Protein AF-A0A922G9Z9-F1 (afdb_monomer_lite)

pLDDT: mean 80.2, std 19.86, range [25.17, 98.19]

Sequence (526 aa):
MVATVRCEEIAHEKYSSFIANEDWCHLEEAVQSGPVPGFGKKLTSIFYAFLSEYDAEATYFDEGVRSAKRQQLEEKLLQLIQPAFQSVLGHVRLGTLEKFKEVFDKALNGGEGFSLASRNCTRLCMALFDEGCADAVVEHANWDTSKVRDKLRRDIDMHIASVRTAKLSEITTHYEAKLKEALSGPVEALLDGASSETWPAI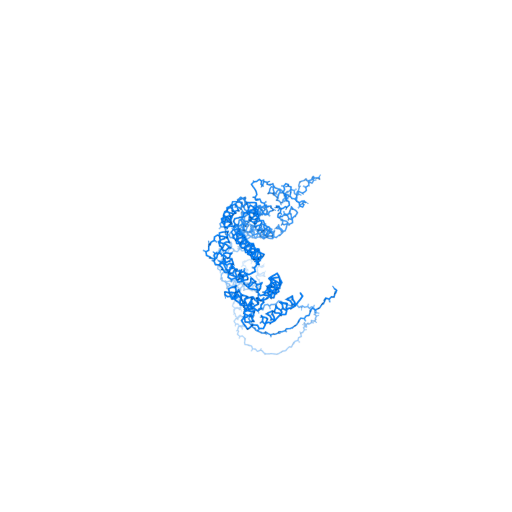RKLLRRETEAAVSGFSGALSGFDMDEQTKDSMLQNIENYARGVVEAKAREEAGRVLIRMKDRFSTLFSHDSDSMPRVWTVNEDIRAITKTARSASLKLLSVMVVTRLNDDDNDSIENTLSVALVDSANAAVKDRSITTFDPLASSTWEEVPPSRTLITPVQCKSLWRQFKAETEYSVSQAIAAQEANKRNNNWLPPPWAIVALMVLGFNEFMTLLRNPLYLGVIFVAFLLMKALWVQLDISGEFRHGALPGLISLSSKFLPTVMNLLKRLAEEGQIPAANDPQRNHSLESKSFRNGVSTSSDTSSSTASSEVTSSESSSPSKEG

Organism: Carya illinoinensis (NCBI:txid32201)

Structure (mmCIF, N/CA/C/O backbone):
data_AF-A0A922G9Z9-F1
#
_entry.id   AF-A0A922G9Z9-F1
#
loop_
_atom_site.group_PDB
_atom_site.id
_atom_site.type_symbol
_atom_site.label_atom_id
_atom_site.label_alt_id
_atom_site.label_comp_id
_atom_site.label_asym_id
_atom_site.label_entity_id
_atom_site.label_seq_id
_atom_site.pdbx_PDB_ins_code
_atom_site.Cartn_x
_atom_site.Cartn_y
_atom_site.Cartn_z
_atom_site.occupancy
_atom_site.B_iso_or_equiv
_atom_site.auth_seq_id
_atom_site.auth_comp_id
_atom_site.auth_asym_id
_atom_site.auth_atom_id
_atom_site.pdbx_PDB_model_num
ATOM 1 N N . MET A 1 1 ? -27.726 1.370 76.794 1.00 72.06 1 MET A N 1
ATOM 2 C CA . MET A 1 1 ? -26.482 0.591 76.983 1.00 72.06 1 MET A CA 1
ATOM 3 C C . MET A 1 1 ? -26.713 -0.904 76.758 1.00 72.06 1 MET A C 1
ATOM 5 O O . MET A 1 1 ? -26.122 -1.426 75.830 1.00 72.06 1 MET A O 1
ATOM 9 N N . VAL A 1 2 ? -27.619 -1.575 77.489 1.00 86.62 2 VAL A N 1
ATOM 10 C CA . VAL A 1 2 ? -27.917 -3.016 77.272 1.00 86.62 2 VAL A CA 1
ATOM 11 C C . VAL A 1 2 ? -28.461 -3.313 75.864 1.00 86.62 2 VAL A C 1
ATOM 13 O O . VAL A 1 2 ? -27.935 -4.189 75.191 1.00 86.62 2 VAL A O 1
ATOM 16 N N . ALA A 1 3 ? -29.450 -2.546 75.386 1.00 86.25 3 ALA A N 1
ATOM 17 C CA . ALA A 1 3 ? -30.010 -2.712 74.037 1.00 86.25 3 ALA A CA 1
ATOM 18 C C . ALA A 1 3 ? -28.956 -2.555 72.925 1.00 86.25 3 ALA A C 1
ATOM 20 O O . ALA A 1 3 ? -28.982 -3.274 71.938 1.00 86.25 3 ALA A O 1
ATOM 21 N N . THR A 1 4 ? -27.993 -1.647 73.105 1.00 89.12 4 THR A N 1
ATOM 22 C CA . THR A 1 4 ? -26.920 -1.394 72.132 1.00 89.12 4 THR A CA 1
ATOM 23 C C . THR A 1 4 ? -25.992 -2.591 71.986 1.00 89.12 4 THR A C 1
ATOM 25 O O . THR A 1 4 ? -25.714 -2.992 70.862 1.00 89.12 4 THR A O 1
ATOM 28 N N . VAL A 1 5 ? -25.560 -3.171 73.110 1.00 92.00 5 VAL A N 1
ATOM 29 C CA . VAL A 1 5 ? -24.686 -4.353 73.118 1.00 92.00 5 VAL A CA 1
ATOM 30 C C . VAL A 1 5 ? -25.422 -5.561 72.542 1.00 92.00 5 VAL A C 1
ATOM 32 O O . VAL A 1 5 ? -24.873 -6.254 71.698 1.00 92.00 5 VAL A O 1
ATOM 35 N N . ARG A 1 6 ? -26.692 -5.776 72.918 1.00 92.81 6 ARG A N 1
ATOM 36 C CA . ARG A 1 6 ? -27.477 -6.907 72.403 1.00 92.81 6 ARG A CA 1
ATOM 37 C C . ARG A 1 6 ? -27.754 -6.817 70.905 1.00 92.81 6 ARG A C 1
ATOM 39 O O . ARG A 1 6 ? -27.504 -7.787 70.204 1.00 92.81 6 ARG A O 1
ATOM 46 N N . CYS A 1 7 ? -28.198 -5.669 70.391 1.00 92.19 7 CYS A N 1
ATOM 47 C CA . CYS A 1 7 ? -28.388 -5.505 68.945 1.00 92.19 7 CYS A CA 1
ATOM 48 C C . CYS A 1 7 ? -27.070 -5.656 68.165 1.00 92.19 7 CYS A C 1
ATOM 50 O O . CYS A 1 7 ? -27.076 -6.111 67.027 1.00 92.19 7 CYS A O 1
ATOM 52 N N . GLU A 1 8 ? -25.935 -5.287 68.761 1.00 93.00 8 GLU A N 1
ATOM 53 C CA . GLU A 1 8 ? -24.614 -5.474 68.156 1.00 93.00 8 GLU A CA 1
ATOM 54 C C . GLU A 1 8 ? -24.163 -6.940 68.137 1.00 93.00 8 GLU A C 1
ATOM 56 O O . GLU A 1 8 ? -23.647 -7.392 67.117 1.00 93.00 8 GLU A O 1
ATOM 61 N N . GLU A 1 9 ? -24.405 -7.690 69.215 1.00 93.19 9 GLU A N 1
ATOM 62 C CA . GLU A 1 9 ? -24.182 -9.142 69.267 1.00 93.19 9 GLU A CA 1
ATOM 63 C C . GLU A 1 9 ? -25.023 -9.864 68.206 1.00 93.19 9 GLU A C 1
ATOM 65 O O . GLU A 1 9 ? -24.464 -10.610 67.403 1.00 93.19 9 GLU A O 1
ATOM 70 N N . ILE A 1 10 ? -26.327 -9.562 68.133 1.00 92.12 10 ILE A N 1
ATOM 71 C CA . ILE A 1 10 ? -27.240 -10.137 67.131 1.00 92.12 10 ILE A CA 1
ATOM 72 C C . ILE A 1 10 ? -26.749 -9.798 65.717 1.00 92.12 10 ILE A C 1
ATOM 74 O O . ILE A 1 10 ? -26.634 -10.679 64.869 1.00 92.12 10 ILE A O 1
ATOM 78 N N . ALA A 1 11 ? -26.389 -8.538 65.445 1.00 92.44 11 ALA A N 1
ATOM 79 C CA . ALA A 1 11 ? -25.853 -8.149 64.141 1.00 92.44 11 ALA A CA 1
ATOM 80 C C . ALA A 1 11 ? -24.571 -8.923 63.781 1.00 92.44 11 ALA A C 1
ATOM 82 O O . ALA A 1 11 ? -24.396 -9.342 62.636 1.00 92.44 11 ALA A O 1
ATOM 83 N N . HIS A 1 12 ? -23.669 -9.134 64.741 1.00 92.94 12 HIS A N 1
ATOM 84 C CA . HIS A 1 12 ? -22.433 -9.875 64.501 1.00 92.94 12 HIS A CA 1
ATOM 85 C C . HIS A 1 12 ? -22.673 -11.373 64.259 1.00 92.94 12 HIS A C 1
ATOM 87 O O . HIS A 1 12 ? -22.023 -11.967 63.393 1.00 92.94 12 HIS A O 1
ATOM 93 N N . GLU A 1 13 ? -23.631 -11.970 64.968 1.00 93.38 13 GLU A N 1
ATOM 94 C CA . GLU A 1 13 ? -24.064 -13.351 64.756 1.00 93.38 13 GLU A CA 1
ATOM 95 C C . GLU A 1 13 ? -24.681 -13.538 63.364 1.00 93.38 13 GLU A C 1
ATOM 97 O O . GLU A 1 13 ? -24.287 -14.455 62.638 1.00 93.38 13 GLU A O 1
ATOM 102 N N . LYS A 1 14 ? -25.571 -12.629 62.939 1.00 93.25 14 LYS A N 1
ATOM 103 C CA . LYS A 1 14 ? -26.166 -12.663 61.592 1.00 93.25 14 LYS A CA 1
ATOM 104 C C . LYS A 1 14 ? -25.125 -12.468 60.494 1.00 93.25 14 LYS A C 1
ATOM 106 O O . LYS A 1 14 ? -25.156 -13.189 59.503 1.00 93.25 14 LYS A O 1
ATOM 111 N N . TYR A 1 15 ? -24.157 -11.573 60.689 1.00 92.81 15 TYR A N 1
ATOM 112 C CA . TYR A 1 15 ? -23.035 -11.409 59.760 1.00 92.81 15 TYR A CA 1
ATOM 113 C C . TYR A 1 15 ? -22.191 -12.688 59.631 1.00 92.81 15 TYR A C 1
ATOM 115 O O . TYR A 1 15 ? -21.864 -13.113 58.525 1.00 92.81 15 TYR A O 1
ATOM 123 N N . SER A 1 16 ? -21.863 -13.330 60.754 1.00 92.56 16 SER A N 1
ATOM 124 C CA . SER A 1 16 ? -21.076 -14.573 60.756 1.00 92.56 16 SER A CA 1
ATOM 125 C C . SER A 1 16 ? -21.844 -15.731 60.110 1.00 92.56 16 SER A C 1
ATOM 127 O O . SER A 1 16 ? -21.272 -16.511 59.353 1.00 92.56 16 SER A O 1
ATOM 129 N N . SER A 1 17 ? -23.155 -15.797 60.355 1.00 91.94 17 SER A N 1
ATOM 130 C CA . SER A 1 17 ? -24.054 -16.781 59.747 1.00 91.94 17 SER A CA 1
ATOM 131 C C . SER A 1 17 ? -24.210 -16.569 58.238 1.00 91.94 17 SER A C 1
ATOM 133 O O . SER A 1 17 ? -24.289 -17.542 57.497 1.00 91.94 17 SER A O 1
ATOM 135 N N . PHE A 1 18 ? -24.195 -15.316 57.767 1.00 92.62 18 PHE A N 1
ATOM 136 C CA . PHE A 1 18 ? -24.196 -14.998 56.337 1.00 92.62 18 PHE A CA 1
ATOM 137 C C . PHE A 1 18 ? -22.927 -15.503 55.645 1.00 92.62 18 PHE A C 1
ATOM 139 O O . PHE A 1 18 ? -23.008 -16.105 54.582 1.00 92.62 18 PHE A O 1
ATOM 146 N N . ILE A 1 19 ? -21.753 -15.311 56.257 1.00 90.62 19 ILE A N 1
ATOM 147 C CA . ILE A 1 19 ? -20.485 -15.803 55.692 1.00 90.62 19 ILE A CA 1
ATOM 148 C C . ILE A 1 19 ? -20.486 -17.330 55.557 1.00 90.62 19 ILE A C 1
ATOM 150 O O . ILE A 1 19 ? -19.945 -17.855 54.591 1.00 90.62 19 ILE A O 1
ATOM 154 N N . ALA A 1 20 ? -21.083 -18.036 56.518 1.00 91.69 20 ALA A N 1
ATOM 155 C CA . ALA A 1 20 ? -21.168 -19.495 56.517 1.00 91.69 20 ALA A CA 1
ATOM 156 C C . ALA A 1 20 ? -22.359 -20.049 55.711 1.00 91.69 20 ALA A C 1
ATOM 158 O O . ALA A 1 20 ? -22.573 -21.261 55.698 1.00 91.69 20 ALA A O 1
ATOM 159 N N . ASN A 1 21 ? -23.164 -19.190 55.081 1.00 92.75 21 ASN A N 1
ATOM 160 C CA . ASN A 1 21 ? -24.355 -19.606 54.356 1.00 92.75 21 ASN A CA 1
ATOM 161 C C . ASN A 1 21 ? -23.983 -20.342 53.059 1.00 92.75 21 ASN A C 1
ATOM 163 O O . ASN A 1 21 ? -23.299 -19.791 52.198 1.00 92.75 21 ASN A O 1
ATOM 167 N N . GLU A 1 22 ? -24.485 -21.570 52.900 1.00 91.69 22 GLU A N 1
ATOM 168 C CA . GLU A 1 22 ? -24.189 -22.413 51.733 1.00 91.69 22 GLU A CA 1
ATOM 169 C C . GLU A 1 22 ? -24.640 -21.768 50.413 1.00 91.69 22 GLU A C 1
ATOM 171 O O . GLU A 1 22 ? -23.895 -21.807 49.434 1.00 91.69 22 GLU A O 1
ATOM 176 N N . ASP A 1 23 ? -25.809 -21.113 50.381 1.00 90.62 23 ASP A N 1
ATOM 177 C CA . ASP A 1 23 ? -26.325 -20.466 49.167 1.00 90.62 23 ASP A CA 1
ATOM 178 C C . ASP A 1 23 ? -25.442 -19.289 48.728 1.00 90.62 23 ASP A C 1
ATOM 180 O O . ASP A 1 23 ? -25.179 -19.124 47.533 1.00 90.62 23 ASP A O 1
ATOM 184 N N . TRP A 1 24 ? -24.954 -18.484 49.681 1.00 91.81 24 TRP A N 1
ATOM 185 C CA . TRP A 1 24 ? -23.992 -17.415 49.412 1.00 91.81 24 TRP A CA 1
ATOM 186 C C . TRP A 1 24 ? -22.663 -17.979 48.906 1.00 91.81 24 TRP A C 1
ATOM 188 O O . TRP A 1 24 ? -22.190 -17.535 47.861 1.00 91.81 24 TRP A O 1
ATOM 198 N N . CYS A 1 25 ? -22.091 -18.980 49.581 1.00 91.50 25 CYS A N 1
ATOM 199 C CA . CYS A 1 25 ? -20.829 -19.594 49.161 1.00 91.50 25 CYS A CA 1
ATOM 200 C C . CYS A 1 25 ? -20.923 -20.189 47.747 1.00 91.50 25 CYS A C 1
ATOM 202 O O . CYS A 1 25 ? -20.039 -19.962 46.921 1.00 91.50 25 CYS A O 1
ATOM 204 N N . HIS A 1 26 ? -22.015 -20.891 47.432 1.00 91.25 26 HIS A N 1
ATOM 205 C CA . HIS A 1 26 ? -22.258 -21.415 46.088 1.00 91.25 26 HIS A CA 1
ATOM 206 C C . HIS A 1 26 ? -22.408 -20.305 45.046 1.00 91.25 26 HIS A C 1
ATOM 208 O O . HIS A 1 26 ? -21.922 -20.441 43.920 1.00 91.25 26 HIS A O 1
ATOM 214 N N . LEU A 1 27 ? -23.078 -19.204 45.396 1.00 90.81 27 LEU A N 1
ATOM 215 C CA . LEU A 1 27 ? -23.221 -18.060 44.504 1.00 90.81 27 LEU A CA 1
ATOM 216 C C . LEU A 1 27 ? -21.866 -17.388 44.245 1.00 90.81 27 LEU A C 1
ATOM 218 O O . LEU A 1 27 ? -21.549 -17.092 43.096 1.00 90.81 27 LEU A O 1
ATOM 222 N N . GLU A 1 28 ? -21.059 -17.187 45.285 1.00 91.06 28 GLU A N 1
ATOM 223 C CA . GLU A 1 28 ? -19.721 -16.596 45.203 1.00 91.06 28 GLU A CA 1
ATOM 224 C C . GLU A 1 28 ? -18.768 -17.444 44.346 1.00 91.06 28 GLU A C 1
ATOM 226 O O . GLU A 1 28 ? -18.063 -16.904 43.490 1.00 91.06 28 GLU A O 1
ATOM 231 N N . GLU A 1 29 ? -18.793 -18.769 44.504 1.00 90.75 29 GLU A N 1
ATOM 232 C CA . GLU A 1 29 ? -18.009 -19.697 43.684 1.00 90.75 29 GLU A CA 1
ATOM 233 C C . GLU A 1 29 ? -18.468 -19.693 42.217 1.00 90.75 29 GLU A C 1
ATOM 235 O O . GLU A 1 29 ? -17.649 -19.617 41.296 1.00 90.75 29 GLU A O 1
ATOM 240 N N . ALA A 1 30 ? -19.784 -19.703 41.975 1.00 90.00 30 ALA A N 1
ATOM 241 C CA . ALA A 1 30 ? -20.338 -19.669 40.623 1.00 90.00 30 ALA A CA 1
ATOM 242 C C . ALA A 1 30 ? -19.923 -18.399 39.862 1.00 90.00 30 ALA A C 1
ATOM 244 O O . ALA A 1 30 ? -19.626 -18.459 38.666 1.00 90.00 30 ALA A O 1
ATOM 245 N N . VAL A 1 31 ? -19.837 -17.264 40.561 1.00 91.81 31 VAL A N 1
ATOM 246 C CA . VAL A 1 31 ? -19.387 -15.985 39.999 1.00 91.81 31 VAL A CA 1
ATOM 247 C C . VAL A 1 31 ? -17.932 -16.022 39.526 1.00 91.81 31 VAL A C 1
ATOM 249 O O . VAL A 1 31 ? -17.597 -15.295 38.595 1.00 91.81 31 VAL A O 1
ATOM 252 N N . GLN A 1 32 ? -17.074 -16.870 40.100 1.00 88.38 32 GLN A N 1
ATOM 253 C CA . GLN A 1 32 ? -15.693 -17.037 39.619 1.00 88.38 32 GLN A CA 1
ATOM 254 C C . GLN A 1 32 ? -15.629 -17.749 38.262 1.00 88.38 32 GLN A C 1
ATOM 256 O O . GLN A 1 32 ? -14.673 -17.578 37.505 1.00 88.38 32 GLN A O 1
ATOM 261 N N . SER A 1 33 ? -16.643 -18.559 37.951 1.00 86.19 33 SER A N 1
ATOM 262 C CA . SER A 1 33 ? -16.700 -19.348 36.717 1.00 86.19 33 SER A CA 1
ATOM 263 C C . SER A 1 33 ? -17.330 -18.584 35.548 1.00 86.19 33 SER A C 1
ATOM 265 O O . SER A 1 33 ? -17.125 -18.957 34.393 1.00 86.19 33 SER A O 1
ATOM 267 N N . GLY A 1 34 ? -18.092 -17.518 35.813 1.00 85.50 34 GLY A N 1
ATOM 268 C CA . GLY A 1 34 ? -18.719 -16.712 34.770 1.00 85.50 34 GLY A CA 1
ATOM 269 C C . GLY A 1 34 ? -19.929 -15.898 35.239 1.00 85.50 34 GLY A C 1
ATOM 270 O O . GLY A 1 34 ? -20.186 -15.772 36.437 1.00 85.50 34 GLY A O 1
ATOM 271 N N . PRO A 1 35 ? -20.696 -15.319 34.295 1.00 82.06 35 PRO A N 1
ATOM 272 C CA . PRO A 1 35 ? -21.898 -14.569 34.631 1.00 82.06 35 PRO A CA 1
ATOM 273 C C . PRO A 1 35 ? -22.979 -15.527 35.149 1.00 82.06 35 PRO A C 1
ATOM 275 O O . PRO A 1 35 ? -23.328 -16.500 34.480 1.00 82.06 35 PRO A O 1
ATOM 278 N N . VAL A 1 36 ? -23.516 -15.244 36.337 1.00 87.19 36 VAL A N 1
ATOM 279 C CA . VAL A 1 36 ? -24.546 -16.071 36.978 1.00 87.19 36 VAL A CA 1
ATOM 280 C C . VAL A 1 36 ? -25.932 -15.488 36.694 1.00 87.19 36 VAL A C 1
ATOM 282 O O . VAL A 1 36 ? -26.230 -14.396 37.180 1.00 87.19 36 VAL A O 1
ATOM 285 N N . PRO A 1 37 ? -26.816 -16.208 35.977 1.00 86.19 37 PRO A N 1
ATOM 286 C CA . PRO A 1 37 ? -28.177 -15.746 35.739 1.00 86.19 37 PRO A CA 1
ATOM 287 C C . PRO A 1 37 ? -28.970 -15.602 37.042 1.00 86.19 37 PRO A C 1
ATOM 289 O O . PRO A 1 37 ? -28.958 -16.489 37.914 1.00 86.19 37 PRO A O 1
ATOM 292 N N . GLY A 1 38 ? -29.688 -14.489 37.151 1.00 86.50 38 GLY A N 1
ATOM 293 C CA . GLY A 1 38 ? -30.484 -14.109 38.306 1.00 86.50 38 GLY A CA 1
ATOM 294 C C . GLY A 1 38 ? -29.652 -13.766 39.538 1.00 86.50 38 GLY A C 1
ATOM 295 O O . GLY A 1 38 ? -30.183 -13.880 40.644 1.00 86.50 38 GLY A O 1
ATOM 296 N N . PHE A 1 39 ? -28.372 -13.398 39.383 1.00 89.75 39 PHE A N 1
ATOM 297 C CA . PHE A 1 39 ? -27.482 -13.068 40.504 1.00 89.75 39 PHE A CA 1
ATOM 298 C C . PHE A 1 39 ? -28.124 -12.053 41.455 1.00 89.75 39 PHE A C 1
ATOM 300 O O . PHE A 1 39 ? -28.210 -12.314 42.653 1.00 89.75 39 PHE A O 1
ATOM 307 N N . GLY A 1 40 ? -28.657 -10.950 40.918 1.00 88.88 40 GLY A N 1
ATOM 308 C CA . GLY A 1 40 ? -29.280 -9.894 41.713 1.00 88.88 40 GLY A CA 1
ATOM 309 C C . GLY A 1 40 ? -30.478 -10.391 42.523 1.00 88.88 40 GLY A C 1
ATOM 310 O O . GLY A 1 40 ? -30.574 -10.127 43.721 1.00 88.88 40 GLY A O 1
ATOM 311 N N . LYS A 1 41 ? -31.356 -11.195 41.909 1.00 89.12 41 LYS A N 1
ATOM 312 C CA . LYS A 1 41 ? -32.543 -11.773 42.570 1.00 89.12 41 LYS A CA 1
ATOM 313 C C . LYS A 1 41 ? -32.177 -12.782 43.658 1.00 89.12 41 LYS A C 1
ATOM 315 O O . LYS A 1 41 ? -32.753 -12.741 44.746 1.00 89.12 41 LYS A O 1
ATOM 320 N N . LYS A 1 42 ? -31.224 -13.677 43.374 1.00 90.44 42 LYS A N 1
ATOM 321 C CA . LYS A 1 42 ? -30.734 -14.678 44.335 1.00 90.44 42 LYS A CA 1
ATOM 322 C C . LYS A 1 42 ? -30.102 -13.992 45.538 1.00 90.44 42 LYS A C 1
ATOM 324 O O . LYS A 1 42 ? -30.495 -14.257 46.668 1.00 90.44 42 LYS A O 1
ATOM 329 N N . LEU A 1 43 ? -29.206 -13.042 45.282 1.00 90.31 43 LEU A N 1
ATOM 330 C CA . LEU A 1 43 ? -28.524 -12.288 46.322 1.00 90.31 43 LEU A CA 1
ATOM 331 C C . LEU A 1 43 ? -29.498 -11.444 47.150 1.00 90.31 43 LEU A C 1
ATOM 333 O O . LEU A 1 43 ? -29.429 -11.484 48.371 1.00 90.31 43 LEU A O 1
ATOM 337 N N . THR A 1 44 ? -30.455 -10.760 46.515 1.00 89.50 44 THR A N 1
ATOM 338 C CA . THR A 1 44 ? -31.502 -9.994 47.219 1.00 89.50 44 THR A CA 1
ATOM 339 C C . THR A 1 44 ? -32.347 -10.891 48.127 1.00 89.50 44 THR A C 1
ATOM 341 O O . THR A 1 44 ? -32.672 -10.492 49.242 1.00 89.50 44 THR A O 1
ATOM 344 N N . SER A 1 45 ? -32.660 -12.117 47.693 1.00 90.44 45 SER A N 1
ATOM 345 C CA . SER A 1 45 ? -33.431 -13.081 48.494 1.00 90.44 45 SER A CA 1
ATOM 346 C C . SER A 1 45 ? -32.660 -13.545 49.734 1.00 90.44 45 SER A C 1
ATOM 348 O O . SER A 1 45 ? -33.224 -13.556 50.828 1.00 90.44 45 SER A O 1
ATOM 350 N N . ILE A 1 46 ? -31.366 -13.862 49.582 1.00 90.12 46 ILE A N 1
ATOM 351 C CA . ILE A 1 46 ? -30.480 -14.205 50.708 1.00 90.12 46 ILE A CA 1
ATOM 352 C C . ILE A 1 46 ? -30.400 -13.009 51.667 1.00 90.12 46 ILE A C 1
ATOM 354 O O . ILE A 1 46 ? -30.631 -13.145 52.864 1.00 90.12 46 ILE A O 1
ATOM 358 N N . PHE A 1 47 ? -30.157 -11.811 51.135 1.00 88.75 47 PHE A N 1
ATOM 359 C CA . PHE A 1 47 ? -30.034 -10.583 51.918 1.00 88.75 47 PHE A CA 1
ATOM 360 C C . PHE A 1 47 ? -31.297 -10.281 52.741 1.00 88.75 47 PHE A C 1
ATOM 362 O O . PHE A 1 47 ? -31.210 -9.988 53.934 1.00 88.75 47 PHE A O 1
ATOM 369 N N . TYR A 1 48 ? -32.477 -10.413 52.128 1.00 89.44 48 TYR A N 1
ATOM 370 C CA . TYR A 1 48 ? -33.761 -10.193 52.792 1.00 89.44 48 TYR A CA 1
ATOM 371 C C . TYR A 1 48 ? -34.011 -11.192 53.929 1.00 89.44 48 TYR A C 1
ATOM 373 O O . TYR A 1 48 ? -34.472 -10.789 54.996 1.00 89.44 48 TYR A O 1
ATOM 381 N N . ALA A 1 49 ? -33.668 -12.471 53.736 1.00 90.56 49 ALA A N 1
ATOM 382 C CA . ALA A 1 49 ? -33.806 -13.488 54.777 1.00 90.56 49 ALA A CA 1
ATOM 383 C C . ALA A 1 49 ? -32.988 -13.122 56.030 1.00 90.56 49 ALA A C 1
ATOM 385 O O . ALA A 1 49 ? -33.535 -13.067 57.130 1.00 90.56 49 ALA A O 1
ATOM 386 N N . PHE A 1 50 ? -31.713 -12.757 55.855 1.00 89.94 50 PHE A N 1
ATOM 387 C CA . PHE A 1 50 ? -30.830 -12.388 56.968 1.00 89.94 50 PHE A CA 1
ATOM 388 C C . PHE A 1 50 ? -31.254 -11.100 57.686 1.00 89.94 50 PHE A C 1
ATOM 390 O O . PHE A 1 50 ? -31.204 -11.034 58.917 1.00 89.94 50 PHE A O 1
ATOM 397 N N . LEU A 1 51 ? -31.697 -10.077 56.947 1.00 90.44 51 LEU A N 1
ATOM 398 C CA . LEU A 1 51 ? -32.203 -8.846 57.560 1.00 90.44 51 LEU A CA 1
ATOM 399 C C . LEU A 1 51 ? -33.522 -9.082 58.309 1.00 90.44 51 LEU A C 1
ATOM 401 O O . LEU A 1 51 ? -33.692 -8.562 59.409 1.00 90.44 51 LEU A O 1
ATOM 405 N N . SER A 1 52 ? -34.422 -9.910 57.768 1.00 92.31 52 SER A N 1
ATOM 406 C CA . SER A 1 52 ? -35.676 -10.265 58.441 1.00 92.31 52 SER A CA 1
ATOM 407 C C . SER A 1 52 ? -35.440 -11.048 59.734 1.00 92.31 52 SER A C 1
ATOM 409 O O . SER A 1 52 ? -36.186 -10.871 60.697 1.00 92.31 52 SER A O 1
ATOM 411 N N . GLU A 1 53 ? -34.425 -11.913 59.779 1.00 92.62 53 GLU A N 1
ATOM 412 C CA . GLU A 1 53 ? -34.050 -12.620 61.005 1.00 92.62 53 GLU A CA 1
ATOM 413 C C . GLU A 1 53 ? -33.502 -11.674 62.077 1.00 92.62 53 GLU A C 1
ATOM 415 O O . GLU A 1 53 ? -33.872 -11.796 63.246 1.00 92.62 53 GLU A O 1
ATOM 420 N N . TYR A 1 54 ? -32.651 -10.718 61.687 1.00 93.44 54 TYR A N 1
ATOM 421 C CA . TYR A 1 54 ? -32.197 -9.662 62.593 1.00 93.44 54 TYR A CA 1
ATOM 422 C C . TYR A 1 54 ? -33.390 -8.867 63.139 1.00 93.44 54 TYR A C 1
ATOM 424 O O . TYR A 1 54 ? -33.486 -8.649 64.346 1.00 93.44 54 TYR A O 1
ATOM 432 N N . ASP A 1 55 ? -34.314 -8.460 62.264 1.00 92.88 55 ASP A N 1
ATOM 433 C CA . ASP A 1 55 ? -35.478 -7.659 62.641 1.00 92.88 55 ASP A CA 1
ATOM 434 C C . ASP A 1 55 ? -36.375 -8.414 63.639 1.00 92.88 55 ASP A C 1
ATOM 436 O O . ASP A 1 55 ? -36.821 -7.832 64.633 1.00 92.88 55 ASP A O 1
ATOM 440 N N . ALA A 1 56 ? -36.573 -9.723 63.444 1.00 93.56 56 ALA A N 1
ATOM 441 C CA . ALA A 1 56 ? -37.323 -10.578 64.365 1.00 93.56 56 ALA A CA 1
ATOM 442 C C . ALA A 1 56 ? -36.657 -10.683 65.749 1.00 93.56 56 ALA A C 1
ATOM 444 O O . ALA A 1 56 ? -37.323 -10.537 66.776 1.00 93.56 56 ALA A O 1
ATOM 445 N N . GLU A 1 57 ? -35.340 -10.889 65.794 1.00 92.31 57 GLU A N 1
ATOM 446 C CA . GLU A 1 57 ? -34.592 -11.067 67.042 1.00 92.31 57 GLU A CA 1
ATOM 447 C C . GLU A 1 57 ? -34.381 -9.744 67.798 1.00 92.31 57 GLU A C 1
ATOM 449 O O . GLU A 1 57 ? -34.424 -9.696 69.030 1.00 92.31 57 GLU A O 1
ATOM 454 N N . ALA A 1 58 ? -34.252 -8.634 67.066 1.00 92.50 58 ALA A N 1
ATOM 455 C CA . ALA A 1 58 ? -34.083 -7.301 67.629 1.00 92.50 58 ALA A CA 1
ATOM 456 C C . ALA A 1 58 ? -35.413 -6.574 67.938 1.00 92.50 58 ALA A C 1
ATOM 458 O O . ALA A 1 58 ? -35.403 -5.422 68.388 1.00 92.50 58 ALA A O 1
ATOM 459 N N . THR A 1 59 ? -36.566 -7.221 67.716 1.00 92.75 59 THR A N 1
ATOM 460 C CA . THR A 1 59 ? -37.902 -6.595 67.788 1.00 92.75 59 THR A CA 1
ATOM 461 C C . THR A 1 59 ? -38.191 -5.919 69.134 1.00 92.75 59 THR A C 1
ATOM 463 O O . THR A 1 59 ? -38.838 -4.873 69.157 1.00 92.75 59 THR A O 1
ATOM 466 N N . TYR A 1 60 ? -37.695 -6.476 70.242 1.00 89.69 60 TYR A N 1
ATOM 467 C CA . TYR A 1 60 ? -37.996 -6.009 71.603 1.00 89.69 60 TYR A CA 1
ATOM 468 C C . TYR A 1 60 ? -37.074 -4.891 72.115 1.00 89.69 60 TYR A C 1
ATOM 470 O O . TYR A 1 60 ? -37.234 -4.439 73.251 1.00 89.69 60 TYR A O 1
ATOM 478 N N . PHE A 1 61 ? -36.094 -4.456 71.319 1.00 92.25 61 PHE A N 1
ATOM 479 C CA . PHE A 1 61 ? -35.166 -3.393 71.702 1.00 92.25 61 PHE A CA 1
ATOM 480 C C . PHE A 1 61 ? -35.612 -2.020 71.196 1.00 92.25 61 PHE A C 1
ATOM 482 O O . PHE A 1 61 ? -36.492 -1.896 70.346 1.00 92.25 61 PHE A O 1
ATOM 489 N N . ASP A 1 62 ? -34.971 -0.979 71.733 1.00 93.94 62 ASP A N 1
ATOM 490 C CA . ASP A 1 62 ? -35.192 0.410 71.333 1.00 93.94 62 ASP A CA 1
ATOM 491 C C . ASP A 1 62 ? -35.093 0.591 69.809 1.00 93.94 62 ASP A C 1
ATOM 493 O O . ASP A 1 62 ? -34.150 0.115 69.169 1.00 93.94 62 ASP A O 1
ATOM 497 N N . GLU A 1 63 ? -36.069 1.300 69.240 1.00 91.38 63 GLU A N 1
ATOM 498 C CA . GLU A 1 63 ? -36.224 1.454 67.795 1.00 91.38 63 GLU A CA 1
ATOM 499 C C . GLU A 1 63 ? -35.047 2.194 67.147 1.00 91.38 63 GLU A C 1
ATOM 501 O O . GLU A 1 63 ? -34.582 1.795 66.076 1.00 91.38 63 GLU A O 1
ATOM 506 N N . GLY A 1 64 ? -34.524 3.231 67.806 1.00 92.44 64 GLY A N 1
ATOM 507 C CA . GLY A 1 64 ? -33.375 3.981 67.308 1.00 92.44 64 GLY A CA 1
ATOM 508 C C . GLY A 1 64 ? -32.113 3.123 67.299 1.00 92.44 64 GLY A C 1
ATOM 509 O O . GLY A 1 64 ? -31.374 3.098 66.314 1.00 92.44 64 GLY A O 1
ATOM 510 N N . VAL A 1 65 ? -31.896 2.355 68.371 1.00 92.19 65 VAL A N 1
ATOM 511 C CA . VAL A 1 65 ? -30.738 1.461 68.500 1.00 92.19 65 VAL A CA 1
ATOM 512 C C . VAL A 1 65 ? -30.794 0.307 67.498 1.00 92.19 65 VAL A C 1
ATOM 514 O O . VAL A 1 65 ? -29.799 0.056 66.815 1.00 92.19 65 VAL A O 1
ATOM 517 N N . ARG A 1 66 ? -31.933 -0.393 67.385 1.00 92.19 66 ARG A N 1
ATOM 518 C CA . ARG A 1 66 ? -32.056 -1.537 66.467 1.00 92.19 66 ARG A CA 1
ATOM 519 C C . ARG A 1 66 ? -31.924 -1.103 65.008 1.00 92.19 66 ARG A C 1
ATOM 521 O O . ARG A 1 66 ? -31.248 -1.798 64.258 1.00 92.19 66 ARG A O 1
ATOM 528 N N . SER A 1 67 ? -32.478 0.054 64.631 1.00 92.69 67 SER A N 1
ATOM 529 C CA . SER A 1 67 ? -32.411 0.572 63.256 1.00 92.69 67 SER A CA 1
ATOM 530 C C . SER A 1 67 ? -30.990 0.996 62.884 1.00 92.69 67 SER A C 1
ATOM 532 O O . SER A 1 67 ? -30.501 0.637 61.816 1.00 92.69 67 SER A O 1
ATOM 534 N N . ALA A 1 68 ? -30.279 1.675 63.793 1.00 93.62 68 ALA A N 1
ATOM 535 C CA . ALA A 1 68 ? -28.881 2.045 63.575 1.00 93.62 68 ALA A CA 1
ATOM 536 C C . ALA A 1 68 ? -27.973 0.812 63.418 1.00 93.62 68 ALA A C 1
ATOM 538 O O . ALA A 1 68 ? -27.097 0.782 62.554 1.00 93.62 68 ALA A O 1
ATOM 539 N N . LYS A 1 69 ? -28.189 -0.231 64.231 1.00 93.00 69 LYS A N 1
ATOM 540 C CA . LYS A 1 69 ? -27.419 -1.481 64.143 1.00 93.00 69 LYS A CA 1
ATOM 541 C C . LYS A 1 69 ? -27.793 -2.327 62.922 1.00 93.00 69 LYS A C 1
ATOM 543 O O . LYS A 1 69 ? -26.895 -2.904 62.314 1.00 93.00 69 LYS A O 1
ATOM 548 N N . ARG A 1 70 ? -29.060 -2.305 62.494 1.00 93.12 70 ARG A N 1
ATOM 549 C CA . ARG A 1 70 ? -29.515 -2.896 61.225 1.00 93.12 70 ARG A CA 1
ATOM 550 C C . ARG A 1 70 ? -28.790 -2.280 60.032 1.00 93.12 70 ARG A C 1
ATOM 552 O O . ARG A 1 70 ? -28.271 -3.004 59.194 1.00 93.12 70 ARG A O 1
ATOM 559 N N . GLN A 1 71 ? -28.701 -0.950 59.991 1.00 91.44 71 GLN A N 1
ATOM 560 C CA . GLN A 1 71 ? -28.005 -0.240 58.918 1.00 91.44 71 GLN A CA 1
ATOM 561 C C . GLN A 1 71 ? -26.502 -0.566 58.897 1.00 91.44 71 GLN A C 1
ATOM 563 O O . GLN A 1 71 ? -25.941 -0.812 57.834 1.00 91.44 71 GLN A O 1
ATOM 568 N N . GLN A 1 72 ? -25.853 -0.657 60.067 1.00 92.62 72 GLN A N 1
ATOM 569 C CA . GLN A 1 72 ? -24.449 -1.091 60.151 1.00 92.62 72 GLN A CA 1
ATOM 570 C C . GLN A 1 72 ? -24.236 -2.532 59.660 1.00 92.62 72 GLN A C 1
ATOM 572 O O . GLN A 1 72 ? -23.201 -2.824 59.060 1.00 92.62 72 GLN A O 1
ATOM 577 N N . LEU A 1 73 ? -25.179 -3.439 59.935 1.00 92.25 73 LEU A N 1
ATOM 578 C CA . LEU A 1 73 ? -25.143 -4.807 59.417 1.00 92.25 73 LEU A CA 1
ATOM 579 C C . LEU A 1 73 ? -25.267 -4.815 57.890 1.00 92.25 73 LEU A C 1
ATOM 581 O O . LEU A 1 73 ? -24.445 -5.428 57.214 1.00 92.25 73 LEU A O 1
ATOM 585 N N . GLU A 1 74 ? -26.254 -4.096 57.361 1.00 91.50 74 GLU A N 1
ATOM 586 C CA . GLU A 1 74 ? -26.504 -3.951 55.927 1.00 91.50 74 GLU A CA 1
ATOM 587 C C . GLU A 1 74 ? -25.267 -3.418 55.188 1.00 91.50 74 GLU A C 1
ATOM 589 O O . GLU A 1 74 ? -24.808 -4.043 54.236 1.00 91.50 74 GLU A O 1
ATOM 594 N N . GLU A 1 75 ? -24.634 -2.350 55.680 1.00 91.00 75 GLU A N 1
ATOM 595 C CA . GLU A 1 75 ? -23.404 -1.805 55.088 1.00 91.00 75 GLU A CA 1
ATOM 596 C C . GLU A 1 75 ? -22.244 -2.815 55.072 1.00 91.00 75 GLU A C 1
ATOM 598 O O . GLU A 1 75 ? -21.532 -2.922 54.070 1.00 91.00 75 GLU A O 1
ATOM 603 N N . LYS A 1 76 ? -22.056 -3.589 56.150 1.00 92.00 76 LYS A N 1
ATOM 604 C CA . LYS A 1 76 ? -21.008 -4.623 56.217 1.00 92.00 76 LYS A CA 1
ATOM 605 C C . LYS A 1 76 ? -21.268 -5.775 55.252 1.00 92.00 76 LYS A C 1
ATOM 607 O O . LYS A 1 76 ? -20.334 -6.245 54.605 1.00 92.00 76 LYS A O 1
ATOM 612 N N . LEU A 1 77 ? -22.517 -6.223 55.144 1.00 91.38 77 LEU A N 1
ATOM 613 C CA . LEU A 1 77 ? -22.890 -7.270 54.196 1.00 91.38 77 LEU A CA 1
ATOM 614 C C . LEU A 1 77 ? -22.712 -6.781 52.755 1.00 91.38 77 LEU A C 1
ATOM 616 O O . LEU A 1 77 ? -22.126 -7.496 51.950 1.00 91.38 77 LEU A O 1
ATOM 620 N N . LEU A 1 78 ? -23.113 -5.543 52.441 1.00 90.62 78 LEU A N 1
ATOM 621 C CA . LEU A 1 78 ? -22.878 -4.936 51.126 1.00 90.62 78 LEU A CA 1
ATOM 622 C C . LEU A 1 78 ? -21.381 -4.864 50.775 1.00 90.62 78 LEU A C 1
ATOM 624 O O . LEU A 1 78 ? -21.018 -5.118 49.629 1.00 90.62 78 LEU A O 1
ATOM 628 N N . GLN A 1 79 ? -20.506 -4.557 51.738 1.00 90.94 79 GLN A N 1
ATOM 629 C CA . GLN A 1 79 ? -19.050 -4.556 51.526 1.00 90.94 79 GLN A CA 1
ATOM 630 C C . GLN A 1 79 ? -18.491 -5.955 51.238 1.00 90.94 79 GLN A C 1
ATOM 632 O O . GLN A 1 79 ? -17.613 -6.091 50.387 1.00 90.94 79 GLN A O 1
ATOM 637 N N . LEU A 1 80 ? -19.007 -6.986 51.913 1.00 91.00 80 LEU A N 1
ATOM 638 C CA . LEU A 1 80 ? -18.587 -8.376 51.721 1.00 91.00 80 LEU A CA 1
ATOM 639 C C . LEU A 1 80 ? -18.912 -8.883 50.309 1.00 91.00 80 LEU A C 1
ATOM 641 O O . LEU A 1 80 ? -18.085 -9.532 49.680 1.00 91.00 80 LEU A O 1
ATOM 645 N N . ILE A 1 81 ? -20.103 -8.565 49.804 1.00 90.56 81 ILE A N 1
ATOM 646 C CA . ILE A 1 81 ? -20.617 -9.090 48.529 1.00 90.56 81 ILE A CA 1
ATOM 647 C C . ILE A 1 81 ? -20.187 -8.256 47.308 1.00 90.56 81 ILE A C 1
ATOM 649 O O . ILE A 1 81 ? -20.270 -8.719 46.167 1.00 90.56 81 ILE A O 1
ATOM 653 N N . GLN A 1 82 ? -19.725 -7.018 47.523 1.00 89.56 82 GLN A N 1
ATOM 654 C CA . GLN A 1 82 ? -19.332 -6.091 46.458 1.00 89.56 82 GLN A CA 1
ATOM 655 C C . GLN A 1 82 ? -18.294 -6.674 45.473 1.00 89.56 82 GLN A C 1
ATOM 657 O O . GLN A 1 82 ? -18.458 -6.452 44.268 1.00 89.56 82 GLN A O 1
ATOM 662 N N . PRO A 1 83 ? -17.257 -7.427 45.901 1.00 91.31 83 PRO A N 1
ATOM 663 C CA . PRO A 1 83 ? -16.317 -8.068 44.980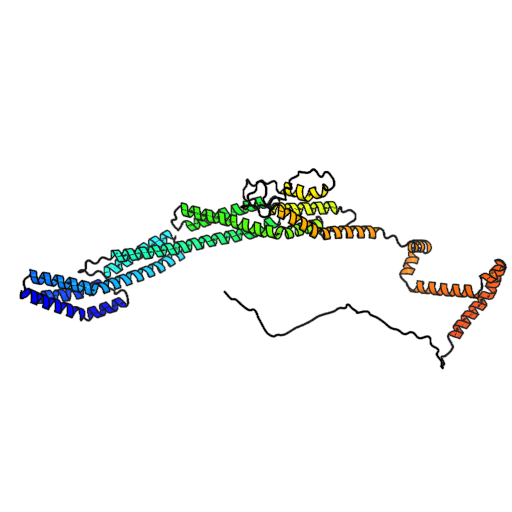 1.00 91.31 83 PRO A CA 1
ATOM 664 C C . PRO A 1 83 ? -16.987 -9.065 44.024 1.00 91.31 83 PRO A C 1
ATOM 666 O O . PRO A 1 83 ? -16.668 -9.072 42.835 1.00 91.31 83 PRO A O 1
ATOM 669 N N . ALA A 1 84 ? -17.960 -9.852 44.499 1.00 90.81 84 ALA A N 1
ATOM 670 C CA . ALA A 1 84 ? -18.700 -10.790 43.653 1.00 90.81 84 ALA A CA 1
ATOM 671 C C . ALA A 1 84 ? -19.532 -10.044 42.596 1.00 90.81 84 ALA A C 1
ATOM 673 O O . ALA A 1 84 ? -19.467 -10.365 41.411 1.00 90.81 84 ALA A O 1
ATOM 674 N N . PHE A 1 85 ? -20.230 -8.973 42.986 1.00 89.38 85 PHE A N 1
ATOM 675 C CA . PHE A 1 85 ? -20.952 -8.119 42.037 1.00 89.38 85 PHE A CA 1
ATOM 676 C C . PHE A 1 85 ? -20.023 -7.520 40.966 1.00 89.38 85 PHE A C 1
ATOM 678 O O . PHE A 1 85 ? -20.326 -7.564 39.772 1.00 89.38 85 PHE A O 1
ATOM 685 N N . GLN A 1 86 ? -18.854 -7.007 41.368 1.00 90.06 86 GLN A N 1
ATOM 686 C CA . GLN A 1 86 ? -17.856 -6.492 40.425 1.00 90.06 86 GLN A CA 1
ATOM 687 C C . GLN A 1 86 ? -17.345 -7.576 39.468 1.00 90.06 86 GLN A C 1
ATOM 689 O O . GLN A 1 86 ? -17.130 -7.287 38.288 1.00 90.06 86 GLN A O 1
ATOM 694 N N . SER A 1 87 ? -17.184 -8.812 39.947 1.00 91.81 87 SER A N 1
ATOM 695 C CA . SER A 1 87 ? -16.790 -9.950 39.115 1.00 91.81 87 SER A CA 1
ATOM 696 C C . SER A 1 87 ? -17.863 -10.291 38.076 1.00 91.81 87 SER A C 1
ATOM 698 O O . SER A 1 87 ? -17.549 -10.380 36.888 1.00 91.81 87 SER A O 1
ATOM 700 N N . VAL A 1 88 ? -19.146 -10.350 38.467 1.00 91.88 88 VAL A N 1
ATOM 701 C CA . VAL A 1 88 ? -20.272 -10.548 37.529 1.00 91.88 88 VAL A CA 1
ATOM 702 C C . VAL A 1 88 ? -20.270 -9.482 36.436 1.00 91.88 88 VAL A C 1
ATOM 704 O O . VAL A 1 88 ? -20.298 -9.814 35.251 1.00 91.88 88 VAL A O 1
ATOM 707 N N . LEU A 1 89 ? -20.161 -8.202 36.806 1.00 91.56 89 LEU A N 1
ATOM 708 C CA . LEU A 1 89 ? -20.071 -7.109 35.833 1.00 91.56 89 LEU A CA 1
ATOM 709 C C . LEU A 1 89 ? -18.843 -7.238 34.920 1.00 91.56 89 LEU A C 1
ATOM 711 O O . LEU A 1 89 ? -18.911 -6.924 33.728 1.00 91.56 89 LEU A O 1
ATOM 715 N N . GLY A 1 90 ? -17.719 -7.709 35.464 1.00 92.06 90 GLY A N 1
ATOM 716 C CA . GLY A 1 90 ? -16.509 -8.020 34.711 1.00 92.06 90 GLY A CA 1
ATOM 717 C C . GLY A 1 90 ? -16.751 -9.081 33.638 1.00 92.06 90 GLY A C 1
ATOM 718 O O . GLY A 1 90 ? -16.373 -8.867 32.482 1.00 92.06 90 GLY A O 1
ATOM 719 N N . HIS A 1 91 ? -17.426 -10.174 33.994 1.00 93.00 91 HIS A N 1
ATOM 720 C CA . HIS A 1 91 ? -17.784 -11.249 33.072 1.00 93.00 91 HIS A CA 1
ATOM 721 C C . HIS A 1 91 ? -18.790 -10.806 32.011 1.00 93.00 91 HIS A C 1
ATOM 723 O O . HIS A 1 91 ? -18.565 -11.065 30.830 1.00 93.00 91 HIS A O 1
ATOM 729 N N . VAL A 1 92 ? -19.848 -10.083 32.398 1.00 93.06 92 VAL A N 1
ATOM 730 C CA . VAL A 1 92 ? -20.830 -9.526 31.452 1.00 93.06 92 VAL A CA 1
ATOM 731 C C . VAL A 1 92 ? -20.137 -8.592 30.457 1.00 93.06 92 VAL A C 1
ATOM 733 O O . VAL A 1 92 ? -20.340 -8.716 29.253 1.00 93.06 92 VAL A O 1
ATOM 736 N N . ARG A 1 93 ? -19.238 -7.712 30.923 1.00 94.62 93 ARG A N 1
ATOM 737 C CA . ARG A 1 93 ? -18.457 -6.831 30.039 1.00 94.62 93 ARG A CA 1
ATOM 738 C C . ARG A 1 93 ? -17.618 -7.621 29.033 1.00 94.62 93 ARG A C 1
ATOM 740 O O . ARG A 1 93 ? -17.647 -7.300 27.848 1.00 94.62 93 ARG A O 1
ATOM 747 N N . LEU A 1 94 ? -16.846 -8.604 29.501 1.00 94.62 94 LEU A N 1
ATOM 748 C CA . LEU A 1 94 ? -15.971 -9.403 28.636 1.00 94.62 94 LEU A CA 1
ATOM 749 C C . LEU A 1 94 ? -16.782 -10.214 27.620 1.00 94.62 94 LEU A C 1
ATOM 751 O O . LEU A 1 94 ? -16.479 -10.164 26.431 1.00 94.62 94 LEU A O 1
ATOM 755 N N . GLY A 1 95 ? -17.846 -10.887 28.065 1.00 94.81 95 GLY A N 1
ATOM 756 C CA . GLY A 1 95 ? -18.731 -11.656 27.191 1.00 94.81 95 GLY A CA 1
ATOM 757 C C . GLY A 1 95 ? -19.397 -10.788 26.123 1.00 94.81 95 GLY A C 1
ATOM 758 O O . GLY A 1 95 ? -19.403 -11.148 24.948 1.00 94.81 95 GLY A O 1
ATOM 759 N N . THR A 1 96 ? -19.884 -9.602 26.496 1.00 96.38 96 THR A N 1
ATOM 760 C CA . THR A 1 96 ? -20.478 -8.663 25.537 1.00 96.38 96 THR A CA 1
ATOM 761 C C . THR A 1 96 ? -19.454 -8.110 24.548 1.00 96.38 96 THR A C 1
ATOM 763 O O . THR A 1 96 ? -19.784 -7.930 23.376 1.00 96.38 96 THR A O 1
ATOM 766 N N . LEU A 1 97 ? -18.214 -7.854 24.978 1.00 97.19 97 LEU A N 1
ATOM 767 C CA . LEU A 1 97 ? -17.151 -7.396 24.082 1.00 97.19 97 LEU A CA 1
ATOM 768 C C . LEU A 1 97 ? -16.758 -8.474 23.066 1.00 97.19 97 LEU A C 1
ATOM 770 O O . LEU A 1 97 ? -16.618 -8.166 21.886 1.00 97.19 97 LEU A O 1
ATOM 774 N N . GLU A 1 98 ? -16.609 -9.730 23.489 1.00 97.12 98 GLU A N 1
ATOM 775 C CA . GLU A 1 98 ? -16.364 -10.830 22.548 1.00 97.12 98 GLU A CA 1
ATOM 776 C C . GLU A 1 98 ? -17.542 -10.995 21.589 1.00 97.12 98 GLU A C 1
ATOM 778 O O . GLU A 1 98 ? -17.347 -11.101 20.377 1.00 97.12 98 GLU A O 1
ATOM 783 N N . LYS A 1 99 ? -18.778 -10.869 22.093 1.00 96.81 99 LYS A N 1
ATOM 784 C CA . LYS A 1 99 ? -19.951 -10.902 21.224 1.00 96.81 99 LYS A CA 1
ATOM 785 C C . LYS A 1 99 ? -19.949 -9.774 20.200 1.00 96.81 99 LYS A C 1
ATOM 787 O O . LYS A 1 99 ? -20.306 -10.013 19.049 1.00 96.81 99 LYS A O 1
ATOM 792 N N . PHE A 1 100 ? -19.542 -8.570 20.607 1.00 98.19 100 PHE A N 1
ATOM 793 C CA . PHE A 1 100 ? -19.392 -7.424 19.715 1.00 98.19 100 PHE A CA 1
ATOM 794 C C . PHE A 1 100 ? -18.430 -7.736 18.569 1.00 98.19 100 PHE A C 1
ATOM 796 O O . PHE A 1 100 ? -18.794 -7.512 17.418 1.00 98.19 100 PHE A O 1
ATOM 803 N N . LYS A 1 101 ? -17.250 -8.297 18.861 1.00 97.75 101 LYS A N 1
ATOM 804 C CA . LYS A 1 101 ? -16.269 -8.674 17.831 1.00 97.75 101 LYS A CA 1
ATOM 805 C C . LYS A 1 101 ? -16.866 -9.656 16.823 1.00 97.75 101 LYS A C 1
ATOM 807 O O . LYS A 1 101 ? -16.818 -9.400 15.626 1.00 97.75 101 LYS A O 1
ATOM 812 N N . GLU A 1 102 ? -17.519 -10.719 17.299 1.00 97.31 102 GLU A N 1
ATOM 813 C CA . GLU A 1 102 ? -18.149 -11.722 16.429 1.00 97.31 102 GLU A CA 1
ATOM 814 C C . GLU A 1 102 ? -19.209 -11.127 15.492 1.00 97.31 102 GLU A C 1
ATOM 816 O O . GLU A 1 102 ? -19.222 -11.409 14.290 1.00 97.31 102 GLU A O 1
ATOM 821 N N . VAL A 1 103 ? -20.146 -10.341 16.039 1.00 97.62 103 VAL A N 1
ATOM 822 C CA . VAL A 1 103 ? -21.243 -9.780 15.235 1.00 97.62 103 VAL A CA 1
ATOM 823 C C . VAL A 1 103 ? -20.738 -8.696 14.291 1.00 97.62 103 VAL A C 1
ATOM 825 O O . VAL A 1 103 ? -21.239 -8.597 13.173 1.00 97.62 103 VAL A O 1
ATOM 828 N N . PHE A 1 104 ? -19.725 -7.935 14.710 1.00 97.50 104 PHE A N 1
ATOM 829 C CA . PHE A 1 104 ? -19.110 -6.898 13.897 1.00 97.50 104 PHE A CA 1
ATOM 830 C C . PHE A 1 104 ? -18.345 -7.498 12.715 1.00 97.50 104 PHE A C 1
ATOM 832 O O . PHE A 1 104 ? -18.599 -7.111 11.576 1.00 97.50 104 PHE A O 1
ATOM 839 N N . ASP A 1 105 ? -17.514 -8.515 12.947 1.00 95.69 105 ASP A N 1
ATOM 840 C CA . ASP A 1 105 ? -16.812 -9.225 11.873 1.00 95.69 105 ASP A CA 1
ATOM 841 C C . ASP A 1 105 ? -17.794 -9.864 10.885 1.00 95.69 105 ASP A C 1
ATOM 843 O O . ASP A 1 105 ? -17.614 -9.788 9.667 1.00 95.69 105 ASP A O 1
ATOM 847 N N . LYS A 1 106 ? -18.884 -10.457 11.386 1.00 95.94 106 LYS A N 1
ATOM 848 C CA . LYS A 1 106 ? -19.932 -11.028 10.532 1.00 95.94 106 LYS A CA 1
ATOM 849 C C . LYS A 1 106 ? -20.636 -9.965 9.683 1.00 95.94 106 LYS A C 1
ATOM 851 O O . LYS A 1 106 ? -20.907 -10.228 8.513 1.00 95.94 106 LYS A O 1
ATOM 856 N N . ALA A 1 107 ? -20.929 -8.794 10.247 1.00 95.31 107 ALA A N 1
ATOM 857 C CA . ALA A 1 107 ? -21.553 -7.684 9.529 1.00 95.31 107 ALA A CA 1
ATOM 858 C C . ALA A 1 107 ? -20.649 -7.155 8.404 1.00 95.31 107 ALA A C 1
ATOM 860 O O . ALA A 1 107 ? -21.099 -7.002 7.267 1.00 95.31 107 ALA A O 1
ATOM 861 N N . LEU A 1 108 ? -19.354 -6.971 8.690 1.00 93.69 108 LEU A N 1
ATOM 862 C CA . LEU A 1 108 ? -18.370 -6.534 7.696 1.00 93.69 108 LEU A CA 1
ATOM 863 C C . LEU A 1 108 ? -18.213 -7.554 6.560 1.00 93.69 108 LEU A C 1
ATOM 865 O O . LEU A 1 108 ? -18.243 -7.184 5.387 1.00 93.69 108 LEU A O 1
ATOM 869 N N . ASN A 1 109 ? -18.116 -8.845 6.887 1.00 92.25 109 ASN A N 1
ATOM 870 C CA . ASN A 1 109 ? -18.046 -9.913 5.884 1.00 92.25 109 ASN A CA 1
ATOM 871 C C . ASN A 1 109 ? -19.357 -10.077 5.092 1.00 92.25 109 ASN A C 1
ATOM 873 O O . ASN A 1 109 ? -19.344 -10.578 3.970 1.00 92.25 109 ASN A O 1
ATOM 877 N N . GLY A 1 110 ? -20.486 -9.643 5.659 1.00 89.75 110 GLY A N 1
ATOM 878 C CA . GLY A 1 110 ? -21.791 -9.588 4.997 1.00 89.75 110 GLY A CA 1
ATOM 879 C C . GLY A 1 110 ? -21.960 -8.420 4.020 1.00 89.75 110 GLY A C 1
ATOM 880 O O . GLY A 1 110 ? -23.015 -8.312 3.399 1.00 89.75 110 GLY A O 1
ATOM 881 N N . GLY A 1 111 ? -20.949 -7.555 3.874 1.00 86.50 111 GLY A N 1
ATOM 882 C CA . GLY A 1 111 ? -20.979 -6.401 2.973 1.00 86.50 111 GLY A CA 1
ATOM 883 C C . GLY A 1 111 ? -21.692 -5.171 3.540 1.00 86.50 111 GLY A C 1
ATOM 884 O O . GLY A 1 111 ? -21.980 -4.238 2.791 1.00 86.50 111 GLY A O 1
ATOM 885 N N . GLU A 1 112 ? -21.991 -5.143 4.842 1.00 89.25 112 GLU A N 1
ATOM 886 C CA . GLU A 1 112 ? -22.526 -3.945 5.492 1.00 89.25 112 GLU A CA 1
ATOM 887 C C . GLU A 1 112 ? -21.448 -2.847 5.546 1.00 89.25 112 GLU A C 1
ATOM 889 O O . GLU A 1 112 ? -20.273 -3.113 5.810 1.00 89.25 112 GLU A O 1
ATOM 894 N N . GLY A 1 113 ? -21.834 -1.592 5.294 1.00 90.75 113 GLY A N 1
ATOM 895 C CA . GLY A 1 113 ? -20.907 -0.459 5.366 1.00 90.75 113 GLY A CA 1
ATOM 896 C C . GLY A 1 113 ? -20.321 -0.298 6.772 1.00 90.75 113 GLY A C 1
ATOM 897 O O . GLY A 1 113 ? -21.047 -0.398 7.761 1.00 90.75 113 GLY A O 1
ATOM 898 N N . PHE A 1 114 ? -19.021 -0.011 6.873 1.00 94.75 114 PHE A N 1
ATOM 899 C CA . PHE A 1 114 ? -18.271 -0.007 8.136 1.00 94.75 114 PHE A CA 1
ATOM 900 C C . PHE A 1 114 ? -18.912 0.861 9.238 1.00 94.75 114 PHE A C 1
ATOM 902 O O . PHE A 1 114 ? -19.096 0.420 10.378 1.00 94.75 114 PHE A O 1
ATOM 909 N N . SER A 1 115 ? -19.303 2.091 8.906 1.00 93.50 115 SER A N 1
ATOM 910 C CA . SER A 1 115 ? -19.946 3.024 9.842 1.00 93.50 115 SER A CA 1
ATOM 911 C C . SER A 1 115 ? -21.339 2.573 10.275 1.00 93.50 115 SER A C 1
ATOM 913 O O . SER A 1 115 ? -21.744 2.803 11.414 1.00 93.50 115 SER A O 1
ATOM 915 N N . LEU A 1 116 ? -22.078 1.903 9.389 1.00 94.00 116 LEU A N 1
ATOM 916 C CA . LEU A 1 116 ? -23.396 1.362 9.709 1.00 94.00 116 LEU A CA 1
ATOM 917 C C . LEU A 1 116 ? -23.269 0.133 10.618 1.00 94.00 116 LEU A C 1
ATOM 919 O O . LEU A 1 116 ? -23.889 0.098 11.683 1.00 94.00 116 LEU A O 1
ATOM 923 N N . ALA A 1 117 ? -22.391 -0.804 10.249 1.00 96.31 117 ALA A N 1
ATOM 924 C CA . ALA A 1 117 ? -22.095 -2.009 11.013 1.00 96.31 117 ALA A CA 1
ATOM 925 C C . ALA A 1 117 ? -21.620 -1.668 12.431 1.00 96.31 117 ALA A C 1
ATOM 927 O O . ALA A 1 117 ? -22.141 -2.211 13.404 1.00 96.31 117 ALA A O 1
ATOM 928 N N . SER A 1 118 ? -20.689 -0.717 12.573 1.00 95.94 118 SER A N 1
ATOM 929 C CA . SER A 1 118 ? -20.184 -0.291 13.885 1.00 95.94 118 SER A CA 1
ATOM 930 C C . SER A 1 118 ? -21.297 0.304 14.749 1.00 95.94 118 SER A C 1
ATOM 932 O O . SER A 1 118 ? -21.506 -0.156 15.869 1.00 95.94 118 SER A O 1
ATOM 934 N N . ARG A 1 119 ? -22.093 1.247 14.224 1.00 95.50 119 ARG A N 1
ATOM 935 C CA . ARG A 1 119 ? -23.229 1.841 14.955 1.00 95.50 119 ARG A CA 1
ATOM 936 C C . ARG A 1 119 ? -24.259 0.794 15.386 1.00 95.50 119 ARG A C 1
ATOM 938 O O . ARG A 1 119 ? -24.692 0.807 16.541 1.00 95.50 119 ARG A O 1
ATOM 945 N N . ASN A 1 120 ? -24.648 -0.104 14.481 1.00 96.12 120 ASN A N 1
ATOM 946 C CA . ASN A 1 120 ? -25.641 -1.142 14.749 1.00 96.12 120 ASN A CA 1
ATOM 947 C C . ASN A 1 120 ? -25.145 -2.147 15.791 1.00 96.12 120 ASN A C 1
ATOM 949 O O . ASN A 1 120 ? -25.842 -2.387 16.781 1.00 96.12 120 ASN A O 1
ATOM 953 N N . CYS A 1 121 ? -23.932 -2.673 15.611 1.00 96.94 121 CYS A N 1
ATOM 954 C CA . CYS A 1 121 ? -23.332 -3.637 16.529 1.00 96.94 121 CYS A CA 1
ATOM 955 C C . CYS A 1 121 ? -23.102 -3.019 17.909 1.00 96.94 121 CYS A C 1
ATOM 957 O O . CYS A 1 121 ? -23.437 -3.639 18.915 1.00 96.94 121 CYS A O 1
ATOM 959 N N . THR A 1 122 ? -22.614 -1.775 17.990 1.00 97.12 122 THR A N 1
ATOM 960 C CA . THR A 1 122 ? -22.439 -1.116 19.286 1.00 97.12 122 THR A CA 1
ATOM 961 C C . THR A 1 122 ? -23.776 -0.906 19.984 1.00 97.12 122 THR A C 1
ATOM 963 O O . THR A 1 122 ? -23.888 -1.208 21.165 1.00 97.12 122 THR A O 1
ATOM 966 N N . ARG A 1 123 ? -24.814 -0.432 19.284 1.00 97.06 123 ARG A N 1
ATOM 967 C CA . ARG A 1 123 ? -26.145 -0.258 19.888 1.00 97.06 123 ARG A CA 1
ATOM 968 C C . ARG A 1 123 ? -26.699 -1.578 20.428 1.00 97.06 123 ARG A C 1
ATOM 970 O O . ARG A 1 123 ? -27.198 -1.603 21.549 1.00 97.06 123 ARG A O 1
ATOM 977 N N . LEU A 1 124 ? -26.581 -2.654 19.651 1.00 96.75 124 LEU A N 1
ATOM 978 C CA . LEU A 1 124 ? -27.020 -3.991 20.046 1.00 96.75 124 LEU A CA 1
ATOM 979 C C . LEU A 1 124 ? -26.266 -4.486 21.287 1.00 96.75 124 LEU A C 1
ATOM 981 O O . LEU A 1 124 ? -26.890 -4.886 22.264 1.00 96.75 124 LEU A O 1
ATOM 985 N N . CYS A 1 125 ? -24.937 -4.408 21.286 1.00 96.69 125 CYS A N 1
ATOM 986 C CA . CYS A 1 125 ? -24.124 -4.895 22.398 1.00 96.69 125 CYS A CA 1
ATOM 987 C C . CYS A 1 125 ? -24.269 -4.039 23.661 1.00 96.69 125 CYS A C 1
ATOM 989 O O . CYS A 1 125 ? -24.294 -4.589 24.756 1.00 96.69 125 CYS A O 1
ATOM 991 N N . MET A 1 126 ? -24.430 -2.718 23.538 1.00 96.88 126 MET A N 1
ATOM 992 C CA . MET A 1 126 ? -24.713 -1.871 24.701 1.00 96.88 126 MET A CA 1
ATOM 993 C C . MET A 1 126 ? -26.066 -2.222 25.334 1.00 96.88 126 MET A C 1
ATOM 995 O O . MET A 1 126 ? -26.147 -2.287 26.553 1.00 96.88 126 MET A O 1
ATOM 999 N N . ALA A 1 127 ? -27.093 -2.525 24.530 1.00 95.44 127 ALA A N 1
ATOM 1000 C CA . ALA A 1 127 ? -28.384 -2.977 25.051 1.00 95.44 127 ALA A CA 1
ATOM 1001 C C . ALA A 1 127 ? -28.282 -4.340 25.762 1.00 95.44 127 ALA A C 1
ATOM 1003 O O . ALA A 1 127 ? -28.829 -4.497 26.849 1.00 95.44 127 ALA A O 1
ATOM 1004 N N . LEU A 1 128 ? -27.530 -5.293 25.196 1.00 94.19 128 LEU A N 1
ATOM 1005 C CA . LEU A 1 128 ? -27.268 -6.591 25.837 1.00 94.19 128 LEU A CA 1
ATOM 1006 C C . LEU A 1 128 ? -26.503 -6.445 27.160 1.00 94.19 128 LEU A C 1
ATOM 1008 O O . LEU A 1 128 ? -26.768 -7.168 28.117 1.00 94.19 128 LEU A O 1
ATOM 1012 N N . PHE A 1 129 ? -25.554 -5.509 27.226 1.00 94.62 129 PHE A N 1
ATOM 1013 C CA . PHE A 1 129 ? -24.859 -5.190 28.470 1.00 94.62 129 PHE A CA 1
ATOM 1014 C C . PHE A 1 129 ? -25.810 -4.592 29.508 1.00 94.62 129 PHE A C 1
ATOM 1016 O O . PHE A 1 129 ? -25.799 -5.033 30.652 1.00 94.62 129 PHE A O 1
ATOM 1023 N N . ASP A 1 130 ? -26.638 -3.622 29.110 1.00 92.62 130 ASP A N 1
ATOM 1024 C CA . ASP A 1 130 ? -27.595 -2.967 30.004 1.00 92.62 130 ASP A CA 1
ATOM 1025 C C . ASP A 1 130 ? -28.614 -3.995 30.563 1.00 92.62 130 ASP A C 1
ATOM 1027 O O . ASP A 1 130 ? -28.922 -3.967 31.756 1.00 92.62 130 ASP A O 1
ATOM 1031 N N . GLU A 1 131 ? -29.054 -4.968 29.753 1.00 90.88 131 GLU A N 1
ATOM 1032 C CA . GLU A 1 131 ? -29.888 -6.104 30.186 1.00 90.88 131 GLU A CA 1
ATOM 1033 C C . GLU A 1 131 ? -29.153 -7.036 31.167 1.00 90.88 131 GLU A C 1
ATOM 1035 O O . GLU A 1 131 ? -29.680 -7.357 32.234 1.00 90.88 131 GLU A O 1
ATOM 1040 N N . GLY A 1 132 ? -27.910 -7.422 30.858 1.00 88.88 132 GLY A N 1
ATOM 1041 C CA . GLY A 1 132 ? -27.090 -8.250 31.749 1.00 88.88 132 GLY A CA 1
ATOM 1042 C C . GLY A 1 132 ? -26.756 -7.564 33.079 1.00 88.88 132 GLY A C 1
ATOM 1043 O O . GLY A 1 132 ? -26.680 -8.217 34.117 1.00 88.88 132 GLY A O 1
ATOM 1044 N N . CYS A 1 133 ? -26.600 -6.238 33.078 1.00 88.56 133 CYS A N 1
ATOM 1045 C CA . CYS A 1 133 ? -26.450 -5.452 34.298 1.00 88.56 133 CYS A CA 1
ATOM 1046 C C . CYS A 1 133 ? -27.737 -5.412 35.117 1.00 88.56 133 CYS A C 1
ATOM 1048 O O . CYS A 1 133 ? -27.654 -5.545 36.334 1.00 88.56 133 CYS A O 1
ATOM 1050 N N . ALA A 1 134 ? -28.902 -5.254 34.479 1.00 87.31 134 ALA A N 1
ATOM 1051 C CA . ALA A 1 134 ? -30.193 -5.234 35.166 1.00 87.31 134 ALA A CA 1
ATOM 1052 C C . ALA A 1 134 ? -30.467 -6.541 35.934 1.00 87.31 134 ALA A C 1
ATOM 1054 O O . ALA A 1 134 ? -31.011 -6.498 37.034 1.00 87.31 134 ALA A O 1
ATOM 1055 N N . ASP A 1 135 ? -30.028 -7.688 35.407 1.00 86.12 135 ASP A N 1
ATOM 1056 C CA . ASP A 1 135 ? -30.131 -8.992 36.084 1.00 86.12 135 ASP A CA 1
ATOM 1057 C C . ASP A 1 135 ? -29.195 -9.129 37.309 1.00 86.12 135 ASP A C 1
ATOM 1059 O O . ASP A 1 135 ? -29.447 -9.920 38.224 1.00 86.12 135 ASP A O 1
ATOM 1063 N N . ALA A 1 136 ? -28.129 -8.323 37.364 1.00 82.94 136 ALA A N 1
ATOM 1064 C CA . ALA A 1 136 ? -27.161 -8.294 38.459 1.00 82.94 136 ALA A CA 1
ATOM 1065 C C . ALA A 1 136 ? -27.483 -7.257 39.555 1.00 82.94 136 ALA A C 1
ATOM 1067 O O . ALA A 1 136 ? -26.826 -7.270 40.597 1.00 82.94 136 ALA A O 1
ATOM 1068 N N . VAL A 1 137 ? -28.461 -6.363 39.345 1.00 82.12 137 VAL A N 1
ATOM 1069 C CA . VAL A 1 137 ? -28.833 -5.324 40.324 1.00 82.12 137 VAL A CA 1
ATOM 1070 C C . VAL A 1 137 ? -29.404 -5.962 41.592 1.00 82.12 137 VAL A C 1
ATOM 1072 O O . VAL A 1 137 ? -30.302 -6.800 41.539 1.00 82.12 137 VAL A O 1
ATOM 1075 N N . VAL A 1 138 ? -28.889 -5.533 42.744 1.00 77.25 138 VAL A N 1
ATOM 1076 C CA . VAL A 1 138 ? -29.378 -5.913 44.074 1.00 77.25 138 VAL A CA 1
ATOM 1077 C C . VAL A 1 138 ? -30.212 -4.755 44.610 1.00 77.25 138 VAL A C 1
ATOM 1079 O O . VAL A 1 138 ? -29.698 -3.648 44.721 1.00 77.25 138 VAL A O 1
ATOM 1082 N N . GLU A 1 139 ? -31.481 -4.986 44.956 1.00 74.31 139 GLU A N 1
ATOM 1083 C CA . GLU A 1 139 ? -32.429 -3.905 45.307 1.00 74.31 139 GLU A CA 1
ATOM 1084 C C . GLU A 1 139 ? -31.975 -3.052 46.503 1.00 74.31 139 GLU A C 1
ATOM 1086 O O . GLU A 1 139 ? -32.244 -1.855 46.558 1.00 74.31 139 GLU A O 1
ATOM 1091 N N . HIS A 1 140 ? -31.243 -3.660 47.439 1.00 65.12 140 HIS A N 1
ATOM 1092 C CA . HIS A 1 140 ? -30.720 -3.001 48.639 1.00 65.12 140 HIS A CA 1
ATOM 1093 C C . HIS A 1 140 ? -29.429 -2.209 48.373 1.00 65.12 140 HIS A C 1
ATOM 1095 O O . HIS A 1 140 ? -28.989 -1.421 49.207 1.00 65.12 140 HIS A O 1
ATOM 1101 N N . ALA A 1 141 ? -28.804 -2.396 47.208 1.00 69.19 141 ALA A N 1
ATOM 1102 C CA . ALA A 1 141 ? -27.521 -1.805 46.880 1.00 69.19 141 ALA A CA 1
ATOM 1103 C C . ALA A 1 141 ? -27.666 -0.781 45.750 1.00 69.19 141 ALA A C 1
ATOM 1105 O O . ALA A 1 141 ? -27.886 -1.127 44.592 1.00 69.19 141 ALA A O 1
ATOM 1106 N N . ASN A 1 142 ? -27.470 0.501 46.060 1.00 74.25 142 ASN A N 1
ATOM 1107 C CA . ASN A 1 142 ? -27.481 1.575 45.062 1.00 74.25 142 ASN A CA 1
ATOM 1108 C C . ASN A 1 142 ? -26.140 1.640 44.292 1.00 74.25 142 ASN A C 1
ATOM 1110 O O . ASN A 1 142 ? -25.482 2.682 44.241 1.00 74.25 142 ASN A O 1
ATOM 1114 N N . TRP A 1 143 ? -25.663 0.494 43.791 1.00 82.81 143 TRP A N 1
ATOM 1115 C CA . TRP A 1 143 ? -24.367 0.386 43.122 1.00 82.81 143 TRP A CA 1
ATOM 1116 C C . TRP A 1 143 ? -24.421 0.892 41.682 1.00 82.81 143 TRP A C 1
ATOM 1118 O O . TRP A 1 143 ? -25.302 0.554 40.897 1.00 82.81 143 TRP A O 1
ATOM 1128 N N . ASP A 1 144 ? -23.401 1.665 41.327 1.00 82.19 144 ASP A N 1
ATOM 1129 C CA . ASP A 1 144 ? -23.274 2.306 40.028 1.00 82.19 144 ASP A CA 1
ATOM 1130 C C . ASP A 1 144 ? -22.603 1.388 38.988 1.00 82.19 144 ASP A C 1
ATOM 1132 O O . ASP A 1 144 ? -21.436 1.007 39.127 1.00 82.19 144 ASP A O 1
ATOM 1136 N N . THR A 1 145 ? -23.328 1.066 37.914 1.00 87.12 145 THR A N 1
ATOM 1137 C CA . THR A 1 145 ? -22.827 0.288 36.766 1.00 87.12 145 THR A CA 1
ATOM 1138 C C . THR A 1 145 ? -22.235 1.165 35.656 1.00 87.12 145 THR A C 1
ATOM 1140 O O . THR A 1 145 ? -21.578 0.642 34.748 1.00 87.12 145 THR A O 1
ATOM 1143 N N . SER A 1 146 ? -22.393 2.495 35.730 1.00 89.00 146 SER A N 1
ATOM 1144 C CA . SER A 1 146 ? -21.997 3.431 34.667 1.00 89.00 146 SER A CA 1
ATOM 1145 C C . SER A 1 146 ? -20.506 3.349 34.342 1.00 89.00 146 SER A C 1
ATOM 1147 O O . SER A 1 146 ? -20.125 3.293 33.177 1.00 89.00 146 SER A O 1
ATOM 1149 N N . LYS A 1 147 ? -19.644 3.197 35.355 1.00 90.69 147 LYS A N 1
ATOM 1150 C CA . LYS A 1 147 ? -18.191 3.069 35.155 1.00 90.69 147 LYS A CA 1
ATOM 1151 C C . LYS A 1 147 ? -17.807 1.849 34.318 1.00 90.69 147 LYS A C 1
ATOM 1153 O O . LYS A 1 147 ? -16.882 1.924 33.506 1.00 90.69 147 LYS A O 1
ATOM 1158 N N . VAL A 1 148 ? -18.484 0.716 34.523 1.00 92.12 148 VAL A N 1
ATOM 1159 C CA . VAL A 1 148 ? -18.222 -0.516 33.760 1.00 92.12 148 VAL A CA 1
ATOM 1160 C C . VAL A 1 148 ? -18.787 -0.385 32.350 1.00 92.12 148 VAL A C 1
ATOM 1162 O O . VAL A 1 148 ? -18.120 -0.777 31.391 1.00 92.12 148 VAL A O 1
ATOM 1165 N N . ARG A 1 149 ? -19.954 0.250 32.218 1.00 93.81 149 ARG A N 1
ATOM 1166 C CA . ARG A 1 149 ? -20.576 0.587 30.937 1.00 93.81 149 ARG A CA 1
ATOM 1167 C C . ARG A 1 149 ? -19.684 1.484 30.076 1.00 93.81 149 ARG A C 1
ATOM 1169 O O . ARG A 1 149 ? -19.438 1.183 28.910 1.00 93.81 149 ARG A O 1
ATOM 1176 N N . ASP A 1 150 ? -19.132 2.541 30.661 1.00 94.75 150 ASP A N 1
ATOM 1177 C CA . ASP A 1 150 ? -18.215 3.461 29.985 1.00 94.75 150 ASP A CA 1
ATOM 1178 C C . ASP A 1 150 ? -16.899 2.777 29.616 1.00 94.75 150 ASP A C 1
ATOM 1180 O O . ASP A 1 150 ? -16.280 3.098 28.600 1.00 94.75 150 ASP A O 1
ATOM 1184 N N . LYS A 1 151 ? -16.454 1.813 30.432 1.00 95.38 151 LYS A N 1
ATOM 1185 C CA . LYS A 1 151 ? -15.295 0.979 30.105 1.00 95.38 151 LYS A CA 1
ATOM 1186 C C . LYS A 1 151 ? -15.577 0.093 28.893 1.00 95.38 151 LYS A C 1
ATOM 1188 O O . LYS A 1 151 ? -14.767 0.098 27.975 1.00 95.38 151 LYS A O 1
ATOM 1193 N N . LEU A 1 152 ? -16.727 -0.586 28.853 1.00 96.88 152 LEU A N 1
ATOM 1194 C CA . LEU A 1 152 ? -17.146 -1.372 27.689 1.00 96.88 152 LEU A CA 1
ATOM 1195 C C . LEU A 1 152 ? -17.198 -0.510 26.427 1.00 96.88 152 LEU A C 1
ATOM 1197 O O . LEU A 1 152 ? -16.660 -0.898 25.395 1.00 96.88 152 LEU A O 1
ATOM 1201 N N . ARG A 1 153 ? -17.814 0.674 26.520 1.00 97.12 153 ARG A N 1
ATOM 1202 C CA . ARG A 1 153 ? -17.923 1.601 25.394 1.00 97.12 153 ARG A CA 1
ATOM 1203 C C . ARG A 1 153 ? -16.548 1.966 24.835 1.00 97.12 153 ARG A C 1
ATOM 1205 O O . ARG A 1 153 ? -16.344 1.870 23.630 1.00 97.12 153 ARG A O 1
ATOM 1212 N N . ARG A 1 154 ? -15.596 2.306 25.710 1.00 97.38 154 ARG A N 1
ATOM 1213 C CA . ARG A 1 154 ? -14.211 2.608 25.316 1.00 97.38 154 ARG A CA 1
ATOM 1214 C C . ARG A 1 154 ? -13.502 1.413 24.684 1.00 97.38 154 ARG A C 1
ATOM 1216 O O . ARG A 1 154 ? -12.796 1.605 23.701 1.00 97.38 154 ARG A O 1
ATOM 1223 N N . ASP A 1 155 ? -13.692 0.205 25.213 1.00 97.31 155 ASP A N 1
ATOM 1224 C CA . ASP A 1 155 ? -13.090 -1.009 24.646 1.00 97.31 155 ASP A CA 1
ATOM 1225 C C . ASP A 1 155 ? -13.651 -1.308 23.241 1.00 97.31 155 ASP A C 1
ATOM 1227 O O . ASP A 1 155 ? -12.897 -1.645 22.327 1.00 97.31 155 ASP A O 1
ATOM 1231 N N . ILE A 1 156 ? -14.963 -1.120 23.046 1.00 98.00 156 ILE A N 1
ATOM 1232 C CA . ILE A 1 156 ? -15.632 -1.231 21.743 1.00 98.00 156 ILE A CA 1
ATOM 1233 C C . ILE A 1 156 ? -15.094 -0.181 20.765 1.00 98.00 156 ILE A C 1
ATOM 1235 O O . ILE A 1 156 ? -14.682 -0.532 19.661 1.00 98.00 156 ILE A O 1
ATOM 1239 N N . ASP A 1 157 ? -15.056 1.093 21.165 1.00 97.19 157 ASP A N 1
ATOM 1240 C CA . ASP A 1 157 ? -14.574 2.184 20.310 1.00 97.19 157 ASP A CA 1
ATOM 1241 C C . ASP A 1 157 ? -13.092 1.983 19.931 1.00 97.19 157 ASP A C 1
ATOM 1243 O O . ASP A 1 157 ? -12.701 2.220 18.785 1.00 97.19 157 ASP A O 1
ATOM 1247 N N . MET A 1 158 ? -12.271 1.467 20.854 1.00 97.44 158 MET A N 1
ATOM 1248 C CA . MET A 1 158 ? -10.873 1.110 20.593 1.00 97.44 158 MET A CA 1
ATOM 1249 C C . MET A 1 158 ? -10.754 -0.032 19.576 1.00 97.44 158 MET A C 1
ATOM 1251 O O . MET A 1 158 ? -9.931 0.042 18.659 1.00 97.44 158 MET A O 1
ATOM 1255 N N . HIS A 1 159 ? -11.588 -1.069 19.696 1.00 97.56 159 HIS A N 1
ATOM 1256 C CA . HIS A 1 159 ? -11.618 -2.158 18.724 1.00 97.56 159 HIS A CA 1
ATOM 1257 C C . HIS A 1 159 ? -12.068 -1.666 17.341 1.00 97.56 159 HIS A C 1
ATOM 1259 O O . HIS A 1 159 ? -11.399 -1.951 16.350 1.00 97.56 159 HIS A O 1
ATOM 1265 N N . ILE A 1 160 ? -13.127 -0.849 17.267 1.00 96.69 160 ILE A N 1
ATOM 1266 C CA . ILE A 1 160 ? -13.591 -0.232 16.013 1.00 96.69 160 ILE A CA 1
ATOM 1267 C C . ILE A 1 160 ? -12.463 0.575 15.364 1.00 96.69 160 ILE A C 1
ATOM 1269 O O . ILE A 1 160 ? -12.214 0.423 14.171 1.00 96.69 160 ILE A O 1
ATOM 1273 N N . ALA A 1 161 ? -11.746 1.405 16.127 1.00 95.75 161 ALA A N 1
ATOM 1274 C CA . ALA A 1 161 ? -10.634 2.195 15.601 1.00 95.75 161 ALA A CA 1
ATOM 1275 C C . ALA A 1 161 ? -9.491 1.317 15.055 1.00 95.75 161 ALA A C 1
ATOM 1277 O O . ALA A 1 161 ? -8.923 1.623 14.001 1.00 95.75 161 ALA A O 1
ATOM 1278 N N . SER A 1 162 ? -9.182 0.210 15.738 1.00 96.56 162 SER A N 1
ATOM 1279 C CA . SER A 1 162 ? -8.184 -0.768 15.293 1.00 96.56 162 SER A CA 1
ATOM 1280 C C . SER A 1 162 ? -8.589 -1.429 13.971 1.00 96.56 162 SER A C 1
ATOM 1282 O O . SER A 1 162 ? -7.825 -1.376 13.004 1.00 96.56 162 SER A O 1
ATOM 1284 N N . VAL A 1 163 ? -9.815 -1.958 13.883 1.00 96.31 163 VAL A N 1
ATOM 1285 C CA . VAL A 1 163 ? -10.330 -2.594 12.658 1.00 96.31 163 VAL A CA 1
ATOM 1286 C C . VAL A 1 163 ? -10.434 -1.579 11.519 1.00 96.31 163 VAL A C 1
ATOM 1288 O O . VAL A 1 163 ? -10.057 -1.892 10.391 1.00 96.31 163 VAL A O 1
ATOM 1291 N N . ARG A 1 164 ? -10.862 -0.340 11.802 1.00 94.94 164 ARG A N 1
ATOM 1292 C CA . ARG A 1 164 ? -10.905 0.751 10.815 1.00 94.94 164 ARG A CA 1
ATOM 1293 C C . ARG A 1 164 ? -9.536 0.969 10.185 1.00 94.94 164 ARG A C 1
ATOM 1295 O O . ARG A 1 164 ? -9.415 0.999 8.967 1.00 94.94 164 ARG A O 1
ATOM 1302 N N . THR A 1 165 ? -8.505 1.095 11.015 1.00 94.81 165 THR A N 1
ATOM 1303 C CA . THR A 1 165 ? -7.130 1.333 10.556 1.00 94.81 165 THR A CA 1
ATOM 1304 C C . THR A 1 165 ? -6.623 0.171 9.703 1.00 94.81 165 THR A C 1
ATOM 1306 O O . THR A 1 165 ? -6.056 0.395 8.635 1.00 94.81 165 THR A O 1
ATOM 1309 N N . ALA A 1 166 ? -6.879 -1.070 10.129 1.00 95.81 166 ALA A N 1
ATOM 1310 C CA . ALA A 1 166 ? -6.501 -2.261 9.373 1.00 95.81 166 ALA A CA 1
ATOM 1311 C C . ALA A 1 166 ? -7.197 -2.323 8.003 1.00 95.81 166 ALA A C 1
ATOM 1313 O O . ALA A 1 166 ? -6.538 -2.540 6.989 1.00 95.81 166 ALA A O 1
ATOM 1314 N N . LYS A 1 167 ? -8.509 -2.061 7.954 1.00 94.19 167 LYS A N 1
ATOM 1315 C CA . LYS A 1 167 ? -9.294 -2.083 6.713 1.00 94.19 167 LYS A CA 1
ATOM 1316 C C . LYS A 1 167 ? -8.910 -0.964 5.748 1.00 94.19 167 LYS A C 1
ATOM 1318 O O . LYS A 1 167 ? -8.793 -1.211 4.554 1.00 94.19 167 LYS A O 1
ATOM 1323 N N . LEU A 1 168 ? -8.658 0.245 6.246 1.00 94.94 168 LEU A N 1
ATOM 1324 C CA . LEU A 1 168 ? -8.178 1.349 5.408 1.00 94.94 168 LEU A CA 1
ATOM 1325 C C . LEU A 1 168 ? -6.796 1.046 4.813 1.00 94.94 168 LEU A C 1
ATOM 1327 O O . LEU A 1 168 ? -6.567 1.315 3.634 1.00 94.94 168 LEU A O 1
ATOM 1331 N N . SER A 1 169 ? -5.900 0.433 5.592 1.00 95.38 169 SER A N 1
ATOM 1332 C CA . SER A 1 169 ? -4.599 -0.040 5.100 1.00 95.38 169 SER A CA 1
ATOM 1333 C C . SER A 1 169 ? -4.751 -1.120 4.019 1.00 95.38 169 SER A C 1
ATOM 1335 O O . SER A 1 169 ? -4.136 -1.037 2.957 1.00 95.38 169 SER A O 1
ATOM 1337 N N . GLU A 1 170 ? -5.637 -2.096 4.233 1.00 95.88 170 GLU A N 1
ATOM 1338 C CA . GLU A 1 170 ? -5.953 -3.148 3.257 1.00 95.88 170 GLU A CA 1
ATOM 1339 C C . GLU A 1 170 ? -6.464 -2.562 1.929 1.00 95.88 170 GLU A C 1
ATOM 1341 O O . GLU A 1 170 ? -5.958 -2.898 0.860 1.00 95.88 170 GLU A O 1
ATOM 1346 N N . ILE A 1 171 ? -7.414 -1.624 1.981 1.00 95.12 171 ILE A N 1
ATOM 1347 C CA . ILE A 1 171 ? -7.945 -0.970 0.776 1.00 95.12 171 ILE A CA 1
ATOM 1348 C C . ILE A 1 171 ? -6.847 -0.146 0.085 1.00 95.12 171 ILE A C 1
ATOM 1350 O O . ILE A 1 171 ? -6.712 -0.214 -1.135 1.00 95.12 171 ILE A O 1
ATOM 1354 N N . THR A 1 172 ? -6.038 0.599 0.842 1.00 97.00 172 THR A N 1
ATOM 1355 C CA . THR A 1 172 ? -4.943 1.413 0.286 1.00 97.00 172 THR A CA 1
ATOM 1356 C C . THR A 1 172 ? -3.947 0.534 -0.469 1.00 97.00 172 THR A C 1
ATOM 1358 O O . THR A 1 172 ? -3.702 0.753 -1.653 1.00 97.00 172 THR A O 1
ATOM 1361 N N . THR A 1 173 ? -3.455 -0.528 0.174 1.00 97.38 173 THR A N 1
ATOM 1362 C CA . THR A 1 173 ? -2.502 -1.469 -0.438 1.00 97.38 173 THR A CA 1
ATOM 1363 C C . THR A 1 173 ? -3.078 -2.186 -1.661 1.00 97.38 173 THR A C 1
ATOM 1365 O O . THR A 1 173 ? -2.358 -2.413 -2.634 1.00 97.38 173 THR A O 1
ATOM 1368 N N . HIS A 1 174 ? -4.380 -2.495 -1.667 1.00 97.19 174 HIS A N 1
ATOM 1369 C CA . HIS A 1 174 ? -5.054 -3.065 -2.833 1.00 97.19 174 HIS A CA 1
ATOM 1370 C C . HIS A 1 174 ? -5.014 -2.124 -4.049 1.00 97.19 174 HIS A C 1
ATOM 1372 O O . HIS A 1 174 ? -4.658 -2.549 -5.152 1.00 97.19 174 HIS A O 1
ATOM 1378 N N . TYR A 1 175 ? -5.347 -0.843 -3.862 1.00 97.31 175 TYR A N 1
ATOM 1379 C CA . TYR A 1 175 ? -5.331 0.139 -4.952 1.00 97.31 175 TYR A CA 1
ATOM 1380 C C . TYR A 1 175 ? -3.911 0.506 -5.397 1.00 97.31 175 TYR A C 1
ATOM 1382 O O . TYR A 1 175 ? -3.680 0.659 -6.597 1.00 97.31 175 TYR A O 1
ATOM 1390 N N . GLU A 1 176 ? -2.950 0.565 -4.474 1.00 97.69 176 GLU A N 1
ATOM 1391 C CA . GLU A 1 176 ? -1.526 0.705 -4.798 1.00 97.69 176 GLU A CA 1
ATOM 1392 C C . GLU A 1 176 ? -1.029 -0.456 -5.674 1.00 97.69 176 GLU A C 1
ATOM 1394 O O . GLU A 1 176 ? -0.431 -0.235 -6.728 1.00 97.69 176 GLU A O 1
ATOM 1399 N N . ALA A 1 177 ? -1.324 -1.703 -5.294 1.00 97.44 177 ALA A N 1
ATOM 1400 C CA . ALA A 1 177 ? -0.940 -2.878 -6.073 1.00 97.44 177 ALA A CA 1
ATOM 1401 C C . ALA A 1 177 ? -1.562 -2.861 -7.479 1.00 97.44 177 ALA A C 1
ATOM 1403 O O . ALA A 1 177 ? -0.857 -3.078 -8.467 1.00 97.44 177 ALA A O 1
ATOM 1404 N N . LYS A 1 178 ? -2.854 -2.524 -7.576 1.00 96.56 178 LYS A N 1
ATOM 1405 C CA . LYS A 1 178 ? -3.573 -2.400 -8.850 1.00 96.56 178 LYS A CA 1
ATOM 1406 C C . LYS A 1 178 ? -2.962 -1.328 -9.758 1.00 96.56 178 LYS A C 1
ATOM 1408 O O . LYS A 1 178 ? -2.768 -1.572 -10.946 1.00 96.56 178 LYS A O 1
ATOM 1413 N N . LEU A 1 179 ? -2.622 -0.160 -9.207 1.00 97.25 179 LEU A N 1
ATOM 1414 C CA . LEU A 1 179 ? -1.937 0.904 -9.948 1.00 97.25 179 LEU A CA 1
ATOM 1415 C C . LEU A 1 179 ? -0.558 0.461 -10.423 1.00 97.25 179 LEU A C 1
ATOM 1417 O O . LEU A 1 179 ? -0.192 0.693 -11.575 1.00 97.25 179 LEU A O 1
ATOM 1421 N N . LYS A 1 180 ? 0.206 -0.199 -9.551 1.00 97.56 180 LYS A N 1
ATOM 1422 C CA . LYS A 1 180 ? 1.531 -0.706 -9.897 1.00 97.56 180 LYS A CA 1
ATOM 1423 C C . LYS A 1 180 ? 1.463 -1.687 -11.063 1.00 97.56 180 LYS A C 1
ATOM 1425 O O . LYS A 1 180 ? 2.280 -1.574 -11.976 1.00 97.56 180 LYS A O 1
ATOM 1430 N N . GLU A 1 181 ? 0.509 -2.612 -11.046 1.00 96.50 181 GLU A N 1
ATOM 1431 C CA . GLU A 1 181 ? 0.284 -3.576 -12.126 1.00 96.50 181 GLU A CA 1
ATOM 1432 C C . GLU A 1 181 ? -0.122 -2.882 -13.435 1.00 96.50 181 GLU A C 1
ATOM 1434 O O . GLU A 1 181 ? 0.491 -3.125 -14.476 1.00 96.50 181 GLU A O 1
ATOM 1439 N N . ALA A 1 182 ? -1.084 -1.956 -13.375 1.00 96.38 182 ALA A N 1
ATOM 1440 C CA . ALA A 1 182 ? -1.598 -1.245 -14.546 1.00 96.38 182 ALA A CA 1
ATOM 1441 C C . ALA A 1 182 ? -0.573 -0.298 -15.196 1.00 96.38 182 ALA A C 1
ATOM 1443 O O . ALA A 1 182 ? -0.609 -0.087 -16.408 1.00 96.38 182 ALA A O 1
ATOM 1444 N N . LEU A 1 183 ? 0.341 0.279 -14.409 1.00 97.62 183 LEU A N 1
ATOM 1445 C CA . LEU A 1 183 ? 1.320 1.252 -14.896 1.00 97.62 183 LEU A CA 1
ATOM 1446 C C . LEU A 1 183 ? 2.656 0.613 -15.288 1.00 97.62 183 LEU A C 1
ATOM 1448 O O . LEU A 1 183 ? 3.227 1.000 -16.303 1.00 97.62 183 LEU A O 1
ATOM 1452 N N . SER A 1 184 ? 3.167 -0.357 -14.522 1.00 96.12 184 SER A N 1
ATOM 1453 C CA . SER A 1 184 ? 4.558 -0.822 -14.665 1.00 96.12 184 SER A CA 1
ATOM 1454 C C . SER A 1 184 ? 4.883 -1.366 -16.055 1.00 96.12 184 SER A C 1
ATOM 1456 O O . SER A 1 184 ? 5.838 -0.907 -16.677 1.00 96.12 184 SER A O 1
ATOM 1458 N N . GLY A 1 185 ? 4.093 -2.327 -16.543 1.00 94.94 185 GLY A N 1
ATOM 1459 C CA . GLY A 1 185 ? 4.335 -2.973 -17.837 1.00 94.94 185 GLY A CA 1
ATOM 1460 C C . GLY A 1 185 ? 4.161 -2.018 -19.024 1.00 94.94 185 GLY A C 1
ATOM 1461 O O . GLY A 1 185 ? 5.064 -1.909 -19.853 1.00 94.94 185 GLY A O 1
ATOM 1462 N N . PRO A 1 186 ? 3.042 -1.277 -19.116 1.00 96.00 186 PRO A N 1
ATOM 1463 C CA . PRO A 1 186 ? 2.845 -0.336 -20.215 1.00 96.00 186 PRO A CA 1
ATOM 1464 C C . PRO A 1 186 ? 3.857 0.817 -20.234 1.00 96.00 186 PRO A C 1
ATOM 1466 O O . PRO A 1 186 ? 4.277 1.226 -21.313 1.00 96.00 186 PRO A O 1
ATOM 1469 N N . VAL A 1 187 ? 4.280 1.332 -19.072 1.00 96.06 187 VAL A N 1
ATOM 1470 C CA . VAL A 1 187 ? 5.324 2.371 -19.002 1.00 96.06 187 VAL A CA 1
ATOM 1471 C C . VAL A 1 187 ? 6.658 1.836 -19.517 1.00 96.06 187 VAL A C 1
ATOM 1473 O O . VAL A 1 187 ? 7.311 2.517 -20.302 1.00 96.06 187 VAL A O 1
ATOM 1476 N N . GLU A 1 188 ? 7.039 0.617 -19.132 1.00 93.88 188 GLU A N 1
ATOM 1477 C CA . GLU A 1 188 ? 8.248 -0.046 -19.635 1.00 93.88 188 GLU A CA 1
ATOM 1478 C C . GLU A 1 188 ? 8.210 -0.202 -21.163 1.00 93.88 188 GLU A C 1
ATOM 1480 O O . GLU A 1 188 ? 9.142 0.214 -21.848 1.00 93.88 188 GLU A O 1
ATOM 1485 N N . ALA A 1 189 ? 7.095 -0.688 -21.716 1.00 93.19 189 ALA A N 1
ATOM 1486 C CA . ALA A 1 189 ? 6.925 -0.841 -23.162 1.00 93.19 189 ALA A CA 1
ATOM 1487 C C . ALA A 1 189 ? 6.972 0.500 -23.923 1.00 93.19 189 ALA A C 1
ATOM 1489 O O . ALA A 1 189 ? 7.547 0.590 -25.009 1.00 93.19 189 ALA A O 1
ATOM 1490 N N . LEU A 1 190 ? 6.387 1.564 -23.361 1.00 93.69 190 LEU A N 1
ATOM 1491 C CA . LEU A 1 190 ? 6.442 2.902 -23.957 1.00 93.69 190 LEU A CA 1
ATOM 1492 C C . LEU A 1 190 ? 7.870 3.464 -23.941 1.00 93.69 190 LEU A C 1
ATOM 1494 O O . LEU A 1 190 ? 8.321 4.024 -24.944 1.00 93.69 190 LEU A O 1
ATOM 1498 N N . LEU A 1 191 ? 8.589 3.291 -22.827 1.00 92.00 191 LEU A N 1
ATOM 1499 C CA . LEU A 1 191 ? 9.983 3.716 -22.692 1.00 92.00 191 LEU A CA 1
ATOM 1500 C C . LEU A 1 191 ? 10.925 2.929 -23.609 1.00 92.00 191 LEU A C 1
ATOM 1502 O O . LEU A 1 191 ? 11.902 3.501 -24.085 1.00 92.00 191 LEU A O 1
ATOM 1506 N N . ASP A 1 192 ? 10.623 1.667 -23.912 1.00 87.00 192 ASP A N 1
ATOM 1507 C CA . ASP A 1 192 ? 11.375 0.869 -24.884 1.00 87.00 192 ASP A CA 1
ATOM 1508 C C . ASP A 1 192 ? 11.266 1.423 -26.317 1.00 87.00 192 ASP A C 1
ATOM 1510 O O . ASP A 1 192 ? 12.259 1.536 -27.040 1.00 87.00 192 ASP A O 1
ATOM 1514 N N . GLY A 1 193 ? 10.074 1.887 -26.711 1.00 84.38 193 GLY A N 1
ATOM 1515 C CA . GLY A 1 193 ? 9.863 2.525 -28.015 1.00 84.38 193 GLY A CA 1
ATOM 1516 C C . GLY A 1 193 ? 10.643 3.838 -28.194 1.00 84.38 193 GLY A C 1
ATOM 1517 O O . GLY A 1 193 ? 11.124 4.129 -29.300 1.00 84.38 193 GLY A O 1
ATOM 1518 N N . ALA A 1 194 ? 10.785 4.610 -27.109 1.00 84.19 194 ALA A N 1
ATOM 1519 C CA . ALA A 1 194 ? 11.555 5.854 -27.003 1.00 84.19 194 ALA A CA 1
ATOM 1520 C C . ALA A 1 194 ? 11.375 6.824 -28.191 1.00 84.19 194 ALA A C 1
ATOM 1522 O O . ALA A 1 194 ? 12.329 7.283 -28.824 1.00 84.19 194 ALA A O 1
ATOM 1523 N N . SER A 1 195 ? 10.116 7.110 -28.517 1.00 85.44 195 SER A N 1
ATOM 1524 C CA . SER A 1 195 ? 9.704 8.113 -29.506 1.00 85.44 195 SER A CA 1
ATOM 1525 C C . SER A 1 195 ? 9.439 9.484 -28.865 1.00 85.44 195 SER A C 1
ATOM 1527 O O . SER A 1 195 ? 9.362 9.590 -27.637 1.00 85.44 195 SER A O 1
ATOM 1529 N N . SER A 1 196 ? 9.225 10.524 -29.679 1.00 83.88 196 SER A N 1
ATOM 1530 C CA . SER A 1 196 ? 8.755 11.837 -29.200 1.00 83.88 196 SER A CA 1
ATOM 1531 C C . SER A 1 196 ? 7.426 11.747 -28.440 1.00 83.88 196 SER A C 1
ATOM 1533 O O . SER A 1 196 ? 7.201 12.494 -27.493 1.00 83.88 196 SER A O 1
ATOM 1535 N N . GLU A 1 197 ? 6.583 10.770 -28.790 1.00 87.75 197 GLU A N 1
ATOM 1536 C CA . GLU A 1 197 ? 5.251 10.571 -28.207 1.00 87.75 197 GLU A CA 1
ATOM 1537 C C . GLU A 1 197 ? 5.262 9.764 -26.901 1.00 87.75 197 GLU A C 1
ATOM 1539 O O . GLU A 1 197 ? 4.216 9.575 -26.281 1.00 87.75 197 GLU A O 1
ATOM 1544 N N . THR A 1 198 ? 6.433 9.304 -26.447 1.00 91.62 198 THR A N 1
ATOM 1545 C CA . THR A 1 198 ? 6.570 8.438 -25.262 1.00 91.62 198 THR A CA 1
ATOM 1546 C C . THR A 1 198 ? 6.004 9.091 -24.005 1.00 91.62 198 THR A C 1
ATOM 1548 O O . THR A 1 198 ? 5.120 8.537 -23.355 1.00 91.62 198 THR A O 1
ATOM 1551 N N . TRP A 1 199 ? 6.475 10.294 -23.668 1.00 93.12 199 TRP A N 1
ATOM 1552 C CA . TRP A 1 199 ? 6.028 11.008 -22.473 1.00 93.12 199 TRP A CA 1
ATOM 1553 C C . TRP A 1 199 ? 4.563 11.469 -22.559 1.00 93.12 199 TRP A C 1
ATOM 1555 O O . TRP A 1 199 ? 3.836 11.235 -21.593 1.00 93.12 199 TRP A O 1
ATOM 1565 N N . PRO A 1 200 ? 4.067 12.021 -23.688 1.00 93.19 200 PRO A N 1
ATOM 1566 C CA . PRO A 1 200 ? 2.633 12.255 -23.882 1.00 93.19 200 PRO A CA 1
ATOM 1567 C C . PRO A 1 200 ? 1.764 11.003 -23.672 1.00 93.19 200 PRO A C 1
ATOM 1569 O O . PRO A 1 200 ? 0.739 11.067 -22.986 1.00 93.19 200 PRO A O 1
ATOM 1572 N N . ALA A 1 201 ? 2.179 9.849 -24.206 1.00 94.06 201 ALA A N 1
ATOM 1573 C CA . ALA A 1 201 ? 1.467 8.586 -24.023 1.00 94.06 201 ALA A CA 1
ATOM 1574 C C . ALA A 1 201 ? 1.475 8.126 -22.555 1.00 94.06 201 ALA A C 1
ATOM 1576 O O . ALA A 1 201 ? 0.428 7.736 -22.034 1.00 94.06 201 ALA A O 1
ATOM 1577 N N . ILE A 1 202 ? 2.618 8.242 -21.867 1.00 95.38 202 ILE A N 1
ATOM 1578 C CA . ILE A 1 202 ? 2.743 7.952 -20.430 1.00 95.38 202 ILE A CA 1
ATOM 1579 C C . ILE A 1 202 ? 1.841 8.878 -19.605 1.00 95.38 202 ILE A C 1
ATOM 1581 O O . ILE A 1 202 ? 1.148 8.395 -18.715 1.00 95.38 202 ILE A O 1
ATOM 1585 N N . ARG A 1 203 ? 1.774 10.183 -19.911 1.00 95.00 203 ARG A N 1
ATOM 1586 C CA . ARG A 1 203 ? 0.882 11.127 -19.209 1.00 95.00 203 ARG A CA 1
ATOM 1587 C C . ARG A 1 203 ? -0.585 10.748 -19.369 1.00 95.00 203 ARG A C 1
ATOM 1589 O O . ARG A 1 203 ? -1.333 10.768 -18.393 1.00 95.00 203 ARG A O 1
ATOM 1596 N N . LYS A 1 204 ? -0.999 10.378 -20.584 1.00 95.25 204 LYS A N 1
ATOM 1597 C CA . LYS A 1 204 ? -2.371 9.927 -20.856 1.00 95.25 204 LYS A CA 1
ATOM 1598 C C . LYS A 1 204 ? -2.709 8.647 -20.090 1.00 95.25 204 LYS A C 1
ATOM 1600 O O . LYS A 1 204 ? -3.794 8.557 -19.520 1.00 95.25 204 LYS A O 1
ATOM 1605 N N . LEU A 1 205 ? -1.791 7.681 -20.072 1.00 95.94 205 LEU A N 1
ATOM 1606 C CA . LEU A 1 205 ? -1.941 6.444 -19.309 1.00 95.94 205 LEU A CA 1
ATOM 1607 C C . LEU A 1 205 ? -2.032 6.729 -17.804 1.00 95.94 205 LEU A C 1
ATOM 1609 O O . LEU A 1 205 ? -2.993 6.305 -17.170 1.00 95.94 205 LEU A O 1
ATOM 1613 N N . LEU A 1 206 ? -1.074 7.485 -17.257 1.00 96.25 206 LEU A N 1
ATOM 1614 C CA . LEU A 1 206 ? -1.024 7.852 -15.843 1.00 96.25 206 LEU A CA 1
ATOM 1615 C C . LEU A 1 206 ? -2.325 8.527 -15.409 1.00 96.25 206 LEU A C 1
ATOM 1617 O O . LEU A 1 206 ? -2.907 8.121 -14.410 1.00 96.25 206 LEU A O 1
ATOM 1621 N N . ARG A 1 207 ? -2.811 9.505 -16.180 1.00 95.94 207 ARG A N 1
ATOM 1622 C CA . ARG A 1 207 ? -4.077 10.195 -15.914 1.00 95.94 207 ARG A CA 1
ATOM 1623 C C . ARG A 1 207 ? -5.251 9.216 -15.861 1.00 95.94 207 ARG A C 1
ATOM 1625 O O . ARG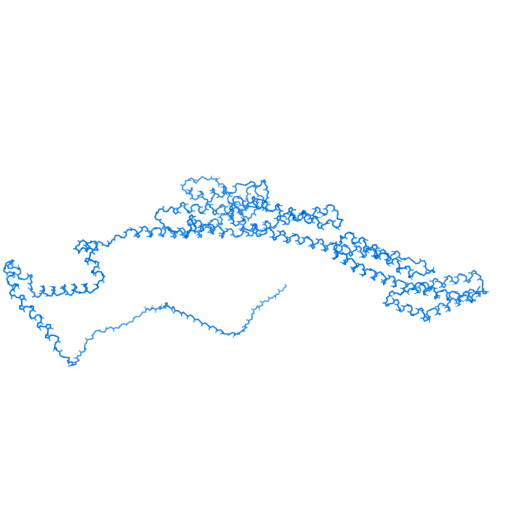 A 1 207 ? -5.941 9.167 -14.852 1.00 95.94 207 ARG A O 1
ATOM 1632 N N . ARG A 1 208 ? -5.417 8.382 -16.895 1.00 96.50 208 ARG A N 1
ATOM 1633 C CA . ARG A 1 208 ? -6.520 7.409 -16.985 1.00 96.50 208 ARG A CA 1
ATOM 1634 C C . ARG A 1 208 ? -6.534 6.431 -15.810 1.00 96.50 208 ARG A C 1
ATOM 1636 O O . ARG A 1 208 ? -7.581 6.227 -15.203 1.00 96.50 208 ARG A O 1
ATOM 1643 N N . GLU A 1 209 ? -5.395 5.806 -15.516 1.00 96.94 209 GLU A N 1
ATOM 1644 C CA . GLU A 1 209 ? -5.317 4.797 -14.453 1.00 96.94 209 GLU A CA 1
ATOM 1645 C C . GLU A 1 209 ? -5.441 5.427 -13.063 1.00 96.94 209 GLU A C 1
ATOM 1647 O O . GLU A 1 209 ? -6.097 4.860 -12.191 1.00 96.94 209 GLU A O 1
ATOM 1652 N N . THR A 1 210 ? -4.875 6.622 -12.865 1.00 96.50 210 THR A N 1
ATOM 1653 C CA . THR A 1 210 ? -4.979 7.347 -11.592 1.00 96.50 210 THR A CA 1
ATOM 1654 C C . THR A 1 210 ? -6.413 7.797 -11.335 1.00 96.50 210 THR A C 1
ATOM 1656 O O . THR A 1 210 ? -6.932 7.526 -10.262 1.00 96.50 210 THR A O 1
ATOM 1659 N N . GLU A 1 211 ? -7.099 8.400 -12.312 1.00 96.56 211 GLU A N 1
ATOM 1660 C CA . GLU A 1 211 ? -8.507 8.809 -12.175 1.00 96.56 211 GLU A CA 1
ATOM 1661 C C . GLU A 1 211 ? -9.417 7.609 -11.866 1.00 96.56 211 GLU A C 1
ATOM 1663 O O . GLU A 1 211 ? -10.271 7.678 -10.978 1.00 96.56 211 GLU A O 1
ATOM 1668 N N . ALA A 1 212 ? -9.199 6.476 -12.546 1.00 96.44 212 ALA A N 1
ATOM 1669 C CA . ALA A 1 212 ? -9.937 5.244 -12.284 1.00 96.44 212 ALA A CA 1
ATOM 1670 C C . ALA A 1 212 ? -9.663 4.687 -10.874 1.00 96.44 212 ALA A C 1
ATOM 1672 O O . ALA A 1 212 ? -10.594 4.258 -10.186 1.00 96.44 212 ALA A O 1
ATOM 1673 N N . ALA A 1 213 ? -8.404 4.705 -10.426 1.00 96.62 213 ALA A N 1
ATOM 1674 C CA . ALA A 1 213 ? -8.019 4.261 -9.090 1.00 96.62 213 ALA A CA 1
ATOM 1675 C C . ALA A 1 213 ? -8.567 5.186 -7.994 1.00 96.62 213 ALA A C 1
ATOM 1677 O O . ALA A 1 213 ? -9.148 4.689 -7.037 1.00 96.62 213 ALA A O 1
ATOM 1678 N N . VAL A 1 214 ? -8.458 6.507 -8.154 1.00 96.75 214 VAL A N 1
ATOM 1679 C CA . VAL A 1 214 ? -8.980 7.521 -7.222 1.00 96.75 214 VAL A CA 1
ATOM 1680 C C . VAL A 1 214 ? -10.501 7.429 -7.114 1.00 96.75 214 VAL A C 1
ATOM 1682 O O . VAL A 1 214 ? -11.038 7.441 -6.007 1.00 96.75 214 VAL A O 1
ATOM 1685 N N . SER A 1 215 ? -11.210 7.264 -8.237 1.00 95.94 215 SER A N 1
ATOM 1686 C CA . SER A 1 215 ? -12.666 7.077 -8.236 1.00 95.94 215 SER A CA 1
ATOM 1687 C C . SER A 1 215 ? -13.077 5.799 -7.496 1.00 95.94 215 SER A C 1
ATOM 1689 O O . SER A 1 215 ? -13.932 5.848 -6.608 1.00 95.94 215 SER A O 1
ATOM 1691 N N . GLY A 1 216 ? -12.430 4.668 -7.800 1.00 95.31 216 GLY A N 1
ATOM 1692 C CA . GLY A 1 216 ? -12.696 3.402 -7.115 1.00 95.31 216 GLY A CA 1
ATOM 1693 C C . GLY A 1 216 ? -12.359 3.453 -5.622 1.00 95.31 216 GLY A C 1
ATOM 1694 O O . GLY A 1 216 ? -13.148 3.005 -4.789 1.00 95.31 216 GLY A O 1
ATOM 1695 N N . PHE A 1 217 ? -11.214 4.039 -5.274 1.00 95.62 217 PHE A N 1
ATOM 1696 C CA . PHE A 1 217 ? -10.750 4.181 -3.898 1.00 95.62 217 PHE A CA 1
ATOM 1697 C C . PHE A 1 217 ? -11.690 5.082 -3.091 1.00 95.62 217 PHE A C 1
ATOM 1699 O O . PHE A 1 217 ? -12.154 4.678 -2.030 1.00 95.62 217 PHE A O 1
ATOM 1706 N N . SER A 1 218 ? -12.087 6.237 -3.635 1.00 94.81 218 SER A N 1
ATOM 1707 C CA . SER A 1 218 ? -13.093 7.122 -3.026 1.00 94.81 218 SER A CA 1
ATOM 1708 C C . SER A 1 218 ? -14.427 6.403 -2.786 1.00 94.81 218 SER A C 1
ATOM 1710 O O . SER A 1 218 ? -15.027 6.543 -1.718 1.00 94.81 218 SER A O 1
ATOM 1712 N N . GLY A 1 219 ? -14.860 5.567 -3.739 1.00 92.88 219 GLY A N 1
ATOM 1713 C CA . GLY A 1 219 ? -16.030 4.703 -3.580 1.00 92.88 219 GLY A CA 1
ATOM 1714 C C . GLY A 1 219 ? -15.886 3.718 -2.417 1.00 92.88 219 GLY A C 1
ATOM 1715 O O . GLY A 1 219 ? -16.787 3.620 -1.585 1.00 92.88 219 GLY A O 1
ATOM 1716 N N . ALA A 1 220 ? -14.737 3.047 -2.301 1.00 92.19 220 ALA A N 1
ATOM 1717 C CA . ALA A 1 220 ? -14.451 2.119 -1.204 1.00 92.19 220 ALA A CA 1
ATOM 1718 C C . ALA A 1 220 ? -14.376 2.815 0.171 1.00 92.19 220 ALA A C 1
ATOM 1720 O O . ALA A 1 220 ? -14.772 2.230 1.179 1.00 92.19 220 ALA A O 1
ATOM 1721 N N . LEU A 1 221 ? -13.926 4.073 0.219 1.00 92.69 221 LEU A N 1
ATOM 1722 C CA . LEU A 1 221 ? -13.853 4.873 1.447 1.00 92.69 221 LEU A CA 1
ATOM 1723 C C . LEU A 1 221 ? -15.215 5.401 1.927 1.00 92.69 221 LEU A C 1
ATOM 1725 O O . LEU A 1 221 ? -15.359 5.736 3.103 1.00 92.69 221 LEU A O 1
ATOM 1729 N N . SER A 1 222 ? -16.228 5.464 1.056 1.00 89.50 222 SER A N 1
ATOM 1730 C CA . SER A 1 222 ? -17.536 6.060 1.379 1.00 89.50 222 SER A CA 1
ATOM 1731 C C . SER A 1 222 ? -18.242 5.420 2.584 1.00 89.50 222 SER A C 1
ATOM 1733 O O . SER A 1 222 ? -18.978 6.099 3.294 1.00 89.50 222 SER A O 1
ATOM 1735 N N . GLY A 1 223 ? -17.981 4.139 2.866 1.00 88.06 223 GLY A N 1
ATOM 1736 C CA . GLY A 1 223 ? -18.586 3.410 3.984 1.00 88.06 223 GLY A CA 1
ATOM 1737 C C . GLY A 1 223 ? -17.987 3.696 5.366 1.00 88.06 223 GLY A C 1
ATOM 1738 O O . GLY A 1 223 ? -18.472 3.119 6.339 1.00 88.06 223 GLY A O 1
ATOM 1739 N N . PHE A 1 224 ? -16.944 4.528 5.469 1.00 90.31 224 PHE A N 1
ATOM 1740 C CA . PHE A 1 224 ? -16.157 4.730 6.695 1.00 90.31 224 PHE A CA 1
ATOM 1741 C C . PHE A 1 224 ? -16.446 6.043 7.448 1.00 90.31 224 PHE A C 1
ATOM 1743 O O . PHE A 1 224 ? -15.817 6.273 8.481 1.00 90.31 224 PHE A O 1
ATOM 1750 N N . ASP A 1 225 ? -17.388 6.879 6.975 1.00 84.50 225 ASP A N 1
ATOM 1751 C CA . ASP A 1 225 ? -17.734 8.204 7.542 1.00 84.50 225 ASP A CA 1
ATOM 1752 C C . ASP A 1 225 ? -16.485 9.012 7.963 1.00 84.50 225 ASP A C 1
ATOM 1754 O O . ASP A 1 225 ? -16.347 9.442 9.111 1.00 84.50 225 ASP A O 1
ATOM 1758 N N . MET A 1 226 ? -15.528 9.152 7.043 1.00 87.06 226 MET A N 1
ATOM 1759 C CA . MET A 1 226 ? -14.273 9.867 7.289 1.00 87.06 226 MET A CA 1
ATOM 1760 C C . MET A 1 226 ? -14.439 11.376 7.115 1.00 87.06 226 MET A C 1
ATOM 1762 O O . MET A 1 226 ? -15.289 11.828 6.351 1.00 87.06 226 MET A O 1
ATOM 1766 N N . ASP A 1 227 ? -13.601 12.154 7.800 1.00 90.31 227 ASP A N 1
ATOM 1767 C CA . ASP A 1 227 ? -13.492 13.583 7.536 1.00 90.31 227 ASP A CA 1
ATOM 1768 C C . ASP A 1 227 ? -12.912 13.834 6.136 1.00 90.31 227 ASP A C 1
ATOM 1770 O O . ASP A 1 227 ? -12.046 13.093 5.659 1.00 90.31 227 ASP A O 1
ATOM 1774 N N . GLU A 1 228 ? -13.391 14.897 5.485 1.00 90.06 228 GLU A N 1
ATOM 1775 C CA . GLU A 1 228 ? -12.989 15.232 4.113 1.00 90.06 228 GLU A CA 1
ATOM 1776 C C . GLU A 1 228 ? -11.478 15.472 4.005 1.00 90.06 228 GLU A C 1
ATOM 1778 O O . GLU A 1 228 ? -10.855 15.020 3.054 1.00 90.06 228 GLU A O 1
ATOM 1783 N N . GLN A 1 229 ? -10.849 16.071 5.021 1.00 92.44 229 GLN A N 1
ATOM 1784 C CA . GLN A 1 229 ? -9.407 16.328 5.008 1.00 92.44 229 GLN A CA 1
ATOM 1785 C C . GLN A 1 229 ? -8.581 15.031 4.959 1.00 92.44 229 GLN A C 1
ATOM 1787 O O . GLN A 1 229 ? -7.633 14.921 4.178 1.00 92.44 229 GLN A O 1
ATOM 1792 N N . THR A 1 230 ? -8.921 14.041 5.784 1.00 91.12 230 THR A N 1
ATOM 1793 C CA . THR A 1 230 ? -8.232 12.745 5.802 1.00 91.12 230 THR A CA 1
ATOM 1794 C C . THR A 1 230 ? -8.509 11.974 4.520 1.00 91.12 230 THR A C 1
ATOM 1796 O O . THR A 1 230 ? -7.594 11.363 3.966 1.00 91.12 230 THR A O 1
ATOM 1799 N N . LYS A 1 231 ? -9.744 12.030 4.011 1.00 93.06 231 LYS A N 1
ATOM 1800 C CA . LYS A 1 231 ? -10.106 11.413 2.732 1.00 93.06 231 LYS A CA 1
ATOM 1801 C C . LYS A 1 231 ? -9.299 12.011 1.577 1.00 93.06 231 LYS A C 1
ATOM 1803 O O . LYS A 1 231 ? -8.683 11.258 0.827 1.00 93.06 231 LYS A O 1
ATOM 1808 N N . ASP A 1 232 ? -9.229 13.335 1.483 1.00 94.06 232 ASP A N 1
ATOM 1809 C CA . ASP A 1 232 ? -8.452 14.045 0.465 1.00 94.06 232 ASP A CA 1
ATOM 1810 C C . ASP A 1 232 ? -6.960 13.719 0.567 1.00 94.06 232 ASP A C 1
ATOM 1812 O O . ASP A 1 232 ? -6.312 13.454 -0.444 1.00 94.06 232 ASP A O 1
ATOM 1816 N N . SER A 1 233 ? -6.412 13.651 1.785 1.00 95.69 233 SER A N 1
ATOM 1817 C CA . SER A 1 233 ? -5.021 13.242 2.000 1.00 95.69 233 SER A CA 1
ATOM 1818 C C . SER A 1 233 ? -4.757 11.814 1.511 1.00 95.69 233 SER A C 1
ATOM 1820 O O . SER A 1 233 ? -3.742 11.567 0.860 1.00 95.69 233 SER A O 1
ATOM 1822 N N . MET A 1 234 ? -5.667 10.872 1.773 1.00 95.00 234 MET A N 1
ATOM 1823 C CA . MET A 1 234 ? -5.535 9.498 1.281 1.00 95.00 234 MET A CA 1
ATOM 1824 C C . MET A 1 234 ? -5.640 9.421 -0.247 1.00 95.00 234 MET A C 1
ATOM 1826 O O . MET A 1 234 ? -4.877 8.684 -0.869 1.00 95.00 234 MET A O 1
ATOM 1830 N N . LEU A 1 235 ? -6.535 10.197 -0.866 1.00 95.94 235 LEU A N 1
ATOM 1831 C CA . LEU A 1 235 ? -6.656 10.269 -2.326 1.00 95.94 235 LEU A CA 1
ATOM 1832 C C . LEU A 1 235 ? -5.378 10.840 -2.960 1.00 95.94 235 LEU A C 1
ATOM 1834 O O . LEU A 1 235 ? -4.841 10.244 -3.892 1.00 95.94 235 LEU A O 1
ATOM 1838 N N . GLN A 1 236 ? -4.826 11.917 -2.396 1.00 96.56 236 GLN A N 1
ATOM 1839 C CA . GLN A 1 236 ? -3.543 12.483 -2.830 1.00 96.56 236 GLN A CA 1
ATOM 1840 C C . GLN A 1 236 ? -2.389 11.487 -2.682 1.00 96.56 236 GLN A C 1
ATOM 1842 O O . GLN A 1 236 ? -1.501 11.441 -3.531 1.00 96.56 236 GLN A O 1
ATOM 1847 N N . ASN A 1 237 ? -2.385 10.658 -1.634 1.00 96.62 237 ASN A N 1
ATOM 1848 C CA . ASN A 1 237 ? -1.368 9.618 -1.475 1.00 96.62 237 ASN A CA 1
ATOM 1849 C C . ASN A 1 237 ? -1.425 8.587 -2.610 1.00 96.62 237 ASN A C 1
ATOM 1851 O O . ASN A 1 237 ? -0.374 8.199 -3.115 1.00 96.62 237 ASN A O 1
ATOM 1855 N N . ILE A 1 238 ? -2.622 8.203 -3.067 1.00 97.44 238 ILE A N 1
ATOM 1856 C CA . ILE A 1 238 ? -2.799 7.315 -4.227 1.00 97.44 238 ILE A CA 1
ATOM 1857 C C . ILE A 1 238 ? -2.306 7.979 -5.523 1.00 97.44 238 ILE A C 1
ATOM 1859 O O . ILE A 1 238 ? -1.613 7.340 -6.317 1.00 97.44 238 ILE A O 1
ATOM 1863 N N . GLU A 1 239 ? -2.588 9.268 -5.728 1.00 96.38 239 GLU A N 1
ATOM 1864 C CA . GLU A 1 239 ? -2.072 10.025 -6.880 1.00 96.38 239 GLU A CA 1
ATOM 1865 C C . GLU A 1 239 ? -0.537 10.119 -6.871 1.00 96.38 239 GLU A C 1
ATOM 1867 O O . GLU A 1 239 ? 0.130 9.885 -7.886 1.00 96.38 239 GLU A O 1
ATOM 1872 N N . ASN A 1 240 ? 0.040 10.414 -5.706 1.00 96.25 240 ASN A N 1
ATOM 1873 C CA . ASN A 1 240 ? 1.484 10.475 -5.507 1.00 96.25 240 ASN A CA 1
ATOM 1874 C C . ASN A 1 240 ? 2.136 9.101 -5.694 1.00 96.25 240 ASN A C 1
ATOM 1876 O O . ASN A 1 240 ? 3.205 9.011 -6.297 1.00 96.25 240 ASN A O 1
ATOM 1880 N N . TYR A 1 241 ? 1.484 8.030 -5.237 1.00 97.44 241 TYR A N 1
ATOM 1881 C CA . TYR A 1 241 ? 1.939 6.662 -5.456 1.00 97.44 241 TYR A CA 1
ATOM 1882 C C . TYR A 1 241 ? 1.992 6.329 -6.950 1.00 97.44 241 TYR A C 1
ATOM 1884 O O . TYR A 1 241 ? 3.019 5.853 -7.434 1.00 97.44 241 TYR A O 1
ATOM 1892 N N . ALA A 1 242 ? 0.932 6.639 -7.705 1.00 97.06 242 ALA A N 1
ATOM 1893 C CA . ALA A 1 242 ? 0.889 6.418 -9.151 1.00 97.06 242 ALA A CA 1
ATOM 1894 C C . ALA A 1 242 ? 2.043 7.138 -9.871 1.00 97.06 242 ALA A C 1
ATOM 1896 O O . ALA A 1 242 ? 2.746 6.538 -10.690 1.00 97.06 242 ALA A O 1
ATOM 1897 N N . ARG A 1 243 ? 2.297 8.403 -9.511 1.00 95.88 243 ARG A N 1
ATOM 1898 C CA . ARG A 1 243 ? 3.450 9.167 -10.011 1.00 95.88 243 ARG A CA 1
ATOM 1899 C C . ARG A 1 243 ? 4.775 8.491 -9.651 1.00 95.88 243 ARG A C 1
ATOM 1901 O O . ARG A 1 243 ? 5.618 8.300 -10.526 1.00 95.88 243 ARG A O 1
ATOM 1908 N N . GLY A 1 244 ? 4.930 8.076 -8.395 1.00 95.94 244 GLY A N 1
ATOM 1909 C CA . GLY A 1 244 ? 6.118 7.384 -7.900 1.00 95.94 244 GLY A CA 1
ATOM 1910 C C . GLY A 1 244 ? 6.406 6.070 -8.632 1.00 95.94 244 GLY A C 1
ATOM 1911 O O . GLY A 1 244 ? 7.568 5.774 -8.908 1.00 95.94 244 GLY A O 1
ATOM 1912 N N . VAL A 1 245 ? 5.375 5.310 -9.023 1.00 97.00 245 VAL A N 1
ATOM 1913 C CA . VAL A 1 245 ? 5.527 4.094 -9.844 1.00 97.00 245 VAL A CA 1
ATOM 1914 C C . VAL A 1 245 ? 6.146 4.425 -11.201 1.00 97.00 245 VAL A C 1
ATOM 1916 O O . VAL A 1 245 ? 7.105 3.768 -11.614 1.00 97.00 245 VAL A O 1
ATOM 1919 N N . VAL A 1 246 ? 5.637 5.454 -11.885 1.00 96.44 246 VAL A N 1
ATOM 1920 C CA . VAL A 1 246 ? 6.165 5.875 -13.192 1.00 96.44 246 VAL A CA 1
ATOM 1921 C C . VAL A 1 246 ? 7.601 6.378 -13.066 1.00 96.44 246 VAL A C 1
ATOM 1923 O O . VAL A 1 246 ? 8.452 5.999 -13.866 1.00 96.44 246 VAL A O 1
ATOM 1926 N N . GLU A 1 247 ? 7.903 7.186 -12.048 1.00 94.88 247 GLU A N 1
ATOM 1927 C CA . GLU A 1 247 ? 9.260 7.684 -11.793 1.00 94.88 247 GLU A CA 1
ATOM 1928 C C . GLU A 1 247 ? 10.246 6.555 -11.468 1.00 94.88 247 GLU A C 1
ATOM 1930 O O . GLU A 1 247 ? 11.379 6.556 -11.953 1.00 94.88 247 GLU A O 1
ATOM 1935 N N . ALA A 1 248 ? 9.825 5.571 -10.669 1.00 95.06 248 ALA A N 1
ATOM 1936 C CA . ALA A 1 248 ? 10.635 4.400 -10.354 1.00 95.06 248 ALA A CA 1
ATOM 1937 C C . ALA A 1 248 ? 10.938 3.579 -11.612 1.00 95.06 248 ALA A C 1
ATOM 1939 O O . ALA A 1 248 ? 12.093 3.215 -11.838 1.00 95.06 248 ALA A O 1
ATOM 1940 N N . LYS A 1 249 ? 9.927 3.350 -12.458 1.00 94.94 249 LYS A N 1
ATOM 1941 C CA . LYS A 1 249 ? 10.092 2.636 -13.727 1.00 94.94 249 LYS A CA 1
ATOM 1942 C C . LYS A 1 249 ? 10.971 3.400 -14.707 1.00 94.94 249 LYS A C 1
ATOM 1944 O O . LYS A 1 249 ? 11.889 2.822 -15.273 1.00 94.94 249 LYS A O 1
ATOM 1949 N N . ALA A 1 250 ? 10.783 4.708 -14.835 1.00 94.50 250 ALA A N 1
ATOM 1950 C CA . ALA A 1 250 ? 11.642 5.538 -15.668 1.00 94.50 250 ALA A CA 1
ATOM 1951 C C . ALA A 1 250 ? 13.111 5.491 -15.216 1.00 94.50 250 ALA A C 1
ATOM 1953 O O . ALA A 1 250 ? 14.009 5.415 -16.049 1.00 94.50 250 ALA A O 1
ATOM 1954 N N . ARG A 1 251 ? 13.364 5.473 -13.901 1.00 94.44 251 ARG A N 1
ATOM 1955 C CA . ARG A 1 251 ? 14.715 5.337 -13.339 1.00 94.44 251 ARG A CA 1
ATOM 1956 C C . ARG A 1 251 ? 15.336 3.968 -13.612 1.00 94.44 251 ARG A C 1
ATOM 1958 O O . ARG A 1 251 ? 16.519 3.902 -13.937 1.00 94.44 251 ARG A O 1
ATOM 1965 N N . GLU A 1 252 ? 14.558 2.896 -13.490 1.00 94.12 252 GLU A N 1
ATOM 1966 C CA . GLU A 1 252 ? 14.993 1.536 -13.834 1.00 94.12 252 GLU A CA 1
ATOM 1967 C C . GLU A 1 252 ? 15.414 1.449 -15.310 1.00 94.12 252 GLU A C 1
ATOM 1969 O O . GLU A 1 252 ? 16.508 0.976 -15.625 1.00 94.12 252 GLU A O 1
ATOM 1974 N N . GLU A 1 253 ? 14.584 1.989 -16.200 1.00 93.19 253 GLU A N 1
ATOM 1975 C CA . GLU A 1 253 ? 14.801 1.961 -17.647 1.00 93.19 253 GLU A CA 1
ATOM 1976 C C . GLU A 1 253 ? 15.955 2.872 -18.088 1.00 93.19 253 GLU A C 1
ATOM 1978 O O . GLU A 1 253 ? 16.779 2.473 -18.913 1.00 93.19 253 GLU A O 1
ATOM 1983 N N . ALA A 1 254 ? 16.110 4.043 -17.465 1.00 93.12 254 ALA A N 1
ATOM 1984 C CA . ALA A 1 254 ? 17.272 4.907 -17.664 1.00 93.12 254 ALA A CA 1
ATOM 1985 C C . ALA A 1 254 ? 18.590 4.215 -17.265 1.00 93.12 254 ALA A C 1
ATOM 1987 O O . ALA A 1 254 ? 19.617 4.423 -17.910 1.00 93.12 254 ALA A O 1
ATOM 1988 N N . GLY A 1 255 ? 18.572 3.330 -16.262 1.00 92.69 255 GLY A N 1
ATOM 1989 C CA . GLY A 1 255 ? 19.727 2.499 -15.904 1.00 92.69 255 GLY A CA 1
ATOM 1990 C C . GLY A 1 255 ? 20.148 1.513 -17.004 1.00 92.69 255 GLY A C 1
ATOM 1991 O O . GLY A 1 255 ? 21.313 1.125 -17.074 1.00 92.69 255 GLY A O 1
ATOM 1992 N N . ARG A 1 256 ? 19.225 1.139 -17.900 1.00 92.81 256 ARG A N 1
ATOM 1993 C CA . ARG A 1 256 ? 19.448 0.215 -19.029 1.00 92.81 256 ARG A CA 1
ATOM 1994 C C . ARG A 1 256 ? 19.649 0.934 -20.366 1.00 92.81 256 ARG A C 1
ATOM 1996 O O . ARG A 1 256 ? 19.770 0.278 -21.403 1.00 92.81 256 ARG A O 1
ATOM 2003 N N . VAL A 1 257 ? 19.735 2.266 -20.355 1.00 94.25 257 VAL A N 1
ATOM 2004 C CA . VAL A 1 257 ? 19.765 3.102 -21.565 1.00 94.25 257 VAL A CA 1
ATOM 2005 C C . VAL A 1 257 ? 20.862 2.701 -22.550 1.00 94.25 257 VAL A C 1
ATOM 2007 O O . VAL A 1 257 ? 20.613 2.659 -23.748 1.00 94.25 257 VAL A O 1
ATOM 2010 N N . LEU A 1 258 ? 22.061 2.336 -22.079 1.00 94.00 258 LEU A N 1
ATOM 2011 C CA . LEU A 1 258 ? 23.172 1.971 -22.963 1.00 94.00 258 LEU A CA 1
ATOM 2012 C C . LEU A 1 258 ? 22.854 0.730 -23.806 1.00 94.00 258 LEU A C 1
ATOM 2014 O O . LEU A 1 258 ? 23.151 0.702 -24.999 1.00 94.00 258 LEU A O 1
ATOM 2018 N N . ILE A 1 259 ? 22.244 -0.285 -23.189 1.00 93.00 259 ILE A N 1
ATOM 2019 C CA . ILE A 1 259 ? 21.855 -1.524 -23.870 1.00 93.00 259 ILE A CA 1
ATOM 2020 C C . ILE A 1 259 ? 20.789 -1.196 -24.919 1.00 93.00 259 ILE A C 1
ATOM 2022 O O . ILE A 1 259 ? 20.964 -1.512 -26.091 1.00 93.00 259 ILE A O 1
ATOM 2026 N N . ARG A 1 260 ? 19.767 -0.425 -24.534 1.00 91.31 260 ARG A N 1
ATOM 2027 C CA . ARG A 1 260 ? 18.688 0.018 -25.431 1.00 91.31 260 ARG A CA 1
ATOM 2028 C C . ARG A 1 260 ? 19.196 0.846 -26.609 1.00 91.31 260 ARG A C 1
ATOM 2030 O O . ARG A 1 260 ? 18.771 0.649 -27.745 1.00 91.31 260 ARG A O 1
ATOM 2037 N N . MET A 1 261 ? 20.150 1.743 -26.368 1.00 94.06 261 MET A N 1
ATOM 2038 C CA . MET A 1 261 ? 20.819 2.501 -27.426 1.00 94.06 261 MET A CA 1
ATOM 2039 C C . MET A 1 261 ? 21.540 1.571 -28.407 1.00 94.06 261 MET A C 1
ATOM 2041 O O . MET A 1 261 ? 21.464 1.785 -29.614 1.00 94.06 261 MET A O 1
ATOM 2045 N N . LYS A 1 262 ? 22.229 0.532 -27.920 1.00 93.81 262 LYS A N 1
ATOM 2046 C CA . LYS A 1 262 ? 22.919 -0.448 -28.773 1.00 93.81 262 LYS A CA 1
ATOM 2047 C C . LYS A 1 262 ? 21.954 -1.315 -29.571 1.00 93.81 262 LYS A C 1
ATOM 2049 O O . LYS A 1 262 ? 22.228 -1.568 -30.742 1.00 93.81 262 LYS A O 1
ATOM 2054 N N . ASP A 1 263 ? 20.840 -1.725 -28.982 1.00 92.56 263 ASP A N 1
ATOM 2055 C CA . ASP A 1 263 ? 19.811 -2.499 -29.679 1.00 92.56 263 ASP A CA 1
ATOM 2056 C C . ASP A 1 263 ? 19.158 -1.650 -30.778 1.00 92.56 263 ASP A C 1
ATOM 2058 O O . ASP A 1 263 ? 19.053 -2.078 -31.931 1.00 92.56 263 ASP A O 1
ATOM 2062 N N . ARG A 1 264 ? 18.836 -0.384 -30.478 1.00 91.88 264 ARG A N 1
ATOM 2063 C CA . ARG A 1 264 ? 18.329 0.588 -31.463 1.00 91.88 264 ARG A CA 1
ATOM 2064 C C . ARG A 1 264 ? 19.341 0.880 -32.571 1.00 91.88 264 ARG A C 1
ATOM 2066 O O . ARG A 1 264 ? 18.963 1.023 -33.731 1.00 91.88 264 ARG A O 1
ATOM 2073 N N . PHE A 1 265 ? 20.626 0.960 -32.236 1.00 93.75 265 PHE A N 1
ATOM 2074 C CA . PHE A 1 265 ? 21.684 1.106 -33.229 1.00 93.75 265 PHE A CA 1
ATOM 2075 C C . PHE A 1 265 ? 21.776 -0.129 -34.121 1.00 93.75 265 PHE A C 1
ATOM 2077 O O . PHE A 1 265 ? 21.767 0.007 -35.338 1.00 93.75 265 PHE A O 1
ATOM 2084 N N . SER A 1 266 ? 21.847 -1.319 -33.526 1.00 91.75 266 SER A N 1
ATOM 2085 C CA . SER A 1 266 ? 22.043 -2.578 -34.246 1.00 91.75 266 SER A CA 1
ATOM 2086 C C . SER A 1 266 ? 20.869 -2.861 -35.172 1.00 91.75 266 SER A C 1
ATOM 2088 O O . SER A 1 266 ? 21.081 -3.121 -36.347 1.00 91.75 266 SER A O 1
ATOM 2090 N N . THR A 1 267 ? 19.633 -2.694 -34.698 1.00 90.44 267 THR A N 1
ATOM 2091 C CA . THR A 1 267 ? 18.428 -2.834 -35.531 1.00 90.44 267 THR A CA 1
ATOM 2092 C C . THR A 1 267 ? 18.479 -1.938 -36.770 1.00 90.44 267 THR A C 1
ATOM 2094 O O . THR A 1 267 ? 18.328 -2.441 -37.876 1.00 90.44 267 THR A O 1
ATOM 2097 N N . LEU A 1 268 ? 18.794 -0.648 -36.622 1.00 90.75 268 LEU A N 1
ATOM 2098 C CA . LEU A 1 268 ? 18.852 0.294 -37.750 1.00 90.75 268 LEU A CA 1
ATOM 2099 C C . LEU A 1 268 ? 20.106 0.160 -38.626 1.00 90.75 268 LEU A C 1
ATOM 2101 O O . LEU A 1 268 ? 20.085 0.535 -39.797 1.00 90.75 268 LEU A O 1
ATOM 2105 N N . PHE A 1 269 ? 21.215 -0.311 -38.060 1.00 92.31 269 PHE A N 1
ATOM 2106 C CA . PHE A 1 269 ? 22.492 -0.428 -38.759 1.00 92.31 269 PHE A CA 1
ATOM 2107 C C . PHE A 1 269 ? 22.600 -1.744 -39.530 1.00 92.31 269 PHE A C 1
ATOM 2109 O O . PHE A 1 269 ? 23.004 -1.746 -40.691 1.00 92.31 269 PHE A O 1
ATOM 2116 N N . SER A 1 270 ? 22.236 -2.859 -38.893 1.00 87.81 270 SER A N 1
ATOM 2117 C CA . SER A 1 270 ? 22.395 -4.204 -39.443 1.00 87.81 270 SER A CA 1
ATOM 2118 C C . SER A 1 270 ? 21.180 -4.709 -40.207 1.00 87.81 270 SER A C 1
ATOM 2120 O O . SER A 1 270 ? 21.274 -5.802 -40.751 1.00 87.81 270 SER A O 1
ATOM 2122 N N . HIS A 1 271 ? 20.064 -3.976 -40.245 1.00 88.06 271 HIS A N 1
ATOM 2123 C CA . HIS A 1 271 ? 18.890 -4.356 -41.033 1.00 88.06 271 HIS A CA 1
ATOM 2124 C C . HIS A 1 271 ? 18.569 -3.306 -42.102 1.00 88.06 271 HIS A C 1
ATOM 2126 O O . HIS A 1 271 ? 18.937 -2.128 -41.992 1.00 88.06 271 HIS A O 1
ATOM 2132 N N . ASP A 1 272 ? 17.939 -3.754 -43.182 1.00 82.62 272 ASP A N 1
ATOM 2133 C CA . ASP A 1 272 ? 17.377 -2.901 -44.225 1.00 82.62 272 ASP A CA 1
ATOM 2134 C C . ASP A 1 272 ? 15.958 -2.412 -43.879 1.00 82.62 272 ASP A C 1
ATOM 2136 O O . ASP A 1 272 ? 15.471 -2.593 -42.761 1.00 82.62 272 ASP A O 1
ATOM 2140 N N . SER A 1 273 ? 15.304 -1.724 -44.819 1.00 82.31 273 SER A N 1
ATOM 2141 C CA . SER A 1 273 ? 13.930 -1.235 -44.640 1.00 82.31 273 SER A CA 1
ATOM 2142 C C . SER A 1 273 ? 12.905 -2.354 -44.461 1.00 82.31 273 SER A C 1
ATOM 2144 O O . SER A 1 273 ? 11.857 -2.115 -43.867 1.00 82.31 273 SER A O 1
ATOM 2146 N N . ASP A 1 274 ? 13.221 -3.560 -44.932 1.00 82.44 274 ASP A N 1
ATOM 2147 C CA . ASP A 1 274 ? 12.347 -4.730 -44.895 1.00 82.44 274 ASP A CA 1
ATOM 2148 C C . ASP A 1 274 ? 12.642 -5.611 -43.667 1.00 82.44 274 ASP A C 1
ATOM 2150 O O . ASP A 1 274 ? 12.126 -6.720 -43.546 1.00 82.44 274 ASP A O 1
ATOM 2154 N N . SER A 1 275 ? 13.440 -5.101 -42.716 1.00 80.88 275 SER A N 1
ATOM 2155 C CA . SER A 1 275 ? 13.887 -5.806 -41.506 1.00 80.88 275 SER A CA 1
ATOM 2156 C C . SER A 1 275 ? 14.734 -7.053 -41.784 1.00 80.88 275 SER A C 1
ATOM 2158 O O . SER A 1 275 ? 14.882 -7.907 -40.909 1.00 80.88 275 SER A O 1
ATOM 2160 N N . MET A 1 276 ? 15.326 -7.161 -42.975 1.00 84.69 276 MET A N 1
ATOM 2161 C CA . MET A 1 276 ? 16.240 -8.244 -43.322 1.00 84.69 276 MET A CA 1
ATOM 2162 C C . MET A 1 276 ? 17.684 -7.859 -42.979 1.00 84.69 276 MET A C 1
ATOM 2164 O O . MET A 1 276 ? 18.042 -6.682 -43.073 1.00 84.69 276 MET A O 1
ATOM 2168 N N . PRO A 1 277 ? 18.543 -8.820 -42.579 1.00 85.69 277 PRO A N 1
ATOM 2169 C CA . PRO A 1 277 ? 19.953 -8.543 -42.332 1.00 85.69 277 PRO A CA 1
ATOM 2170 C C . PRO A 1 277 ? 20.621 -7.902 -43.554 1.00 85.69 277 PRO A C 1
ATOM 2172 O O . PRO A 1 277 ? 20.621 -8.461 -44.652 1.00 85.69 277 PRO A O 1
ATOM 2175 N N . ARG A 1 278 ? 21.203 -6.722 -43.350 1.00 84.12 278 ARG A N 1
ATOM 2176 C CA . ARG A 1 278 ? 21.810 -5.901 -44.392 1.00 84.12 278 ARG A CA 1
ATOM 2177 C C . ARG A 1 278 ? 23.061 -6.574 -44.942 1.00 84.12 278 ARG A C 1
ATOM 2179 O O . ARG A 1 278 ? 23.973 -6.943 -44.201 1.00 84.12 278 ARG A O 1
ATOM 2186 N N . VAL A 1 279 ? 23.129 -6.666 -46.265 1.00 82.69 279 VAL A N 1
ATOM 2187 C CA . VAL A 1 279 ? 24.327 -7.094 -46.988 1.00 82.69 279 VAL A CA 1
ATOM 2188 C C . VAL A 1 279 ? 25.068 -5.854 -47.470 1.00 82.69 279 VAL A C 1
ATOM 2190 O O . VAL A 1 279 ? 24.534 -5.093 -48.269 1.00 82.69 279 VAL A O 1
ATOM 2193 N N . TRP A 1 280 ? 26.312 -5.674 -47.019 1.00 84.31 280 TRP A N 1
ATOM 2194 C CA . TRP A 1 280 ? 27.133 -4.504 -47.349 1.00 84.31 280 TRP A CA 1
ATOM 2195 C C . TRP A 1 280 ? 27.529 -4.483 -48.830 1.00 84.31 280 TRP A C 1
ATOM 2197 O O . TRP A 1 280 ? 28.540 -5.066 -49.239 1.00 84.31 280 TRP A O 1
ATOM 2207 N N . THR A 1 281 ? 26.716 -3.818 -49.650 1.00 80.12 281 THR A N 1
ATOM 2208 C CA . THR A 1 281 ? 26.971 -3.659 -51.089 1.00 80.12 281 THR A CA 1
ATOM 2209 C C . THR A 1 281 ? 27.814 -2.413 -51.379 1.00 80.12 281 THR A C 1
ATOM 2211 O O . THR A 1 281 ? 27.957 -1.514 -50.552 1.00 80.12 281 THR A O 1
ATOM 2214 N N . VAL A 1 282 ? 28.396 -2.331 -52.579 1.00 77.06 282 VAL A N 1
ATOM 2215 C CA . VAL A 1 282 ? 29.283 -1.217 -52.981 1.00 77.06 282 VAL A CA 1
ATOM 2216 C C . VAL A 1 282 ? 28.551 0.136 -53.041 1.00 77.06 282 VAL A C 1
ATOM 2218 O O . VAL A 1 282 ? 29.190 1.175 -52.910 1.00 77.06 282 VAL A O 1
ATOM 2221 N N . ASN A 1 283 ? 27.224 0.131 -53.200 1.00 79.25 283 ASN A N 1
ATOM 2222 C CA . ASN A 1 283 ? 26.418 1.345 -53.365 1.00 79.25 283 ASN A CA 1
ATOM 2223 C C . ASN A 1 283 ? 25.900 1.931 -52.041 1.00 79.25 283 ASN A C 1
ATOM 2225 O O . ASN A 1 283 ? 25.336 3.022 -52.045 1.00 79.25 283 ASN A O 1
ATOM 2229 N N . GLU A 1 284 ? 26.056 1.228 -50.919 1.00 81.62 284 GLU A N 1
ATOM 2230 C CA . GLU A 1 284 ? 25.580 1.713 -49.624 1.00 81.62 284 GLU A CA 1
ATOM 2231 C C . GLU A 1 284 ? 26.542 2.730 -49.003 1.00 81.62 284 GLU A C 1
ATOM 2233 O O . GLU A 1 284 ? 27.742 2.480 -48.854 1.00 81.62 284 GLU A O 1
ATOM 2238 N N . ASP A 1 285 ? 25.998 3.867 -48.565 1.00 86.12 285 ASP A N 1
ATOM 2239 C CA . ASP A 1 285 ? 26.740 4.839 -47.767 1.00 86.12 285 ASP A CA 1
ATOM 2240 C C . ASP A 1 285 ? 26.687 4.455 -46.281 1.00 86.12 285 ASP A C 1
ATOM 2242 O O . ASP A 1 285 ? 25.822 4.893 -45.513 1.00 86.12 285 ASP A O 1
ATOM 2246 N N . ILE A 1 286 ? 27.662 3.645 -45.861 1.00 87.56 286 ILE A N 1
ATOM 2247 C CA . ILE A 1 286 ? 27.822 3.211 -44.466 1.00 87.56 286 ILE A CA 1
ATOM 2248 C C . ILE A 1 286 ? 27.903 4.414 -43.518 1.00 87.56 286 ILE A C 1
ATOM 2250 O O . ILE A 1 286 ? 27.420 4.342 -42.385 1.00 87.56 286 ILE A O 1
ATOM 2254 N N . ARG A 1 287 ? 28.466 5.551 -43.950 1.00 87.62 287 ARG A N 1
ATOM 2255 C CA . ARG A 1 287 ? 28.591 6.751 -43.111 1.00 87.62 287 ARG A CA 1
ATOM 2256 C C . ARG A 1 287 ? 27.230 7.397 -42.873 1.00 87.62 287 ARG A C 1
ATOM 2258 O O . ARG A 1 287 ? 26.939 7.760 -41.731 1.00 87.62 287 ARG A O 1
ATOM 2265 N N . ALA A 1 288 ? 26.396 7.509 -43.906 1.00 89.69 288 ALA A N 1
ATOM 2266 C CA . ALA A 1 288 ? 25.030 8.018 -43.777 1.00 89.69 288 ALA A CA 1
ATOM 2267 C C . ALA A 1 288 ? 24.150 7.095 -42.914 1.00 89.69 288 ALA A C 1
ATOM 2269 O O . ALA A 1 288 ? 23.441 7.577 -42.024 1.00 89.69 288 ALA A O 1
ATOM 2270 N N . ILE A 1 289 ? 24.259 5.774 -43.100 1.00 90.12 289 ILE A N 1
ATOM 2271 C CA . ILE A 1 289 ? 23.545 4.774 -42.286 1.00 90.12 289 ILE A CA 1
ATOM 2272 C C . ILE A 1 289 ? 23.987 4.872 -40.820 1.00 90.12 289 ILE A C 1
ATOM 2274 O O . ILE A 1 289 ? 23.156 5.006 -39.923 1.00 90.12 289 ILE A O 1
ATOM 2278 N N . THR A 1 290 ? 25.298 4.918 -40.568 1.00 91.31 290 THR A N 1
ATOM 2279 C CA . THR A 1 290 ? 25.857 5.079 -39.216 1.00 91.31 290 THR A CA 1
ATOM 2280 C C . THR A 1 290 ? 25.376 6.374 -38.562 1.00 91.31 290 THR A C 1
ATOM 2282 O O . THR A 1 290 ? 25.025 6.374 -37.382 1.00 91.31 290 THR A O 1
ATOM 2285 N N . LYS A 1 291 ? 25.347 7.491 -39.304 1.00 90.38 291 LYS A N 1
ATOM 2286 C CA . LYS A 1 291 ? 24.850 8.779 -38.795 1.00 90.38 291 LYS A CA 1
ATOM 2287 C C . LYS A 1 291 ? 23.376 8.678 -38.397 1.00 90.38 291 LYS A C 1
ATOM 2289 O O . LYS A 1 291 ? 23.015 9.129 -37.313 1.00 90.38 291 LYS A O 1
ATOM 2294 N N . THR A 1 292 ? 22.559 8.038 -39.229 1.00 90.81 292 THR A N 1
ATOM 2295 C CA . THR A 1 292 ? 21.128 7.828 -38.971 1.00 90.81 292 THR A CA 1
ATOM 2296 C C . THR A 1 292 ? 20.913 6.954 -37.734 1.00 90.81 292 THR A C 1
ATOM 2298 O O . THR A 1 292 ? 20.236 7.384 -36.799 1.00 90.81 292 THR A O 1
ATOM 2301 N N . ALA A 1 293 ? 21.573 5.795 -37.653 1.00 92.06 293 ALA A N 1
ATOM 2302 C CA . ALA A 1 293 ? 21.482 4.885 -36.509 1.00 92.06 293 ALA A CA 1
ATOM 2303 C C . ALA A 1 293 ? 21.959 5.540 -35.197 1.00 92.06 293 ALA A C 1
ATOM 2305 O O . ALA A 1 293 ? 21.312 5.408 -34.154 1.00 92.06 293 ALA A O 1
ATOM 2306 N N . ARG A 1 294 ? 23.046 6.327 -35.240 1.00 91.62 294 ARG A N 1
ATOM 2307 C CA . ARG A 1 294 ? 23.523 7.113 -34.088 1.00 91.62 294 ARG A CA 1
ATOM 2308 C C . ARG A 1 294 ? 22.523 8.194 -33.679 1.00 91.62 294 ARG A C 1
ATOM 2310 O O . ARG A 1 294 ? 22.262 8.333 -32.490 1.00 91.62 294 ARG A O 1
ATOM 2317 N N . SER A 1 295 ? 21.937 8.923 -34.630 1.00 90.25 295 SER A N 1
ATOM 2318 C CA . SER A 1 295 ? 20.935 9.955 -34.324 1.00 90.25 295 SER A CA 1
ATOM 2319 C C . SER A 1 295 ? 19.684 9.367 -33.662 1.00 90.25 295 SER A C 1
ATOM 2321 O O . SER A 1 295 ? 19.223 9.891 -32.654 1.00 90.25 295 SER A O 1
ATOM 2323 N N . ALA A 1 296 ? 19.190 8.224 -34.147 1.00 90.25 296 ALA A N 1
ATOM 2324 C CA . ALA A 1 296 ? 18.049 7.535 -33.552 1.00 90.25 296 ALA A CA 1
ATOM 2325 C C . ALA A 1 296 ? 18.355 7.013 -32.137 1.00 90.25 296 ALA A C 1
ATOM 2327 O O . ALA A 1 296 ? 17.518 7.122 -31.245 1.00 90.25 296 ALA A O 1
ATOM 2328 N N . SER A 1 297 ? 19.570 6.508 -31.912 1.00 92.75 297 SER A N 1
ATOM 2329 C CA . SER A 1 297 ? 20.024 6.075 -30.582 1.00 92.75 297 SER A CA 1
ATOM 2330 C C . SER A 1 297 ? 20.167 7.254 -29.610 1.00 92.75 297 SER A C 1
ATOM 2332 O O . SER A 1 297 ? 19.896 7.116 -28.421 1.00 92.75 297 SER A O 1
ATOM 2334 N N . LEU A 1 298 ? 20.550 8.436 -30.104 1.00 91.19 298 LEU A N 1
ATOM 2335 C CA . LEU A 1 298 ? 20.612 9.650 -29.288 1.00 91.19 298 LEU A CA 1
ATOM 2336 C C . LEU A 1 298 ? 19.221 10.165 -28.902 1.00 91.19 298 LEU A C 1
ATOM 2338 O O . LEU A 1 298 ? 19.035 10.617 -27.776 1.00 91.19 298 LEU A O 1
ATOM 2342 N N . LYS A 1 299 ? 18.238 10.070 -29.804 1.00 90.06 299 LYS A N 1
ATOM 2343 C CA . LYS A 1 299 ? 16.844 10.399 -29.473 1.00 90.06 299 LYS A CA 1
ATOM 2344 C C . LYS A 1 299 ? 16.325 9.530 -28.333 1.00 90.06 299 LYS A C 1
ATOM 2346 O O . LYS A 1 299 ? 15.711 10.052 -27.409 1.00 90.06 299 LYS A O 1
ATOM 2351 N N . LEU A 1 300 ? 16.659 8.237 -28.349 1.00 91.75 300 LEU A N 1
ATOM 2352 C CA . LEU A 1 300 ? 16.345 7.331 -27.245 1.00 91.75 300 LEU A CA 1
ATOM 2353 C C . LEU A 1 300 ? 16.976 7.803 -25.930 1.00 91.75 300 LEU A C 1
ATOM 2355 O O . LEU A 1 300 ? 16.283 7.884 -24.918 1.00 91.75 300 LEU A O 1
ATOM 2359 N N . LEU A 1 301 ? 18.258 8.187 -25.955 1.00 92.38 301 LEU A N 1
ATOM 2360 C CA . LEU A 1 301 ? 18.922 8.764 -24.784 1.00 92.38 301 LEU A CA 1
ATOM 2361 C C . LEU A 1 301 ? 18.171 10.006 -24.283 1.00 92.38 301 LEU A C 1
ATOM 2363 O O . LEU A 1 301 ? 17.843 10.054 -23.105 1.00 92.38 301 LEU A O 1
ATOM 2367 N N . SER A 1 302 ? 17.837 10.954 -25.169 1.00 91.00 302 SER A N 1
ATOM 2368 C CA . SER A 1 302 ? 17.106 12.195 -24.845 1.00 91.00 302 SER A CA 1
ATOM 2369 C C . SER A 1 302 ? 15.774 11.947 -24.122 1.00 91.00 302 SER A C 1
ATOM 2371 O O . SER A 1 302 ? 15.432 12.637 -23.154 1.00 91.00 302 SER A O 1
ATOM 2373 N N . VAL A 1 303 ? 15.027 10.927 -24.555 1.00 91.75 303 VAL A N 1
ATOM 2374 C CA . VAL A 1 303 ? 13.768 10.529 -23.911 1.00 91.75 303 VAL A CA 1
ATOM 2375 C C . VAL A 1 303 ? 14.015 10.011 -22.489 1.00 91.75 303 VAL A C 1
ATOM 2377 O O . VAL A 1 303 ? 13.220 10.314 -21.604 1.00 91.75 303 VAL A O 1
ATOM 2380 N N . MET A 1 304 ? 15.120 9.299 -22.251 1.00 90.75 304 MET A N 1
ATOM 2381 C CA . MET A 1 304 ? 15.461 8.671 -20.964 1.00 90.75 304 MET A CA 1
ATOM 2382 C C . MET A 1 304 ? 16.254 9.567 -19.995 1.00 90.75 304 MET A C 1
ATOM 2384 O O . MET A 1 304 ? 16.551 9.142 -18.881 1.00 90.75 304 MET A O 1
ATOM 2388 N N . VAL A 1 305 ? 16.608 10.797 -20.381 1.00 91.06 305 VAL A N 1
ATOM 2389 C CA . VAL A 1 305 ? 17.381 11.707 -19.517 1.00 91.06 305 VAL A CA 1
ATOM 2390 C C . VAL A 1 305 ? 16.522 12.344 -18.419 1.00 91.06 305 VAL A C 1
ATOM 2392 O O . VAL A 1 305 ? 16.989 12.496 -17.288 1.00 91.06 305 VAL A O 1
ATOM 2395 N N . VAL A 1 306 ? 15.283 12.729 -18.740 1.00 90.56 306 VAL A N 1
ATOM 2396 C CA . VAL A 1 306 ? 14.401 13.518 -17.862 1.00 90.56 306 VAL A CA 1
ATOM 2397 C C . VAL A 1 306 ? 12.973 12.990 -17.900 1.00 90.56 306 VAL A C 1
ATOM 2399 O O . VAL A 1 306 ? 12.463 12.640 -18.966 1.00 90.56 306 VAL A O 1
ATOM 2402 N N . THR A 1 307 ? 12.316 12.975 -16.738 1.00 90.06 307 THR A N 1
ATOM 2403 C CA . THR A 1 307 ? 10.886 12.673 -16.620 1.00 90.06 307 THR A CA 1
ATOM 2404 C C . THR A 1 307 ? 10.029 13.884 -17.000 1.00 90.06 307 THR A C 1
ATOM 2406 O O . THR A 1 307 ? 10.144 14.953 -16.403 1.00 90.06 307 THR A O 1
ATOM 2409 N N . ARG A 1 308 ? 9.139 13.715 -17.989 1.00 89.19 308 ARG A N 1
ATOM 2410 C CA . ARG A 1 308 ? 8.238 14.773 -18.499 1.00 89.19 308 ARG A CA 1
ATOM 2411 C C . ARG A 1 308 ? 6.782 14.441 -18.186 1.00 89.19 308 ARG A C 1
ATOM 2413 O O . ARG A 1 308 ? 6.000 14.048 -19.061 1.00 89.19 308 ARG A O 1
ATOM 2420 N N . LEU A 1 309 ? 6.445 14.501 -16.901 1.00 86.75 309 LEU A N 1
ATOM 2421 C CA . LEU A 1 309 ? 5.134 14.092 -16.389 1.00 86.75 309 LEU A CA 1
ATOM 2422 C C . LEU A 1 309 ? 4.104 15.223 -16.367 1.00 86.75 309 LEU A C 1
ATOM 2424 O O . LEU A 1 309 ? 2.917 14.927 -16.242 1.00 86.75 309 LEU A O 1
ATOM 2428 N N . ASN A 1 310 ? 4.517 16.480 -16.526 1.00 83.88 310 ASN A N 1
ATOM 2429 C CA . ASN A 1 310 ? 3.609 17.624 -16.579 1.00 83.88 310 ASN A CA 1
ATOM 2430 C C . ASN A 1 310 ? 3.535 18.188 -18.002 1.00 83.88 310 ASN A C 1
ATOM 2432 O O . ASN A 1 310 ? 4.439 17.985 -18.813 1.00 83.88 310 ASN A O 1
ATOM 2436 N N . ASP A 1 311 ? 2.436 18.874 -18.309 1.00 70.88 311 ASP A N 1
ATOM 2437 C CA . ASP A 1 311 ? 2.193 19.413 -19.651 1.00 70.88 311 ASP A CA 1
ATOM 2438 C C . ASP A 1 311 ? 3.077 20.641 -19.965 1.00 70.88 311 ASP A C 1
ATOM 2440 O O . ASP A 1 311 ? 3.377 20.881 -21.130 1.00 70.88 311 ASP A O 1
ATOM 2444 N N . ASP A 1 312 ? 3.589 21.330 -18.938 1.00 70.31 312 ASP A N 1
ATOM 2445 C CA . ASP A 1 312 ? 4.501 22.480 -19.070 1.00 70.31 312 ASP A CA 1
ATOM 2446 C C . ASP A 1 312 ? 5.990 22.084 -19.163 1.00 70.31 312 ASP A C 1
ATOM 2448 O O . ASP A 1 312 ? 6.866 22.949 -19.223 1.00 70.31 312 ASP A O 1
ATOM 2452 N N . ASP A 1 313 ? 6.303 20.783 -19.161 1.00 71.19 313 ASP A N 1
ATOM 2453 C CA . ASP A 1 313 ? 7.678 20.275 -19.204 1.00 71.19 313 ASP A CA 1
ATOM 2454 C C . ASP A 1 313 ? 8.246 20.368 -20.640 1.00 71.19 313 ASP A C 1
ATOM 2456 O O . ASP A 1 313 ? 8.398 19.359 -21.333 1.00 71.19 313 ASP A O 1
ATOM 2460 N N . ASN A 1 314 ? 8.551 21.587 -21.095 1.00 72.25 314 ASN A N 1
ATOM 2461 C CA . ASN A 1 314 ? 9.319 21.842 -22.314 1.00 72.25 314 ASN A CA 1
ATOM 2462 C C . ASN A 1 314 ? 10.807 21.943 -21.975 1.00 72.25 314 ASN A C 1
ATOM 2464 O O . ASN A 1 314 ? 11.208 22.791 -21.184 1.00 72.25 314 ASN A O 1
ATOM 2468 N N . ASP A 1 315 ? 11.632 21.114 -22.612 1.00 77.00 315 ASP A N 1
ATOM 2469 C CA . ASP A 1 315 ? 13.083 21.170 -22.462 1.00 77.00 315 ASP A CA 1
ATOM 2470 C C . ASP A 1 315 ? 13.806 21.183 -23.814 1.00 77.00 315 ASP A C 1
ATOM 2472 O O . ASP A 1 315 ? 13.288 20.758 -24.847 1.00 77.00 315 ASP A O 1
ATOM 2476 N N . SER A 1 316 ? 15.029 21.710 -23.806 1.00 80.88 316 SER A N 1
ATOM 2477 C CA . SER A 1 316 ? 15.905 21.808 -24.978 1.00 80.88 316 SER A CA 1
ATOM 2478 C C . SER A 1 316 ? 16.957 20.686 -25.015 1.00 80.88 316 SER A C 1
ATOM 2480 O O . SER A 1 316 ? 17.986 20.800 -25.691 1.00 80.88 316 SER A O 1
ATOM 2482 N N . ILE A 1 317 ? 16.716 19.581 -24.294 1.00 84.44 317 ILE A N 1
ATOM 2483 C CA . ILE A 1 317 ? 17.710 18.524 -24.047 1.00 84.44 317 ILE A CA 1
ATOM 2484 C C . ILE A 1 317 ? 18.075 17.782 -25.330 1.00 84.44 317 ILE A C 1
ATOM 2486 O O . ILE A 1 317 ? 19.260 17.569 -25.587 1.00 84.44 317 ILE A O 1
ATOM 2490 N N . GLU A 1 318 ? 17.096 17.435 -26.172 1.00 84.75 318 GLU A N 1
ATOM 2491 C CA . GLU A 1 318 ? 17.362 16.753 -27.449 1.00 84.75 318 GLU A CA 1
ATOM 2492 C C . GLU A 1 318 ? 18.291 17.584 -28.342 1.00 84.75 318 GLU A C 1
ATOM 2494 O O . GLU A 1 318 ? 19.264 17.064 -28.899 1.00 84.75 318 GLU A O 1
ATOM 2499 N N . ASN A 1 319 ? 18.025 18.890 -28.430 1.00 84.50 319 ASN A N 1
ATOM 2500 C CA . ASN A 1 319 ? 18.827 19.829 -29.209 1.00 84.50 319 ASN A CA 1
ATOM 2501 C C . ASN A 1 319 ? 20.237 19.962 -28.622 1.00 84.50 319 ASN A C 1
ATOM 2503 O O . ASN A 1 319 ? 21.223 19.855 -29.351 1.00 84.50 319 ASN A O 1
ATOM 2507 N N . THR A 1 320 ? 20.338 20.115 -27.300 1.00 84.81 320 THR A N 1
ATOM 2508 C CA . THR A 1 320 ? 21.616 20.241 -26.586 1.00 84.81 320 THR A CA 1
ATOM 2509 C C . THR A 1 320 ? 22.490 19.002 -26.772 1.00 84.81 320 THR A C 1
ATOM 2511 O O . THR A 1 320 ? 23.667 19.113 -27.118 1.00 84.81 320 THR A O 1
ATOM 2514 N N . LEU A 1 321 ? 21.911 17.807 -26.616 1.00 85.38 321 LEU A N 1
ATOM 2515 C CA . LEU A 1 321 ? 22.598 16.540 -26.852 1.00 85.38 321 LEU A CA 1
ATOM 2516 C C . LEU A 1 321 ? 23.035 16.409 -28.314 1.00 85.38 321 LEU A C 1
ATOM 2518 O O . LEU A 1 321 ? 24.175 16.030 -28.573 1.00 85.38 321 LEU A O 1
ATOM 2522 N N . SER A 1 322 ? 22.170 16.744 -29.273 1.00 84.38 322 SER A N 1
ATOM 2523 C CA . SER A 1 322 ? 22.482 16.632 -30.705 1.00 84.38 322 SER A CA 1
ATOM 2524 C C . SER A 1 322 ? 23.672 17.510 -31.101 1.00 84.38 322 SER A C 1
ATOM 2526 O O . SER A 1 322 ? 24.646 17.008 -31.674 1.00 84.38 322 SER A O 1
ATOM 2528 N N . VAL A 1 323 ? 23.656 18.784 -30.696 1.00 84.06 323 VAL A N 1
ATOM 2529 C CA . VAL A 1 323 ? 24.738 19.744 -30.968 1.00 84.06 323 VAL A CA 1
ATOM 2530 C C . VAL A 1 323 ? 26.046 19.302 -30.300 1.00 84.06 323 VAL A C 1
ATOM 2532 O O . VAL A 1 323 ? 27.100 19.252 -30.941 1.00 84.06 323 VAL A O 1
ATOM 2535 N N . ALA A 1 324 ? 25.992 18.919 -29.022 1.00 82.75 324 ALA A N 1
ATOM 2536 C CA . ALA A 1 324 ? 27.188 18.596 -28.248 1.00 82.75 324 ALA A CA 1
ATOM 2537 C C . ALA A 1 324 ? 27.818 17.237 -28.610 1.00 82.75 324 ALA A C 1
ATOM 2539 O O . ALA A 1 324 ? 29.033 17.073 -28.502 1.00 82.75 324 ALA A O 1
ATOM 2540 N N . LEU A 1 325 ? 27.026 16.242 -29.029 1.00 83.06 325 LEU A N 1
ATOM 2541 C CA . LEU A 1 325 ? 27.477 14.846 -29.130 1.00 83.06 325 LEU A CA 1
ATOM 2542 C C . LEU A 1 325 ? 27.591 14.310 -30.564 1.00 83.06 325 LEU A C 1
ATOM 2544 O O . LEU A 1 325 ? 28.427 13.419 -30.816 1.00 83.06 325 LEU A O 1
ATOM 2548 N N . VAL A 1 326 ? 26.781 14.825 -31.494 1.00 77.00 326 VAL A N 1
ATOM 2549 C CA . VAL A 1 326 ? 26.759 14.404 -32.907 1.00 77.00 326 VAL A CA 1
ATOM 2550 C C . VAL A 1 326 ? 27.505 15.406 -33.782 1.00 77.00 326 VAL A C 1
ATOM 2552 O O . VAL A 1 326 ? 28.383 14.990 -34.540 1.00 77.00 326 VAL A O 1
ATOM 2555 N N . ASP A 1 327 ? 27.236 16.703 -33.631 1.00 68.19 327 ASP A N 1
ATOM 2556 C CA . ASP A 1 327 ? 27.804 17.730 -34.516 1.00 68.19 327 ASP A CA 1
ATOM 2557 C C . ASP A 1 327 ? 29.219 18.172 -34.111 1.00 68.19 327 ASP A C 1
ATOM 2559 O O . ASP A 1 327 ? 30.067 18.400 -34.976 1.00 68.19 327 ASP A O 1
ATOM 2563 N N . SER A 1 328 ? 29.539 18.158 -32.811 1.00 57.69 328 SER A N 1
ATOM 2564 C CA . SER A 1 328 ? 30.898 18.405 -32.290 1.00 57.69 328 SER A CA 1
ATOM 2565 C C . SER A 1 328 ? 31.970 17.478 -32.896 1.00 57.69 328 SER A C 1
ATOM 2567 O O . SER A 1 328 ? 33.113 17.890 -33.095 1.00 57.69 328 SER A O 1
ATOM 2569 N N . ALA A 1 329 ? 31.605 16.248 -33.283 1.00 51.16 329 ALA A N 1
ATOM 2570 C CA . ALA A 1 329 ? 32.528 15.309 -33.929 1.00 51.16 329 ALA A CA 1
ATOM 2571 C C . ALA A 1 329 ? 32.974 15.760 -35.337 1.00 51.16 329 ALA A C 1
ATOM 2573 O O . ALA A 1 329 ? 34.035 15.342 -35.796 1.00 51.16 329 ALA A O 1
ATOM 2574 N N . ASN A 1 330 ? 32.201 16.626 -36.003 1.00 43.81 330 ASN A N 1
ATOM 2575 C CA . ASN A 1 330 ? 32.538 17.188 -37.315 1.00 43.81 330 ASN A CA 1
ATOM 2576 C C . ASN A 1 330 ? 33.281 18.535 -37.212 1.00 43.81 330 ASN A C 1
ATOM 2578 O O . ASN A 1 330 ? 33.910 18.961 -38.178 1.00 43.81 330 ASN A O 1
ATOM 2582 N N . ALA A 1 331 ? 33.229 19.199 -36.051 1.00 40.25 331 ALA A N 1
ATOM 2583 C CA . ALA A 1 331 ? 33.806 20.527 -35.824 1.00 40.25 331 ALA A CA 1
ATOM 2584 C C . ALA A 1 331 ? 35.248 20.506 -35.282 1.00 40.25 331 ALA A C 1
ATOM 2586 O O . ALA A 1 331 ? 35.877 21.555 -35.176 1.00 40.25 331 ALA A O 1
ATOM 2587 N N . ALA A 1 332 ? 35.823 19.331 -35.001 1.00 40.22 332 ALA A N 1
ATOM 2588 C CA . ALA A 1 332 ? 37.180 19.194 -34.454 1.00 40.22 332 ALA A CA 1
ATOM 2589 C C . ALA A 1 332 ? 38.322 19.710 -35.370 1.00 40.22 332 ALA A C 1
ATOM 2591 O O . ALA A 1 332 ? 39.489 19.589 -35.007 1.00 40.22 332 ALA A O 1
ATOM 2592 N N . VAL A 1 333 ? 38.016 20.292 -36.539 1.00 44.88 333 VAL A N 1
ATOM 2593 C CA . VAL A 1 333 ? 39.005 20.828 -37.495 1.00 44.88 333 VAL A CA 1
ATOM 2594 C C . VAL A 1 333 ? 38.889 22.344 -37.726 1.00 44.88 333 VAL A C 1
ATOM 2596 O O . VAL A 1 333 ? 39.794 22.915 -38.329 1.00 44.88 333 VAL A O 1
ATOM 2599 N N . LYS A 1 334 ? 37.863 23.052 -37.229 1.00 40.25 334 LYS A N 1
ATOM 2600 C CA . LYS A 1 334 ? 37.805 24.519 -37.386 1.00 40.25 334 LYS A CA 1
ATOM 2601 C C . LYS A 1 334 ? 37.402 25.237 -36.101 1.00 40.25 334 LYS A C 1
ATOM 2603 O O . LYS A 1 334 ? 36.303 25.068 -35.597 1.00 40.25 334 LYS A O 1
ATOM 2608 N N . ASP A 1 335 ? 38.346 26.056 -35.652 1.00 36.75 335 ASP A N 1
ATOM 2609 C CA . ASP A 1 335 ? 38.248 27.124 -34.663 1.00 36.75 335 ASP A CA 1
ATOM 2610 C C . ASP A 1 335 ? 38.080 26.719 -33.198 1.00 36.75 335 ASP A C 1
ATOM 2612 O O . ASP A 1 335 ? 37.010 26.639 -32.601 1.00 36.75 335 ASP A O 1
ATOM 2616 N N . ARG A 1 336 ? 39.251 26.570 -32.580 1.00 43.38 336 ARG A N 1
ATOM 2617 C CA . ARG A 1 336 ? 39.490 26.558 -31.140 1.00 43.38 336 ARG A CA 1
ATOM 2618 C C . ARG A 1 336 ? 39.272 27.977 -30.581 1.00 43.38 336 ARG A C 1
ATOM 2620 O O . ARG A 1 336 ? 40.235 28.636 -30.202 1.00 43.38 336 ARG A O 1
ATOM 2627 N N . SER A 1 337 ? 38.030 28.473 -30.556 1.00 35.72 337 SER A N 1
ATOM 2628 C CA . SER A 1 337 ? 37.706 29.701 -29.817 1.00 35.72 337 SER A CA 1
ATOM 2629 C C . SER A 1 337 ? 37.582 29.386 -28.327 1.00 35.72 337 SER A C 1
ATOM 2631 O O . SER A 1 337 ? 36.749 28.590 -27.894 1.00 35.72 337 SER A O 1
ATOM 2633 N N . ILE A 1 338 ? 38.456 30.004 -27.548 1.00 46.72 338 ILE A N 1
ATOM 2634 C CA . ILE A 1 338 ? 38.596 29.878 -26.102 1.00 46.72 338 ILE A CA 1
ATOM 2635 C C . ILE A 1 338 ? 37.421 30.625 -25.444 1.00 46.72 338 ILE A C 1
ATOM 2637 O O . ILE A 1 338 ? 37.536 31.836 -25.327 1.00 46.72 338 ILE A O 1
ATOM 2641 N N . THR A 1 339 ? 36.322 29.926 -25.091 1.00 41.97 339 THR A N 1
ATOM 2642 C CA . THR A 1 339 ? 35.281 30.250 -24.057 1.00 41.97 339 THR A CA 1
ATOM 2643 C C . THR A 1 339 ? 33.889 29.628 -24.316 1.00 41.97 339 THR A C 1
ATOM 2645 O O . THR A 1 339 ? 32.877 30.147 -23.851 1.00 41.97 339 THR A O 1
ATOM 2648 N N . THR A 1 340 ? 33.760 28.493 -25.004 1.00 51.91 340 THR A N 1
ATOM 2649 C CA . THR A 1 340 ? 32.484 27.756 -24.992 1.00 51.91 340 THR A CA 1
ATOM 2650 C C . THR A 1 340 ? 32.405 26.890 -23.736 1.00 51.91 340 THR A C 1
ATOM 2652 O O . THR A 1 340 ? 33.105 25.885 -23.616 1.00 51.91 340 THR A O 1
ATOM 2655 N N . PHE A 1 341 ? 31.583 27.303 -22.765 1.00 61.16 341 PHE A N 1
ATOM 2656 C CA . PHE A 1 341 ? 31.169 26.432 -21.663 1.00 61.16 341 PHE A CA 1
ATOM 2657 C C . PHE A 1 341 ? 30.644 25.121 -22.259 1.00 61.16 341 PHE A C 1
ATOM 2659 O O . PHE A 1 341 ? 29.773 25.148 -23.124 1.00 61.16 341 PHE A O 1
ATOM 2666 N N . ASP A 1 342 ? 31.207 23.984 -21.845 1.00 70.06 342 ASP A N 1
ATOM 2667 C CA . ASP A 1 342 ? 30.720 22.674 -22.272 1.00 70.06 342 ASP A CA 1
ATOM 2668 C C . ASP A 1 342 ? 29.384 22.406 -21.560 1.00 70.06 342 ASP A C 1
ATOM 2670 O O . ASP A 1 342 ? 29.395 22.180 -20.345 1.00 70.06 342 ASP A O 1
ATOM 2674 N N . PRO A 1 343 ? 28.239 22.418 -22.270 1.00 72.06 343 PRO A N 1
ATOM 2675 C CA . PRO A 1 343 ? 26.925 22.256 -21.648 1.00 72.06 343 PRO A CA 1
ATOM 2676 C C . PRO A 1 343 ? 26.768 20.883 -20.975 1.00 72.06 343 PRO A C 1
ATOM 2678 O O . PRO A 1 343 ? 25.915 20.707 -20.110 1.00 72.06 343 PRO A O 1
ATOM 2681 N N . LEU A 1 344 ? 27.619 19.907 -21.320 1.00 79.38 344 LEU A N 1
ATOM 2682 C CA . LEU A 1 344 ? 27.623 18.568 -20.730 1.00 79.38 344 LEU A CA 1
ATOM 2683 C C . LEU A 1 344 ? 28.641 18.393 -19.593 1.00 79.38 344 LEU A C 1
ATOM 2685 O O . LEU A 1 344 ? 28.784 17.286 -19.072 1.00 79.38 344 LEU A O 1
ATOM 2689 N N . ALA A 1 345 ? 29.357 19.450 -19.200 1.00 77.50 345 ALA A N 1
ATOM 2690 C CA . ALA A 1 345 ? 30.259 19.435 -18.045 1.00 77.50 345 ALA A CA 1
ATOM 2691 C C . ALA A 1 345 ? 29.547 19.742 -16.710 1.00 77.50 345 ALA A C 1
ATOM 2693 O O . ALA A 1 345 ? 30.185 19.698 -15.659 1.00 77.50 345 ALA A O 1
ATOM 2694 N N . SER A 1 346 ? 28.242 20.031 -16.743 1.00 81.81 346 SER A N 1
ATOM 2695 C CA . SER A 1 346 ? 27.414 20.300 -15.563 1.00 81.81 346 SER A CA 1
ATOM 2696 C C . SER A 1 346 ? 26.871 19.019 -14.920 1.00 81.81 346 SER A C 1
ATOM 2698 O O . SER A 1 346 ? 26.504 18.068 -15.612 1.00 81.81 346 SER A O 1
ATOM 2700 N N . SER A 1 347 ? 26.755 19.005 -13.589 1.00 81.12 347 SER A N 1
ATOM 2701 C CA . SER A 1 347 ? 26.083 17.933 -12.838 1.00 81.12 347 SER A CA 1
ATOM 2702 C C . SER A 1 347 ? 24.552 18.002 -12.916 1.00 81.12 347 SER A C 1
ATOM 2704 O O . SER A 1 347 ? 23.890 17.010 -12.614 1.00 81.12 347 SER A O 1
ATOM 2706 N N . THR A 1 348 ? 23.987 19.131 -13.352 1.00 83.50 348 THR A N 1
ATOM 2707 C CA . THR A 1 348 ? 22.541 19.372 -13.473 1.00 83.50 348 THR A CA 1
ATOM 2708 C C . THR A 1 348 ? 22.184 19.943 -14.841 1.00 83.50 348 THR A C 1
ATOM 2710 O O . THR A 1 348 ? 22.975 20.672 -15.443 1.00 83.50 348 THR A O 1
ATOM 2713 N N . TRP A 1 349 ? 20.984 19.633 -15.323 1.00 84.75 349 TRP A N 1
ATOM 2714 C CA . TRP A 1 349 ? 20.420 20.242 -16.527 1.00 84.75 349 TRP A CA 1
ATOM 2715 C C . TRP A 1 349 ? 19.943 21.670 -16.238 1.00 84.75 349 TRP A C 1
ATOM 2717 O O . TRP A 1 349 ? 19.394 21.939 -15.170 1.00 84.75 349 TRP A O 1
ATOM 2727 N N . GLU A 1 350 ? 20.163 22.582 -17.181 1.00 78.19 350 GLU A N 1
ATOM 2728 C CA . GLU A 1 350 ? 19.604 23.936 -17.128 1.00 78.19 350 GLU A CA 1
ATOM 2729 C C . GLU A 1 350 ? 18.073 23.845 -17.268 1.00 78.19 350 GLU A C 1
ATOM 2731 O O . GLU A 1 350 ? 17.578 23.049 -18.061 1.00 78.19 350 GLU A O 1
ATOM 2736 N N . GLU A 1 351 ? 17.330 24.585 -16.437 1.00 77.19 351 GLU A N 1
ATOM 2737 C CA . GLU A 1 351 ? 15.850 24.606 -16.396 1.00 77.19 351 GLU A CA 1
ATOM 2738 C C . GLU A 1 351 ? 15.145 23.300 -15.967 1.00 77.19 351 GLU A C 1
ATOM 2740 O O . GLU A 1 351 ? 13.916 23.259 -15.908 1.00 77.19 351 GLU A O 1
ATOM 2745 N N . VAL A 1 352 ? 15.880 22.253 -15.564 1.00 82.31 352 VAL A N 1
ATOM 2746 C CA . VAL A 1 352 ? 15.279 20.996 -15.080 1.00 82.31 352 VAL A CA 1
ATOM 2747 C C . VAL A 1 352 ? 15.626 20.733 -13.611 1.00 82.31 352 VAL A C 1
ATOM 2749 O O . VAL A 1 352 ? 16.802 20.662 -13.248 1.00 82.31 352 VAL A O 1
ATOM 2752 N N . PRO A 1 353 ? 14.624 20.522 -12.735 1.00 84.31 353 PRO A N 1
ATOM 2753 C CA . PRO A 1 353 ? 14.876 20.231 -11.331 1.00 84.31 353 PRO A CA 1
ATOM 2754 C C . PRO A 1 353 ? 15.534 18.848 -11.134 1.00 84.31 353 PRO A C 1
ATOM 2756 O O . PRO A 1 353 ? 15.218 17.895 -11.858 1.00 84.31 353 PRO A O 1
ATOM 2759 N N . PRO A 1 354 ? 16.385 18.676 -10.100 1.00 82.56 354 PRO A N 1
ATOM 2760 C CA . PRO A 1 354 ? 17.065 17.406 -9.831 1.00 82.56 354 PRO A CA 1
ATOM 2761 C C . PRO A 1 354 ? 16.124 16.212 -9.628 1.00 82.56 354 PRO A C 1
ATOM 2763 O O . PRO A 1 354 ? 16.464 15.100 -10.014 1.00 82.56 354 PRO A O 1
ATOM 2766 N N . SER A 1 355 ? 14.922 16.431 -9.081 1.00 82.62 355 SER A N 1
ATOM 2767 C CA . SER A 1 355 ? 13.917 15.377 -8.871 1.00 82.62 355 SER A CA 1
ATOM 2768 C C . SER A 1 355 ? 13.424 14.729 -10.169 1.00 82.62 355 SER A C 1
ATOM 2770 O O . SER A 1 355 ? 13.011 13.572 -10.148 1.00 82.62 355 SER A O 1
ATOM 2772 N N . ARG A 1 356 ? 13.499 15.446 -11.298 1.00 85.56 356 ARG A N 1
ATOM 2773 C CA . ARG A 1 356 ? 13.103 14.955 -12.629 1.00 85.56 356 ARG A CA 1
ATOM 2774 C C . ARG A 1 356 ? 14.271 14.412 -13.447 1.00 85.56 356 ARG A C 1
ATOM 2776 O O . ARG A 1 356 ? 14.066 13.807 -14.496 1.00 85.56 356 ARG A O 1
ATOM 2783 N N . THR A 1 357 ? 15.499 14.636 -12.988 1.00 90.50 357 THR A N 1
ATOM 2784 C CA . THR A 1 357 ? 16.702 14.198 -13.695 1.00 90.50 357 THR A CA 1
ATOM 2785 C C . THR A 1 357 ? 16.939 12.711 -13.437 1.00 90.50 357 THR A C 1
ATOM 2787 O O . THR A 1 357 ? 17.135 12.296 -12.296 1.00 90.50 357 THR A O 1
ATOM 2790 N N . LEU A 1 358 ? 16.943 11.906 -14.501 1.00 91.50 358 LEU A N 1
ATOM 2791 C CA . LEU A 1 358 ? 17.286 10.480 -14.452 1.00 91.50 358 LEU A CA 1
ATOM 2792 C C . LEU A 1 358 ? 18.768 10.260 -14.762 1.00 91.50 358 LEU A C 1
ATOM 2794 O O . LEU A 1 358 ? 19.433 9.471 -14.094 1.00 91.50 358 LEU A O 1
ATOM 2798 N N . ILE A 1 359 ? 19.283 10.982 -15.762 1.00 91.75 359 ILE A N 1
ATOM 2799 C CA . ILE A 1 359 ? 20.675 10.912 -16.208 1.00 91.75 359 ILE A CA 1
ATOM 2800 C C . ILE A 1 359 ? 21.243 12.328 -16.249 1.00 91.75 359 ILE A C 1
ATOM 2802 O O . ILE A 1 359 ? 20.677 13.230 -16.865 1.00 91.75 359 ILE A O 1
ATOM 2806 N N . THR A 1 360 ? 22.384 12.539 -15.604 1.00 91.06 360 THR A N 1
ATOM 2807 C CA . THR A 1 360 ? 23.055 13.848 -15.592 1.00 91.06 360 THR A CA 1
ATOM 2808 C C . THR A 1 360 ? 23.746 14.151 -16.931 1.00 91.06 360 THR A C 1
ATOM 2810 O O . THR A 1 360 ? 24.091 13.222 -17.674 1.00 91.06 360 THR A O 1
ATOM 2813 N N . PRO A 1 361 ? 24.027 15.428 -17.254 1.00 89.25 361 PRO A N 1
ATOM 2814 C CA . PRO A 1 361 ? 24.745 15.785 -18.481 1.00 89.25 361 PRO A CA 1
ATOM 2815 C C . PRO A 1 361 ? 26.125 15.107 -18.598 1.00 89.25 361 PRO A C 1
ATOM 2817 O O . PRO A 1 361 ? 26.470 14.571 -19.657 1.00 89.25 361 PRO A O 1
ATOM 2820 N N . VAL A 1 362 ? 26.885 15.026 -17.494 1.00 89.00 362 VAL A N 1
ATOM 2821 C CA . VAL A 1 362 ? 28.190 14.333 -17.467 1.00 89.00 362 VAL A CA 1
ATOM 2822 C C . VAL A 1 362 ? 28.044 12.839 -17.775 1.00 89.00 362 VAL A C 1
ATOM 2824 O O . VAL A 1 362 ? 28.841 12.288 -18.540 1.00 89.00 362 VAL A O 1
ATOM 2827 N N . GLN A 1 363 ? 27.016 12.183 -17.224 1.00 90.19 363 GLN A N 1
ATOM 2828 C CA . GLN A 1 363 ? 26.721 10.777 -17.518 1.00 90.19 363 GLN A CA 1
ATOM 2829 C C . GLN A 1 363 ? 26.297 10.580 -18.975 1.00 90.19 363 GLN A C 1
ATOM 2831 O O . GLN A 1 363 ? 26.721 9.615 -19.601 1.00 90.19 363 GLN A O 1
ATOM 2836 N N . CYS A 1 364 ? 25.536 11.506 -19.564 1.00 91.19 364 CYS A N 1
ATOM 2837 C CA . CYS A 1 364 ? 25.201 11.443 -20.989 1.00 91.19 364 CYS A CA 1
ATOM 2838 C C . CYS A 1 364 ? 26.467 11.453 -21.856 1.00 91.19 364 CYS A C 1
ATOM 2840 O O . CYS A 1 364 ? 26.586 10.683 -22.811 1.00 91.19 364 CYS A O 1
ATOM 2842 N N . LYS A 1 365 ? 27.460 12.273 -21.491 1.00 89.38 365 LYS A N 1
ATOM 2843 C CA . LYS A 1 365 ? 28.750 12.332 -22.187 1.00 89.38 365 LYS A CA 1
ATOM 2844 C C . LYS A 1 365 ? 29.549 11.032 -22.058 1.00 89.38 365 LYS A C 1
ATOM 2846 O O . LYS A 1 365 ? 30.163 10.605 -23.038 1.00 89.38 365 LYS A O 1
ATOM 2851 N N . SER A 1 366 ? 29.585 10.410 -20.877 1.00 91.50 366 SER A N 1
ATOM 2852 C CA . SER A 1 366 ? 30.277 9.126 -20.687 1.00 91.50 366 SER A CA 1
ATOM 2853 C C . SER A 1 366 ? 29.558 7.980 -21.403 1.00 91.50 366 SER A C 1
ATOM 2855 O O . SER A 1 366 ? 30.208 7.257 -22.160 1.00 91.50 366 SER A O 1
ATOM 2857 N N . LEU A 1 367 ? 28.232 7.882 -21.264 1.00 94.06 367 LEU A N 1
ATOM 2858 C CA . LEU A 1 367 ? 27.383 6.907 -21.956 1.00 94.06 367 LEU A CA 1
ATOM 2859 C C . LEU A 1 367 ? 27.553 6.999 -23.471 1.00 94.06 367 LEU A C 1
ATOM 2861 O O . LEU A 1 367 ? 27.740 5.985 -24.135 1.00 94.06 367 LEU A O 1
ATOM 2865 N N . TRP A 1 368 ? 27.571 8.213 -24.026 1.00 93.69 368 TRP A N 1
ATOM 2866 C CA . TRP A 1 368 ? 27.757 8.410 -25.461 1.00 93.69 368 TRP A CA 1
ATOM 2867 C C . TRP A 1 368 ? 29.140 7.976 -25.955 1.00 93.69 368 TRP A C 1
ATOM 2869 O O . TRP A 1 368 ? 29.260 7.407 -27.041 1.00 93.69 368 TRP A O 1
ATOM 2879 N N . ARG A 1 369 ? 30.202 8.216 -25.173 1.00 91.25 369 ARG A N 1
ATOM 2880 C CA . ARG A 1 369 ? 31.552 7.730 -25.508 1.00 91.25 369 ARG A CA 1
ATOM 2881 C C . ARG A 1 369 ? 31.617 6.208 -25.484 1.00 91.25 369 ARG A C 1
ATOM 2883 O O . ARG A 1 369 ? 32.150 5.626 -26.424 1.00 91.25 369 ARG A O 1
ATOM 2890 N N . GLN A 1 370 ? 31.055 5.590 -24.449 1.00 93.31 370 GLN A N 1
ATOM 2891 C CA . GLN A 1 370 ? 30.997 4.137 -24.329 1.00 93.31 370 GLN A CA 1
ATOM 2892 C C . GLN A 1 370 ? 30.197 3.521 -25.483 1.00 93.31 370 GLN A C 1
ATOM 2894 O O . GLN A 1 370 ? 30.685 2.627 -26.167 1.00 93.31 370 GLN A O 1
ATOM 2899 N N . PHE A 1 371 ? 29.022 4.077 -25.778 1.00 95.44 371 PHE A N 1
ATOM 2900 C CA . PHE A 1 371 ? 28.198 3.684 -26.916 1.00 95.44 371 PHE A CA 1
ATOM 2901 C C . PHE A 1 371 ? 28.960 3.767 -28.248 1.00 95.44 371 PHE A C 1
ATOM 2903 O O . PHE A 1 371 ? 28.908 2.831 -29.048 1.00 95.44 371 PHE A O 1
ATOM 2910 N N . LYS A 1 372 ? 29.704 4.856 -28.501 1.00 92.25 372 LYS A N 1
ATOM 2911 C CA . LYS A 1 372 ? 30.533 4.963 -29.713 1.00 92.25 372 LYS A CA 1
ATOM 2912 C C . LYS A 1 372 ? 31.593 3.872 -29.770 1.00 92.25 372 LYS A C 1
ATOM 2914 O O . LYS A 1 372 ? 31.692 3.230 -30.806 1.00 92.25 372 LYS A O 1
ATOM 2919 N N . ALA A 1 373 ? 32.340 3.661 -28.687 1.00 92.31 373 ALA A N 1
ATOM 2920 C CA . ALA A 1 373 ? 33.407 2.666 -28.645 1.00 92.31 373 ALA A CA 1
ATOM 2921 C C . ALA A 1 373 ? 32.877 1.244 -28.906 1.00 92.31 373 ALA A C 1
ATOM 2923 O O . ALA A 1 373 ? 33.453 0.500 -29.694 1.00 92.31 373 ALA A O 1
ATOM 2924 N N . GLU A 1 374 ? 31.738 0.880 -28.309 1.00 92.31 374 GLU A N 1
ATOM 2925 C CA . GLU A 1 374 ? 31.147 -0.454 -28.481 1.00 92.31 374 GLU A CA 1
ATOM 2926 C C . GLU A 1 374 ? 30.513 -0.658 -29.871 1.00 92.31 374 GLU A C 1
ATOM 2928 O O . GLU A 1 374 ? 30.526 -1.766 -30.404 1.00 92.31 374 GLU A O 1
ATOM 2933 N N . THR A 1 375 ? 29.986 0.401 -30.497 1.00 92.75 375 THR A N 1
ATOM 2934 C CA . THR A 1 375 ? 29.403 0.326 -31.853 1.00 92.75 375 THR A CA 1
ATOM 2935 C C . THR A 1 375 ? 30.435 0.488 -32.972 1.00 92.75 375 THR A C 1
ATOM 2937 O O . THR A 1 375 ? 30.196 0.055 -34.100 1.00 92.75 375 THR A O 1
ATOM 2940 N N . GLU A 1 376 ? 31.600 1.071 -32.685 1.00 90.62 376 GLU A N 1
ATOM 2941 C CA . GLU A 1 376 ? 32.671 1.323 -33.656 1.00 90.62 376 GLU A CA 1
ATOM 2942 C C . GLU A 1 376 ? 33.221 0.041 -34.280 1.00 90.62 376 GLU A C 1
ATOM 2944 O O . GLU A 1 376 ? 33.502 0.023 -35.481 1.00 90.62 376 GLU A O 1
ATOM 2949 N N . TYR A 1 377 ? 33.298 -1.049 -33.512 1.00 90.00 377 TYR A N 1
ATOM 2950 C CA . TYR A 1 377 ? 33.685 -2.354 -34.045 1.00 90.00 377 TYR A CA 1
ATOM 2951 C C . TYR A 1 377 ? 32.731 -2.822 -35.156 1.00 90.00 377 TYR A C 1
ATOM 2953 O O . TYR A 1 377 ? 33.184 -3.214 -36.230 1.00 90.00 377 TYR A O 1
ATOM 2961 N N . SER A 1 378 ? 31.416 -2.692 -34.942 1.00 89.38 378 SER A N 1
ATOM 2962 C CA . SER A 1 378 ? 30.395 -3.083 -35.928 1.00 89.38 378 SER A CA 1
ATOM 2963 C C . SER A 1 378 ? 30.475 -2.230 -37.198 1.00 89.38 378 SER A C 1
ATOM 2965 O O . SER A 1 378 ? 30.383 -2.746 -38.311 1.00 89.38 378 SER A O 1
ATOM 2967 N N . VAL A 1 379 ? 30.718 -0.923 -37.047 1.00 91.25 379 VAL A N 1
ATOM 2968 C CA . VAL A 1 379 ? 30.916 -0.009 -38.184 1.00 91.25 379 VAL A CA 1
ATOM 2969 C C . VAL A 1 379 ? 32.192 -0.352 -38.955 1.00 91.25 379 VAL A C 1
ATOM 2971 O O . VAL A 1 379 ? 32.186 -0.384 -40.183 1.00 91.25 379 VAL A O 1
ATOM 2974 N N . SER A 1 380 ? 33.282 -0.649 -38.250 1.00 90.62 380 SER A N 1
ATOM 2975 C CA . SER A 1 380 ? 34.562 -1.017 -38.866 1.00 90.62 380 SER A CA 1
ATOM 2976 C C . SER A 1 380 ? 34.462 -2.341 -39.624 1.00 90.62 380 SER A C 1
ATOM 2978 O O . SER A 1 380 ? 34.983 -2.461 -40.732 1.00 90.62 380 SER A O 1
ATOM 2980 N N . GLN A 1 381 ? 33.739 -3.318 -39.067 1.00 89.00 381 GLN A N 1
ATOM 2981 C CA . GLN A 1 381 ? 33.467 -4.595 -39.720 1.00 89.00 381 GLN A CA 1
ATOM 2982 C C . GLN A 1 381 ? 32.650 -4.414 -41.005 1.00 89.00 381 GLN A C 1
ATOM 2984 O O . GLN A 1 381 ? 32.977 -5.025 -42.021 1.00 89.00 381 GLN A O 1
ATOM 2989 N N . ALA A 1 382 ? 31.635 -3.547 -40.990 1.00 88.38 382 ALA A N 1
ATOM 2990 C CA . ALA A 1 382 ? 30.846 -3.217 -42.175 1.00 88.38 382 ALA A CA 1
ATOM 2991 C C . ALA A 1 382 ? 31.703 -2.606 -43.296 1.00 88.38 382 ALA A C 1
ATOM 2993 O O . ALA A 1 382 ? 31.605 -3.021 -44.450 1.00 88.38 382 ALA A O 1
ATOM 2994 N N . ILE A 1 383 ? 32.595 -1.669 -42.953 1.00 88.81 383 ILE A N 1
ATOM 2995 C CA . ILE A 1 383 ? 33.526 -1.048 -43.910 1.00 88.81 383 ILE A CA 1
ATOM 2996 C C . ILE A 1 383 ? 34.482 -2.099 -44.487 1.00 88.81 383 ILE A C 1
ATOM 2998 O O . ILE A 1 383 ? 34.651 -2.176 -45.703 1.00 88.81 383 ILE A O 1
ATOM 3002 N N . ALA A 1 384 ? 35.061 -2.954 -43.639 1.00 87.88 384 ALA A N 1
ATOM 3003 C CA . ALA A 1 384 ? 35.948 -4.027 -44.082 1.00 87.88 384 ALA A CA 1
ATOM 3004 C C . ALA A 1 384 ? 35.229 -5.035 -44.999 1.00 87.88 384 ALA A C 1
ATOM 3006 O O . ALA A 1 384 ? 35.793 -5.461 -46.008 1.00 87.88 384 ALA A O 1
ATOM 3007 N N . ALA A 1 385 ? 33.975 -5.381 -44.691 1.00 86.44 385 ALA A N 1
ATOM 3008 C CA . ALA A 1 385 ? 33.145 -6.248 -45.524 1.00 86.44 385 ALA A CA 1
ATOM 3009 C C . ALA A 1 385 ? 32.832 -5.605 -46.887 1.00 86.44 385 ALA A C 1
ATOM 3011 O O . ALA A 1 385 ? 32.941 -6.264 -47.922 1.00 86.44 385 ALA A O 1
ATOM 3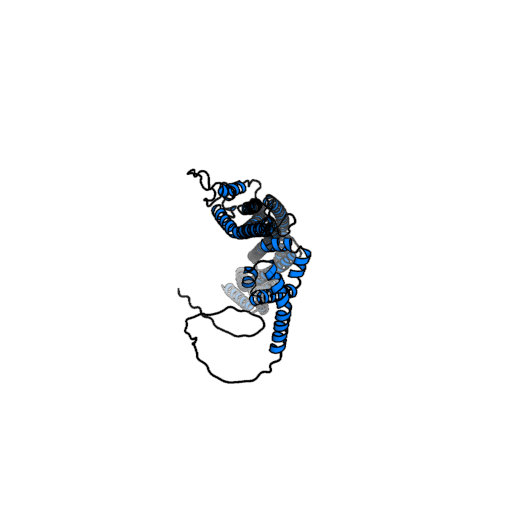012 N N . GLN A 1 386 ? 32.519 -4.307 -46.912 1.00 86.81 386 GLN A N 1
ATOM 3013 C CA . GLN A 1 386 ? 32.297 -3.564 -48.153 1.00 86.81 386 GLN A CA 1
ATOM 3014 C C . GLN A 1 386 ? 33.574 -3.480 -49.005 1.00 86.81 386 GLN A C 1
ATOM 3016 O O . GLN A 1 386 ? 33.525 -3.686 -50.220 1.00 86.81 386 GLN A O 1
ATOM 3021 N N . GLU A 1 387 ? 34.734 -3.233 -48.388 1.00 84.88 387 GLU A N 1
ATOM 3022 C CA . GLU A 1 387 ? 36.026 -3.243 -49.081 1.00 84.88 387 GLU A CA 1
ATOM 3023 C C . GLU A 1 387 ? 36.372 -4.625 -49.646 1.00 84.88 387 GLU A C 1
ATOM 3025 O O . GLU A 1 387 ? 36.857 -4.719 -50.776 1.00 84.88 387 GLU A O 1
ATOM 3030 N N . ALA A 1 388 ? 36.103 -5.697 -48.899 1.00 83.06 388 ALA A N 1
ATOM 3031 C CA . ALA A 1 388 ? 36.292 -7.066 -49.368 1.00 83.06 388 ALA A CA 1
ATOM 3032 C C . ALA A 1 388 ? 35.397 -7.375 -50.579 1.00 83.06 388 ALA A C 1
ATOM 3034 O O . ALA A 1 388 ? 35.888 -7.886 -51.589 1.00 83.06 388 ALA A O 1
ATOM 3035 N N . ASN A 1 389 ? 34.122 -6.976 -50.535 1.00 80.25 389 ASN A N 1
ATOM 3036 C CA . ASN A 1 389 ? 33.195 -7.117 -51.660 1.00 80.25 389 ASN A CA 1
ATOM 3037 C C . ASN A 1 389 ? 33.649 -6.311 -52.887 1.00 80.25 389 ASN A C 1
ATOM 3039 O O . ASN A 1 389 ? 33.604 -6.811 -54.012 1.00 80.25 389 ASN A O 1
ATOM 3043 N N . LYS A 1 390 ? 34.171 -5.095 -52.681 1.00 79.50 390 LYS A N 1
ATOM 3044 C CA . LYS A 1 390 ? 34.748 -4.274 -53.754 1.00 79.50 390 LYS A CA 1
ATOM 3045 C C . LYS A 1 390 ? 35.981 -4.929 -54.386 1.00 79.50 390 LYS A C 1
ATOM 3047 O O . LYS A 1 390 ? 36.141 -4.864 -55.602 1.00 79.50 390 LYS A O 1
ATOM 3052 N N . ARG A 1 391 ? 36.845 -5.568 -53.587 1.00 71.38 391 ARG A N 1
ATOM 3053 C CA . ARG A 1 391 ? 38.029 -6.299 -54.081 1.00 71.38 391 ARG A CA 1
ATOM 3054 C C . ARG A 1 391 ? 37.646 -7.566 -54.846 1.00 71.38 391 ARG A C 1
ATOM 3056 O O . ARG A 1 391 ? 38.243 -7.829 -55.885 1.00 71.38 391 ARG A O 1
ATOM 3063 N N . ASN A 1 392 ? 36.647 -8.313 -54.376 1.00 65.25 392 ASN A N 1
ATOM 3064 C CA . ASN A 1 392 ? 36.167 -9.525 -55.047 1.00 65.25 392 ASN A CA 1
ATOM 3065 C C . ASN A 1 392 ? 35.622 -9.233 -56.458 1.00 65.25 392 ASN A C 1
ATOM 3067 O O . ASN A 1 392 ? 35.869 -9.991 -57.390 1.00 65.25 392 ASN A O 1
ATOM 3071 N N . ASN A 1 393 ? 34.965 -8.085 -56.650 1.00 60.50 393 ASN A N 1
ATOM 3072 C CA . ASN A 1 393 ? 34.447 -7.678 -57.960 1.00 60.50 393 ASN A CA 1
ATOM 3073 C C . ASN A 1 393 ? 35.544 -7.396 -59.016 1.00 60.50 393 ASN A C 1
ATOM 3075 O O . ASN A 1 393 ? 35.234 -7.242 -60.193 1.00 60.50 393 ASN A O 1
ATOM 3079 N N . ASN A 1 394 ? 36.822 -7.340 -58.618 1.00 58.97 394 ASN A N 1
ATOM 3080 C CA . ASN A 1 394 ? 37.960 -7.066 -59.500 1.00 58.97 394 ASN A CA 1
ATOM 3081 C C . ASN A 1 394 ? 38.796 -8.311 -59.854 1.00 58.97 394 ASN A C 1
ATOM 3083 O O . ASN A 1 394 ? 39.893 -8.164 -60.400 1.00 58.97 394 ASN A O 1
ATOM 3087 N N . TRP A 1 395 ? 38.325 -9.530 -59.561 1.00 58.72 395 TRP A N 1
ATOM 3088 C CA . TRP A 1 395 ? 39.061 -10.751 -59.900 1.00 58.72 395 TRP A CA 1
ATOM 3089 C C . TRP A 1 395 ? 38.986 -11.050 -61.405 1.00 58.72 395 TRP A C 1
ATOM 3091 O O . TRP A 1 395 ? 38.223 -11.889 -61.875 1.00 58.72 395 TRP A O 1
ATOM 3101 N N . LEU A 1 396 ? 39.793 -10.330 -62.187 1.00 60.91 396 LEU A N 1
ATOM 3102 C CA . LEU A 1 396 ? 40.166 -10.771 -63.525 1.00 60.91 396 LEU A CA 1
ATOM 3103 C C . LEU A 1 396 ? 40.961 -12.085 -63.392 1.00 60.91 396 LEU A C 1
ATOM 3105 O O . LEU A 1 396 ? 41.765 -12.207 -62.459 1.00 60.91 396 LEU A O 1
ATOM 3109 N N . PRO A 1 397 ? 40.782 -13.065 -64.301 1.00 66.50 397 PRO A N 1
ATOM 3110 C CA . PRO A 1 397 ? 41.597 -14.273 -64.294 1.00 66.50 397 PRO A CA 1
ATOM 3111 C C . PRO A 1 397 ? 43.085 -13.891 -64.343 1.00 66.50 397 PRO A C 1
ATOM 3113 O O . PRO A 1 397 ? 43.430 -12.900 -64.994 1.00 66.50 397 PRO A O 1
ATOM 3116 N N . PRO A 1 398 ? 43.987 -14.650 -63.693 1.00 72.44 398 PRO A N 1
ATOM 3117 C CA . PRO A 1 398 ? 45.421 -14.392 -63.775 1.00 72.44 398 PRO A CA 1
ATOM 3118 C C . PRO A 1 398 ? 45.871 -14.192 -65.234 1.00 72.44 398 PRO A C 1
ATOM 3120 O O . PRO A 1 398 ? 45.365 -14.896 -66.110 1.00 72.44 398 PRO A O 1
ATOM 3123 N N . PRO A 1 399 ? 46.838 -13.305 -65.536 1.00 75.88 399 PRO A N 1
ATOM 3124 C CA . PRO A 1 399 ? 47.226 -13.012 -66.920 1.00 75.88 399 PRO A CA 1
ATOM 3125 C C . PRO A 1 399 ? 47.599 -14.254 -67.745 1.00 75.88 399 PRO A C 1
ATOM 3127 O O . PRO A 1 399 ? 47.274 -14.330 -68.926 1.00 75.88 399 PRO A O 1
ATOM 3130 N N . TRP A 1 400 ? 48.207 -15.269 -67.119 1.00 78.06 400 TRP A N 1
ATOM 3131 C CA . TRP A 1 400 ? 48.503 -16.549 -67.773 1.00 78.06 400 TRP A CA 1
ATOM 3132 C C . TRP A 1 400 ? 47.237 -17.326 -68.164 1.00 78.06 400 TRP A C 1
ATOM 3134 O O . TRP A 1 400 ? 47.227 -17.978 -69.203 1.00 78.06 400 TRP A O 1
ATOM 3144 N N . ALA A 1 401 ? 46.165 -17.238 -67.372 1.00 74.00 401 ALA A N 1
ATOM 3145 C CA . ALA A 1 401 ? 44.887 -17.880 -67.656 1.00 74.00 401 ALA A CA 1
ATOM 3146 C C . ALA A 1 401 ? 44.173 -17.164 -68.807 1.00 74.00 401 ALA A C 1
ATOM 3148 O O . ALA A 1 401 ? 43.611 -17.822 -69.672 1.00 74.00 401 ALA A O 1
ATOM 3149 N N . ILE A 1 402 ? 44.275 -15.831 -68.879 1.00 76.19 402 ILE A N 1
ATOM 3150 C CA . ILE A 1 402 ? 43.769 -15.040 -70.013 1.00 76.19 402 ILE A CA 1
ATOM 3151 C C . ILE A 1 402 ? 44.505 -15.420 -71.309 1.00 76.19 402 ILE A C 1
ATOM 3153 O O . ILE A 1 402 ? 43.868 -15.645 -72.337 1.00 76.19 402 ILE A O 1
ATOM 3157 N N . VAL A 1 403 ? 45.837 -15.548 -71.262 1.00 77.81 403 VAL A N 1
ATOM 3158 C CA . VAL A 1 403 ? 46.651 -15.979 -72.415 1.00 77.81 403 VAL A CA 1
ATOM 3159 C C . VAL A 1 403 ? 46.330 -17.422 -72.816 1.00 77.81 403 VAL A C 1
ATOM 3161 O O . VAL A 1 403 ? 46.130 -17.691 -73.998 1.00 77.81 403 VAL A O 1
ATOM 3164 N N . ALA A 1 404 ? 46.220 -18.344 -71.856 1.00 72.12 404 ALA A N 1
ATOM 3165 C CA . ALA A 1 404 ? 45.861 -19.737 -72.124 1.00 72.12 404 ALA A CA 1
ATOM 3166 C C . ALA A 1 404 ? 44.472 -19.860 -72.769 1.00 72.12 404 ALA A C 1
ATOM 3168 O O . ALA A 1 404 ? 44.299 -20.635 -73.704 1.00 72.12 404 ALA A O 1
ATOM 3169 N N . LEU A 1 405 ? 43.504 -19.059 -72.321 1.00 76.38 405 LEU A N 1
ATOM 3170 C CA . LEU A 1 405 ? 42.139 -19.042 -72.847 1.00 76.38 405 LEU A CA 1
ATOM 3171 C C . LEU A 1 405 ? 42.076 -18.427 -74.259 1.00 76.38 405 LEU A C 1
ATOM 3173 O O . LEU A 1 405 ? 41.305 -18.907 -75.087 1.00 76.38 405 LEU A O 1
ATOM 3177 N N . MET A 1 406 ? 42.934 -17.444 -74.574 1.00 77.81 406 MET A N 1
ATOM 3178 C CA . MET A 1 406 ? 43.099 -16.920 -75.940 1.00 77.81 406 MET A CA 1
ATOM 3179 C C . MET A 1 406 ? 43.753 -17.920 -76.905 1.00 77.81 406 MET A C 1
ATOM 3181 O O . MET A 1 406 ? 43.375 -17.954 -78.072 1.00 77.81 406 MET A O 1
ATOM 3185 N N . VAL A 1 407 ? 44.731 -18.711 -76.447 1.00 75.62 407 VAL A N 1
ATOM 3186 C CA . VAL A 1 407 ? 45.478 -19.651 -77.308 1.00 75.62 407 VAL A CA 1
ATOM 3187 C C . VAL A 1 407 ? 44.740 -20.979 -77.501 1.00 75.62 407 VAL A C 1
ATOM 3189 O O . VAL A 1 407 ? 44.718 -21.493 -78.614 1.00 75.62 407 VAL A O 1
ATOM 3192 N N . LEU A 1 408 ? 44.148 -21.546 -76.442 1.00 72.06 408 LEU A N 1
ATOM 3193 C CA . LEU A 1 408 ? 43.434 -22.829 -76.513 1.00 72.06 408 LEU A CA 1
ATOM 3194 C C . LEU A 1 408 ? 41.973 -22.671 -76.954 1.00 72.06 408 LEU A C 1
ATOM 3196 O O . LEU A 1 408 ? 41.417 -23.600 -77.523 1.00 72.06 408 LEU A O 1
ATOM 3200 N N . GLY A 1 409 ? 41.340 -21.527 -76.685 1.00 76.81 409 GLY A N 1
ATOM 3201 C CA . GLY A 1 409 ? 39.886 -21.393 -76.755 1.00 76.81 409 GLY A CA 1
ATOM 3202 C C . GLY A 1 409 ? 39.190 -21.902 -75.483 1.00 76.81 409 GLY A C 1
ATOM 3203 O O . GLY A 1 409 ? 39.702 -22.744 -74.742 1.00 76.81 409 GLY A O 1
ATOM 3204 N N . PHE A 1 410 ? 38.003 -21.358 -75.189 1.00 73.69 410 PHE A N 1
ATOM 3205 C CA . PHE A 1 410 ? 37.285 -21.597 -73.925 1.00 73.69 410 PHE A CA 1
ATOM 3206 C C . PHE A 1 410 ? 36.884 -23.068 -73.713 1.00 73.69 410 PHE A C 1
ATOM 3208 O O . PHE A 1 410 ? 36.917 -23.566 -72.586 1.00 73.69 410 PHE A O 1
ATOM 3215 N N . ASN A 1 411 ? 36.529 -23.768 -74.793 1.00 74.69 411 ASN A N 1
ATOM 3216 C CA . ASN A 1 411 ? 36.067 -25.152 -74.730 1.00 74.69 411 ASN A CA 1
ATOM 3217 C C . ASN A 1 411 ? 37.220 -26.116 -74.387 1.00 74.69 411 ASN A C 1
ATOM 3219 O O . ASN A 1 411 ? 37.100 -26.890 -73.437 1.00 74.69 411 ASN A O 1
ATOM 3223 N N . GLU A 1 412 ? 38.367 -25.990 -75.067 1.00 75.12 412 GLU A N 1
ATOM 3224 C CA . GLU A 1 412 ? 39.588 -26.746 -74.760 1.00 75.12 412 GLU A CA 1
ATOM 3225 C C . GLU A 1 412 ? 40.138 -26.451 -73.354 1.00 75.12 412 GLU A C 1
ATOM 3227 O O . GLU A 1 412 ? 40.542 -27.372 -72.635 1.00 75.12 412 GLU A O 1
ATOM 3232 N N . PHE A 1 413 ? 40.128 -25.183 -72.924 1.00 75.31 413 PHE A N 1
ATOM 3233 C CA . PHE A 1 413 ? 40.608 -24.793 -71.595 1.00 75.31 413 PHE A CA 1
ATOM 3234 C C . PHE A 1 413 ? 39.769 -25.420 -70.470 1.00 75.31 413 PHE A C 1
ATOM 3236 O O . PHE A 1 413 ? 40.323 -25.935 -69.494 1.00 75.31 413 PHE A O 1
ATOM 3243 N N . MET A 1 414 ? 38.440 -25.463 -70.621 1.00 74.75 414 MET A N 1
ATOM 3244 C CA . MET A 1 414 ? 37.582 -26.148 -69.649 1.00 74.75 414 MET A CA 1
ATOM 3245 C C . MET A 1 414 ? 37.757 -27.668 -69.674 1.00 74.75 414 MET A C 1
ATOM 3247 O O . MET A 1 414 ? 37.717 -28.290 -68.611 1.00 74.75 414 MET A O 1
ATOM 3251 N N . THR A 1 415 ? 38.019 -28.290 -70.830 1.00 72.94 415 THR A N 1
ATOM 3252 C CA . THR A 1 415 ? 38.374 -29.723 -70.865 1.00 72.94 415 THR A CA 1
ATOM 3253 C C . THR A 1 415 ? 39.718 -30.025 -70.201 1.00 72.94 415 THR A C 1
ATOM 3255 O O . THR A 1 415 ? 39.842 -31.068 -69.557 1.00 72.94 415 THR A O 1
ATOM 3258 N N . LEU A 1 416 ? 40.692 -29.112 -70.285 1.00 75.19 416 LEU A N 1
ATOM 3259 C CA . LEU A 1 416 ? 41.986 -29.230 -69.606 1.00 75.19 416 LEU A CA 1
ATOM 3260 C C . LEU A 1 416 ? 41.835 -29.145 -68.077 1.00 75.19 416 LEU A C 1
ATOM 3262 O O . LEU A 1 416 ? 42.421 -29.949 -67.358 1.00 75.19 416 LEU A O 1
ATOM 3266 N N . LEU A 1 417 ? 41.023 -28.205 -67.575 1.00 72.00 417 LEU A N 1
ATOM 3267 C CA . LEU A 1 417 ? 40.759 -28.053 -66.137 1.00 72.00 417 LEU A CA 1
ATOM 3268 C C . LEU A 1 417 ? 39.912 -29.193 -65.560 1.00 72.00 417 LEU A C 1
ATOM 3270 O O . LEU A 1 417 ? 40.091 -29.577 -64.406 1.00 72.00 417 LEU A O 1
ATOM 3274 N N . ARG A 1 418 ? 38.979 -29.736 -66.348 1.00 74.44 418 ARG A N 1
ATOM 3275 C CA . ARG A 1 418 ? 38.044 -30.771 -65.889 1.00 74.44 418 ARG A CA 1
ATOM 3276 C C . ARG A 1 418 ? 38.646 -32.174 -65.889 1.00 74.44 418 ARG A C 1
ATOM 3278 O O . ARG A 1 418 ? 38.131 -33.040 -65.186 1.00 74.44 418 ARG A O 1
ATOM 3285 N N . ASN A 1 419 ? 39.706 -32.414 -66.661 1.00 76.00 419 ASN A N 1
ATOM 3286 C CA . ASN A 1 419 ? 40.328 -33.729 -66.752 1.00 76.00 419 ASN A CA 1
ATOM 3287 C C . ASN A 1 419 ? 41.842 -33.663 -66.449 1.00 76.00 419 ASN A C 1
ATOM 3289 O O . ASN A 1 419 ? 42.636 -33.355 -67.343 1.00 76.00 419 ASN A O 1
ATOM 3293 N N . PRO A 1 420 ? 42.264 -34.005 -65.211 1.00 72.50 420 PRO A N 1
ATOM 3294 C CA . PRO A 1 420 ? 43.661 -33.898 -64.782 1.00 72.50 420 PRO A CA 1
ATOM 3295 C C . PRO A 1 420 ? 44.612 -34.824 -65.561 1.00 72.50 420 PRO A C 1
ATOM 3297 O O . PRO A 1 420 ? 45.825 -34.613 -65.544 1.00 72.50 420 PRO A O 1
ATOM 3300 N N . LEU A 1 421 ? 44.087 -35.821 -66.285 1.00 75.44 421 LEU A N 1
ATOM 3301 C CA . LEU A 1 421 ? 44.889 -36.740 -67.093 1.00 75.44 421 LEU A CA 1
ATOM 3302 C C . LEU A 1 421 ? 45.495 -36.069 -68.332 1.00 75.44 421 LEU A C 1
ATOM 3304 O O . LEU A 1 421 ? 46.626 -36.394 -68.684 1.00 75.44 421 LEU A O 1
ATOM 3308 N N . TYR A 1 422 ? 44.811 -35.108 -68.967 1.00 76.31 422 TYR A N 1
ATOM 3309 C CA . TYR A 1 422 ? 45.376 -34.401 -70.128 1.00 76.31 422 TYR A CA 1
ATOM 3310 C C . TYR A 1 422 ? 46.611 -33.586 -69.749 1.00 76.31 422 TYR A C 1
ATOM 3312 O O . TYR A 1 422 ? 47.580 -33.549 -70.503 1.00 76.31 422 TYR A O 1
ATOM 3320 N N . LEU A 1 423 ? 46.611 -32.998 -68.552 1.00 73.75 423 LEU A N 1
ATOM 3321 C CA . LEU A 1 423 ? 47.754 -32.267 -68.009 1.00 73.75 423 LEU A CA 1
ATOM 3322 C C . LEU A 1 423 ? 48.954 -33.210 -67.797 1.00 73.75 423 LEU A C 1
ATOM 3324 O O . LEU A 1 423 ? 50.077 -32.880 -68.178 1.00 73.75 423 LEU A O 1
ATOM 3328 N N . GLY A 1 424 ? 48.697 -34.424 -67.296 1.00 74.38 424 GLY A N 1
ATOM 3329 C CA . GLY A 1 424 ? 49.698 -35.489 -67.190 1.00 74.38 424 GLY A CA 1
ATOM 3330 C C . GLY A 1 424 ? 50.240 -35.958 -68.547 1.00 74.38 424 GLY A C 1
ATOM 3331 O O . GLY A 1 424 ? 51.451 -36.075 -68.713 1.00 74.38 424 GLY A O 1
ATOM 3332 N N . VAL A 1 425 ? 49.375 -36.169 -69.544 1.00 78.75 425 VAL A N 1
ATOM 3333 C CA . VAL A 1 425 ? 49.784 -36.596 -70.897 1.00 78.75 425 VAL A CA 1
ATOM 3334 C C . VAL A 1 425 ? 50.611 -35.520 -71.601 1.00 78.75 425 VAL A C 1
ATOM 3336 O O . VAL A 1 425 ? 51.643 -35.840 -72.187 1.00 78.75 425 VAL A O 1
ATOM 3339 N N . ILE A 1 426 ? 50.217 -34.245 -71.509 1.00 78.69 426 ILE A N 1
ATOM 3340 C CA . ILE A 1 426 ? 50.980 -33.117 -72.070 1.00 78.69 426 ILE A CA 1
ATOM 3341 C C . ILE A 1 426 ? 52.357 -33.019 -71.405 1.00 78.69 426 ILE A C 1
ATOM 3343 O O . ILE A 1 426 ? 53.359 -32.812 -72.090 1.00 78.69 426 ILE A O 1
ATOM 3347 N N . PHE A 1 427 ? 52.431 -33.220 -70.088 1.00 79.56 427 PHE A N 1
ATOM 3348 C CA . PHE A 1 427 ? 53.696 -33.226 -69.358 1.00 79.56 427 PHE A CA 1
ATOM 3349 C C . PHE A 1 427 ? 54.619 -34.373 -69.801 1.00 79.56 427 PHE A C 1
ATOM 3351 O O . PHE A 1 427 ? 55.798 -34.148 -70.073 1.00 79.56 427 PHE A O 1
ATOM 3358 N N . VAL A 1 428 ? 54.086 -35.589 -69.959 1.00 80.19 428 VAL A N 1
ATOM 3359 C CA . VAL A 1 428 ? 54.850 -36.746 -70.461 1.00 80.19 428 VAL A CA 1
ATOM 3360 C C . VAL A 1 428 ? 55.296 -36.533 -71.912 1.00 80.19 428 VAL A C 1
ATOM 3362 O O . VAL A 1 428 ? 56.457 -36.775 -72.237 1.00 80.19 428 VAL A O 1
ATOM 3365 N N . ALA A 1 429 ? 54.420 -36.018 -72.778 1.00 80.56 429 ALA A N 1
ATOM 3366 C CA . ALA A 1 429 ? 54.757 -35.693 -74.162 1.00 80.56 429 ALA A CA 1
ATOM 3367 C C . ALA A 1 429 ? 55.855 -34.621 -74.250 1.00 80.56 429 ALA A C 1
ATOM 3369 O O . ALA A 1 429 ? 56.774 -34.746 -75.059 1.00 80.56 429 ALA A O 1
ATOM 3370 N N . PHE A 1 430 ? 55.815 -33.603 -73.385 1.00 83.94 430 PHE A N 1
ATOM 3371 C CA . PHE A 1 430 ? 56.869 -32.595 -73.283 1.00 83.94 430 PHE A CA 1
ATOM 3372 C C . PHE A 1 430 ? 58.212 -33.210 -72.866 1.00 83.94 430 PHE A C 1
ATOM 3374 O O . PHE A 1 430 ? 59.241 -32.895 -73.464 1.00 83.94 430 PHE A O 1
ATOM 3381 N N . LEU A 1 431 ? 58.219 -34.124 -71.889 1.00 80.31 431 LEU A N 1
ATOM 3382 C CA . LEU A 1 431 ? 59.435 -34.836 -71.484 1.00 80.31 431 LEU A CA 1
ATOM 3383 C C . LEU A 1 431 ? 60.000 -35.710 -72.613 1.00 80.31 431 LEU A C 1
ATOM 3385 O O . LEU A 1 431 ? 61.212 -35.702 -72.823 1.00 80.31 431 LEU A O 1
ATOM 3389 N N . LEU A 1 432 ? 59.148 -36.406 -73.371 1.00 76.94 432 LEU A N 1
ATOM 3390 C CA . LEU A 1 432 ? 59.560 -37.206 -74.531 1.00 76.94 432 LEU A CA 1
ATOM 3391 C C . LEU A 1 432 ? 60.108 -36.337 -75.669 1.00 76.94 432 LEU A C 1
ATOM 3393 O O . LEU A 1 432 ? 61.164 -36.643 -76.217 1.00 76.94 432 LEU A O 1
ATOM 3397 N N . MET A 1 433 ? 59.447 -35.221 -75.984 1.00 77.69 433 MET A N 1
ATOM 3398 C CA . MET A 1 433 ? 59.934 -34.239 -76.960 1.00 77.69 433 MET A CA 1
ATOM 339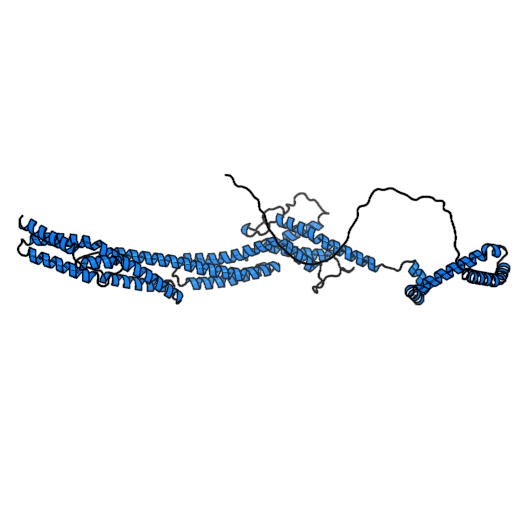9 C C . MET A 1 433 ? 61.277 -33.645 -76.533 1.00 77.69 433 MET A C 1
ATOM 3401 O O . MET A 1 433 ? 62.180 -33.524 -77.355 1.00 77.69 433 MET A O 1
ATOM 3405 N N . LYS A 1 434 ? 61.455 -33.336 -75.243 1.00 76.94 434 LYS A N 1
ATOM 3406 C CA . LYS A 1 434 ? 62.737 -32.869 -74.705 1.00 76.94 434 LYS A CA 1
ATOM 3407 C C . LYS A 1 434 ? 63.816 -33.956 -74.791 1.00 76.94 434 LYS A C 1
ATOM 3409 O O . LYS A 1 434 ? 64.949 -33.651 -75.149 1.00 76.94 434 LYS A O 1
ATOM 3414 N N . ALA A 1 435 ? 63.487 -35.208 -74.478 1.00 74.00 435 ALA A N 1
ATOM 3415 C CA . ALA A 1 435 ? 64.421 -36.329 -74.575 1.00 74.00 435 ALA A CA 1
ATOM 3416 C C . ALA A 1 435 ? 64.864 -36.573 -76.025 1.00 74.00 435 ALA A C 1
ATOM 3418 O O . ALA A 1 435 ? 66.057 -36.728 -76.278 1.00 74.00 435 ALA A O 1
ATOM 3419 N N . LEU A 1 436 ? 63.929 -36.512 -76.979 1.00 71.25 436 LEU A N 1
ATOM 3420 C CA . LEU A 1 436 ? 64.224 -36.549 -78.411 1.00 71.25 436 LEU A CA 1
ATOM 3421 C C . LEU A 1 436 ? 65.068 -35.346 -78.839 1.00 71.25 436 LEU A C 1
ATOM 3423 O O . LEU A 1 436 ? 66.056 -35.534 -79.534 1.00 71.25 436 LEU A O 1
ATOM 3427 N N . TRP A 1 437 ? 64.753 -34.133 -78.379 1.00 72.44 437 TRP A N 1
ATOM 3428 C CA . TRP A 1 437 ? 65.534 -32.930 -78.685 1.00 72.44 437 TRP A CA 1
ATOM 3429 C C . TRP A 1 437 ? 66.995 -33.044 -78.234 1.00 72.44 437 TRP A C 1
ATOM 3431 O O . TRP A 1 437 ? 67.904 -32.620 -78.945 1.00 72.44 437 TRP A O 1
ATOM 3441 N N . VAL A 1 438 ? 67.221 -33.638 -77.059 1.00 72.62 438 VAL A N 1
ATOM 3442 C CA . VAL A 1 438 ? 68.560 -33.875 -76.504 1.00 72.62 438 VAL A CA 1
ATOM 3443 C C . VAL A 1 438 ? 69.282 -35.016 -77.230 1.00 72.62 438 VAL A C 1
ATOM 3445 O O . VAL A 1 438 ? 70.475 -34.900 -77.486 1.00 72.62 438 VAL A O 1
ATOM 3448 N N . GLN A 1 439 ? 68.591 -36.105 -77.586 1.00 65.12 439 GLN A N 1
ATOM 3449 C CA . GLN A 1 439 ? 69.208 -37.256 -78.263 1.00 65.12 439 GLN A CA 1
ATOM 3450 C C . GLN A 1 439 ? 69.470 -37.041 -79.756 1.00 65.12 439 GLN A C 1
ATOM 3452 O O . GLN A 1 439 ? 70.412 -37.621 -80.288 1.00 65.12 439 GLN A O 1
ATOM 3457 N N . LEU A 1 440 ? 68.664 -36.220 -80.433 1.00 62.78 440 LEU A N 1
ATOM 3458 C CA . LEU A 1 440 ? 68.858 -35.880 -81.844 1.00 62.78 440 LEU A CA 1
ATOM 3459 C C . LEU A 1 440 ? 69.913 -34.789 -82.075 1.00 62.78 440 LEU A C 1
ATOM 3461 O O . LEU A 1 440 ? 70.129 -34.433 -83.226 1.00 62.78 440 LEU A O 1
ATOM 3465 N N . ASP A 1 441 ? 70.545 -34.262 -81.016 1.00 64.94 441 ASP A N 1
ATOM 3466 C CA . ASP A 1 441 ? 71.544 -33.180 -81.065 1.00 64.94 441 ASP A CA 1
ATOM 3467 C C . ASP A 1 441 ? 71.229 -32.137 -82.153 1.00 64.94 441 ASP A C 1
ATOM 3469 O O . ASP A 1 441 ? 72.026 -31.811 -83.037 1.00 64.94 441 ASP A O 1
ATOM 3473 N N . ILE A 1 442 ? 69.986 -31.650 -82.115 1.00 59.66 442 ILE A N 1
ATOM 3474 C CA . ILE A 1 442 ? 69.398 -30.789 -83.150 1.00 59.66 442 ILE A CA 1
ATOM 3475 C C . ILE A 1 442 ? 70.233 -29.508 -83.305 1.00 59.66 442 ILE A C 1
ATOM 3477 O O . ILE A 1 442 ? 70.407 -28.987 -84.404 1.00 59.66 442 ILE A O 1
ATOM 3481 N N . SER A 1 443 ? 70.832 -29.041 -82.211 1.00 60.94 443 SER A N 1
ATOM 3482 C CA . SER A 1 443 ? 71.755 -27.904 -82.185 1.00 60.94 443 SER A CA 1
ATOM 3483 C C . SER A 1 443 ? 73.056 -28.162 -82.966 1.00 60.94 443 SER A C 1
ATOM 3485 O O . SER A 1 443 ? 73.629 -27.223 -83.522 1.00 60.94 443 SER A O 1
ATOM 3487 N N . GLY A 1 444 ? 73.527 -29.413 -83.006 1.00 61.34 444 GLY A N 1
ATOM 3488 C CA . GLY A 1 444 ? 74.717 -29.849 -83.735 1.00 61.34 444 GLY A CA 1
ATOM 3489 C C . GLY A 1 444 ? 74.466 -30.064 -85.230 1.00 61.34 444 GLY A C 1
ATOM 3490 O O . GLY A 1 444 ? 75.256 -29.603 -86.052 1.00 61.34 444 GLY A O 1
ATOM 3491 N N . GLU A 1 445 ? 73.345 -30.685 -85.610 1.00 58.28 445 GLU A N 1
ATOM 3492 C CA . GLU A 1 445 ? 73.040 -30.990 -87.022 1.00 58.28 445 GLU A CA 1
ATOM 3493 C C . GLU A 1 445 ? 72.543 -29.773 -87.825 1.00 58.28 445 GLU A C 1
ATOM 3495 O O . GLU A 1 445 ? 72.840 -29.656 -89.016 1.00 58.28 445 GLU A O 1
ATOM 3500 N N . PHE A 1 446 ? 71.879 -28.800 -87.189 1.00 57.22 446 PHE A N 1
ATOM 3501 C CA . PHE A 1 446 ? 71.452 -27.564 -87.865 1.00 57.22 446 PHE A CA 1
ATOM 3502 C C . PHE A 1 446 ? 72.585 -26.557 -88.127 1.00 57.22 446 PHE A C 1
ATOM 3504 O O . PHE A 1 446 ? 72.369 -25.563 -88.826 1.00 57.22 446 PHE A O 1
ATOM 3511 N N . ARG A 1 447 ? 73.819 -26.818 -87.665 1.00 61.62 447 ARG A N 1
ATOM 3512 C CA . ARG A 1 447 ? 74.995 -26.004 -88.030 1.00 61.62 447 ARG A CA 1
ATOM 3513 C C . ARG A 1 447 ? 75.385 -26.107 -89.510 1.00 61.62 447 ARG A C 1
ATOM 3515 O O . ARG A 1 447 ? 76.080 -25.221 -89.998 1.00 61.62 447 ARG A O 1
ATOM 3522 N N . HIS A 1 448 ? 74.925 -27.130 -90.233 1.00 55.91 448 HIS A N 1
ATOM 3523 C CA . HIS A 1 448 ? 75.233 -27.331 -91.657 1.00 55.91 448 HIS A CA 1
ATOM 3524 C C . HIS A 1 448 ? 74.119 -26.872 -92.622 1.00 55.91 448 HIS A C 1
ATOM 3526 O O . HIS A 1 448 ? 74.183 -27.151 -93.818 1.00 55.91 448 HIS A O 1
ATOM 3532 N N . GLY A 1 449 ? 73.129 -26.115 -92.132 1.00 61.72 449 GLY A N 1
ATOM 3533 C CA . GLY A 1 449 ? 72.039 -25.550 -92.935 1.00 61.72 449 GLY A CA 1
ATOM 3534 C C . GLY A 1 449 ? 70.737 -26.360 -92.870 1.00 61.72 449 GLY A C 1
ATOM 3535 O O . GLY A 1 449 ? 70.732 -27.555 -92.583 1.00 61.72 449 GLY A O 1
ATOM 3536 N N . ALA A 1 450 ? 69.608 -25.693 -93.136 1.00 57.53 450 ALA A N 1
ATOM 3537 C CA . ALA A 1 450 ? 68.266 -26.234 -92.887 1.00 57.53 450 ALA A CA 1
ATOM 3538 C C . ALA A 1 450 ? 67.893 -27.449 -93.765 1.00 57.53 450 ALA A C 1
ATOM 3540 O O . ALA A 1 450 ? 67.184 -28.341 -93.309 1.00 57.53 450 ALA A O 1
ATOM 3541 N N . LEU A 1 451 ? 68.382 -27.510 -95.008 1.00 56.81 451 LEU A N 1
ATOM 3542 C CA . LEU A 1 451 ? 68.065 -28.586 -95.960 1.00 56.81 451 LEU A CA 1
ATOM 3543 C C . LEU A 1 451 ? 68.816 -29.906 -95.669 1.00 56.81 451 LEU A C 1
ATOM 3545 O O . LEU A 1 451 ? 68.156 -30.944 -95.617 1.00 56.81 451 LEU A O 1
ATOM 3549 N N . PRO A 1 452 ? 70.142 -29.910 -95.409 1.00 60.47 452 PRO A N 1
ATOM 3550 C CA . PRO A 1 452 ? 70.853 -31.120 -94.978 1.00 60.47 452 PRO A CA 1
ATOM 3551 C C . PRO A 1 452 ? 70.395 -31.629 -93.604 1.00 60.47 452 PRO A C 1
ATOM 3553 O O . PRO A 1 452 ? 70.279 -32.840 -93.405 1.00 60.47 452 PRO A O 1
ATOM 355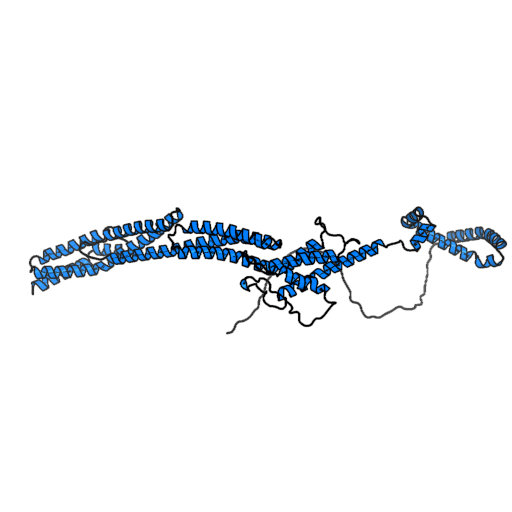6 N N . GLY A 1 453 ? 70.085 -30.709 -92.682 1.00 60.66 453 GLY A N 1
ATOM 3557 C CA . GLY A 1 453 ? 69.611 -31.029 -91.335 1.00 60.66 453 GLY A CA 1
ATOM 3558 C C . GLY A 1 453 ? 68.296 -31.807 -91.342 1.00 60.66 453 GLY A C 1
ATOM 3559 O O . GLY A 1 453 ? 68.212 -32.848 -90.703 1.00 60.66 453 GLY A O 1
ATOM 3560 N N . LEU A 1 454 ? 67.299 -31.379 -92.128 1.00 61.47 454 LEU A N 1
ATOM 3561 C CA . LEU A 1 454 ? 65.998 -32.062 -92.213 1.00 61.47 454 LEU A CA 1
ATOM 3562 C C . LEU A 1 454 ? 66.091 -33.469 -92.830 1.00 61.47 454 LEU A C 1
ATOM 3564 O O . LEU A 1 454 ? 65.393 -34.384 -92.388 1.00 61.47 454 LEU A O 1
ATOM 3568 N N . ILE A 1 455 ? 66.972 -33.668 -93.817 1.00 62.25 455 ILE A N 1
ATOM 3569 C CA . ILE A 1 455 ? 67.169 -34.974 -94.465 1.00 62.25 455 ILE A CA 1
ATOM 3570 C C . ILE A 1 455 ? 67.908 -35.938 -93.520 1.00 62.25 455 ILE A C 1
ATOM 3572 O O . ILE A 1 455 ? 67.460 -37.077 -93.355 1.00 62.25 455 ILE A O 1
ATOM 3576 N N . SER A 1 456 ? 68.962 -35.475 -92.831 1.00 62.56 456 SER A N 1
ATOM 3577 C CA . SER A 1 456 ? 69.664 -36.246 -91.786 1.00 62.56 456 SER A CA 1
ATOM 3578 C C . SER A 1 456 ? 68.708 -36.654 -90.667 1.00 62.56 456 SER A C 1
ATOM 3580 O O . SER A 1 456 ? 68.618 -37.842 -90.338 1.00 62.56 456 SER A O 1
ATOM 3582 N N . LEU A 1 457 ? 67.907 -35.698 -90.178 1.00 60.50 457 LEU A N 1
ATOM 3583 C CA . LEU A 1 457 ? 66.909 -35.939 -89.144 1.00 60.50 457 LEU A CA 1
ATOM 3584 C C . LEU A 1 457 ? 65.921 -37.030 -89.564 1.00 60.50 457 LEU A C 1
ATOM 3586 O O . LEU A 1 457 ? 65.682 -37.957 -88.799 1.00 60.50 457 LEU A O 1
ATOM 3590 N N . SER A 1 458 ? 65.389 -36.967 -90.791 1.00 63.41 458 SER A N 1
ATOM 3591 C CA . SER A 1 458 ? 64.412 -37.950 -91.281 1.00 63.41 458 SER A CA 1
ATOM 3592 C C . SER A 1 458 ? 64.984 -39.372 -91.360 1.00 63.41 458 SER A C 1
ATOM 3594 O O . SER A 1 458 ? 64.301 -40.334 -91.010 1.00 63.41 458 SER A O 1
ATOM 3596 N N . SER A 1 459 ? 66.262 -39.502 -91.741 1.00 61.72 459 SER A N 1
ATOM 3597 C CA . SER A 1 459 ? 66.940 -40.797 -91.867 1.00 61.72 459 SER A CA 1
ATOM 3598 C C . SER A 1 459 ? 67.308 -41.418 -90.515 1.00 61.72 459 SER A C 1
ATOM 3600 O O . SER A 1 459 ? 67.324 -42.641 -90.384 1.00 61.72 459 SER A O 1
ATOM 3602 N N . LYS A 1 460 ? 67.554 -40.588 -89.490 1.00 63.84 460 LYS A N 1
ATOM 3603 C CA . LYS A 1 460 ? 67.893 -41.026 -88.127 1.00 63.84 460 LYS A CA 1
ATOM 3604 C C . LYS A 1 460 ? 66.681 -41.144 -87.209 1.00 63.84 460 LYS A C 1
ATOM 3606 O O . LYS A 1 460 ? 66.749 -41.875 -86.222 1.00 63.84 460 LYS A O 1
ATOM 3611 N N . PHE A 1 461 ? 65.565 -40.495 -87.530 1.00 67.38 461 PHE A N 1
ATOM 3612 C CA . PHE A 1 461 ? 64.363 -40.492 -86.698 1.00 67.38 461 PHE A CA 1
ATOM 3613 C C . PHE A 1 461 ? 63.805 -41.905 -86.472 1.00 67.38 461 PHE A C 1
ATOM 3615 O O . PHE A 1 461 ? 63.661 -42.332 -85.330 1.00 67.38 461 PHE A O 1
ATOM 3622 N N . LEU A 1 462 ? 63.573 -42.667 -87.546 1.00 64.88 462 LEU A N 1
ATOM 3623 C CA . LEU A 1 462 ? 63.055 -44.041 -87.473 1.00 64.88 462 LEU A CA 1
ATOM 3624 C C . LEU A 1 462 ? 63.984 -45.000 -86.698 1.00 64.88 462 LEU A C 1
ATOM 3626 O O . LEU A 1 462 ? 63.500 -45.658 -85.775 1.00 64.88 462 LEU A O 1
ATOM 3630 N N . PRO A 1 463 ? 65.304 -45.054 -86.978 1.00 65.94 463 PRO A N 1
ATOM 3631 C CA . PRO A 1 463 ? 66.241 -45.859 -86.196 1.00 65.94 463 PRO A CA 1
ATOM 3632 C C . PRO A 1 463 ? 66.284 -45.477 -84.715 1.00 65.94 463 PRO A C 1
ATOM 3634 O O . PRO A 1 463 ? 66.336 -46.358 -83.865 1.00 65.94 463 PRO A O 1
ATOM 3637 N N . THR A 1 464 ? 66.233 -44.184 -84.389 1.00 66.56 464 THR A N 1
ATOM 3638 C CA . THR A 1 464 ? 66.349 -43.700 -83.002 1.00 66.56 464 THR A CA 1
ATOM 3639 C C . THR A 1 464 ? 65.071 -43.958 -82.209 1.00 66.56 464 THR A C 1
ATOM 3641 O O . THR A 1 464 ? 65.147 -44.403 -81.068 1.00 66.56 464 THR A O 1
ATOM 3644 N N . VAL A 1 465 ? 63.896 -43.781 -82.825 1.00 66.62 465 VAL A N 1
ATOM 3645 C CA . VAL A 1 465 ? 62.599 -44.151 -82.233 1.00 66.62 465 VAL A CA 1
ATOM 3646 C C . VAL A 1 465 ? 62.523 -45.659 -82.007 1.00 66.62 465 VAL A C 1
ATOM 3648 O O . VAL A 1 465 ? 62.090 -46.096 -80.944 1.00 66.62 465 VAL A O 1
ATOM 3651 N N . MET A 1 466 ? 63.004 -46.464 -82.958 1.00 67.12 466 MET A N 1
ATOM 3652 C CA . MET A 1 466 ? 63.034 -47.919 -82.813 1.00 67.12 466 MET A CA 1
ATOM 3653 C C . MET A 1 466 ? 64.050 -48.370 -81.754 1.00 67.12 466 MET A C 1
ATOM 3655 O O . MET A 1 466 ? 63.771 -49.305 -81.015 1.00 67.12 466 MET A O 1
ATOM 3659 N N . ASN A 1 467 ? 65.189 -47.683 -81.621 1.00 70.44 467 ASN A N 1
ATOM 3660 C CA . ASN A 1 467 ? 66.192 -47.964 -80.592 1.00 70.44 467 ASN A CA 1
ATOM 3661 C C . ASN A 1 467 ? 65.721 -47.525 -79.195 1.00 70.44 467 ASN A C 1
ATOM 3663 O O . ASN A 1 467 ? 65.982 -48.220 -78.223 1.00 70.44 467 ASN A O 1
ATOM 3667 N N . LEU A 1 468 ? 64.965 -46.427 -79.088 1.00 71.00 468 LEU A N 1
ATOM 3668 C CA . LEU A 1 468 ? 64.284 -46.008 -77.859 1.00 71.00 468 LEU A CA 1
ATOM 3669 C C . LEU A 1 468 ? 63.167 -46.976 -77.465 1.00 71.00 468 LEU A C 1
ATOM 3671 O O . LEU A 1 468 ? 63.107 -47.359 -76.306 1.00 71.00 468 LEU A O 1
ATOM 3675 N N . LEU A 1 469 ? 62.317 -47.400 -78.408 1.00 69.00 469 LEU A N 1
ATOM 3676 C CA . LEU A 1 469 ? 61.281 -48.414 -78.172 1.00 69.00 469 LEU A CA 1
ATOM 3677 C C . LEU A 1 469 ? 61.893 -49.758 -77.782 1.00 69.00 469 LEU A C 1
ATOM 3679 O O . LEU A 1 469 ? 61.382 -50.418 -76.887 1.00 69.00 469 LEU A O 1
ATOM 3683 N N . LYS A 1 470 ? 63.005 -50.140 -78.418 1.00 66.31 470 LYS A N 1
ATOM 3684 C CA . LYS A 1 470 ? 63.739 -51.362 -78.097 1.00 66.31 470 LYS A CA 1
ATOM 3685 C C . LYS A 1 470 ? 64.415 -51.270 -76.730 1.00 66.31 470 LYS A C 1
ATOM 3687 O O . LYS A 1 470 ? 64.256 -52.195 -75.952 1.00 66.31 470 LYS A O 1
ATOM 3692 N N . ARG A 1 471 ? 65.044 -50.140 -76.382 1.00 67.62 471 ARG A N 1
ATOM 3693 C CA . ARG A 1 471 ? 65.563 -49.894 -75.025 1.00 67.62 471 ARG A CA 1
ATOM 3694 C C . ARG A 1 471 ? 64.455 -49.876 -73.982 1.00 67.62 471 ARG A C 1
ATOM 3696 O O . ARG A 1 471 ? 64.619 -50.483 -72.945 1.00 67.62 471 ARG A O 1
ATOM 3703 N N . LEU A 1 472 ? 63.319 -49.239 -74.255 1.00 64.38 472 LEU A N 1
ATOM 3704 C CA . LEU A 1 472 ? 62.163 -49.227 -73.350 1.00 64.38 472 LEU A CA 1
ATOM 3705 C C . LEU A 1 472 ? 61.533 -50.618 -73.190 1.00 64.38 472 LEU A C 1
ATOM 3707 O O . LEU A 1 472 ? 61.045 -50.938 -72.110 1.00 64.38 472 LEU A O 1
ATOM 3711 N N . ALA A 1 473 ? 61.560 -51.450 -74.234 1.00 60.31 473 ALA A N 1
ATOM 3712 C CA . ALA A 1 473 ? 61.110 -52.838 -74.177 1.00 60.31 473 ALA A CA 1
ATOM 3713 C C . ALA A 1 473 ? 62.123 -53.758 -73.464 1.00 60.31 473 ALA A C 1
ATOM 3715 O O . ALA A 1 473 ? 61.710 -54.633 -72.709 1.00 60.31 473 ALA A O 1
ATOM 3716 N N . GLU A 1 474 ? 63.428 -53.536 -73.651 1.00 61.66 474 GLU A N 1
ATOM 3717 C CA . GLU A 1 474 ? 64.517 -54.295 -73.015 1.00 61.66 474 GLU A CA 1
ATOM 3718 C C . GLU A 1 474 ? 64.696 -53.917 -71.530 1.00 61.66 474 GLU A C 1
ATOM 3720 O O . GLU A 1 474 ? 64.894 -54.801 -70.701 1.00 61.66 474 GLU A O 1
ATOM 3725 N N . GLU A 1 475 ? 64.514 -52.646 -71.152 1.00 58.19 475 GLU A N 1
ATOM 3726 C CA . GLU A 1 475 ? 64.544 -52.182 -69.751 1.00 58.19 475 GLU A CA 1
ATOM 3727 C C . GLU A 1 475 ? 63.287 -52.613 -68.962 1.00 58.19 475 GLU A C 1
ATOM 3729 O O . GLU A 1 475 ? 63.292 -52.629 -67.733 1.00 58.19 475 GLU A O 1
ATOM 3734 N N . GLY A 1 476 ? 62.208 -53.001 -69.657 1.00 52.62 476 GLY A N 1
ATOM 3735 C CA . GLY A 1 476 ? 60.994 -53.574 -69.064 1.00 52.62 476 GLY A CA 1
ATOM 3736 C C . GLY A 1 476 ? 61.051 -55.089 -68.808 1.00 52.62 476 GLY A C 1
ATOM 3737 O O . GLY A 1 476 ? 60.101 -55.634 -68.247 1.00 52.62 476 GLY A O 1
ATOM 3738 N N . GLN A 1 477 ? 62.128 -55.780 -69.216 1.00 47.09 477 GLN A N 1
ATOM 3739 C CA . GLN A 1 477 ? 62.238 -57.252 -69.214 1.00 47.09 477 GLN A CA 1
ATOM 3740 C C . GLN A 1 477 ? 63.479 -57.824 -68.497 1.00 47.09 477 GLN A C 1
ATOM 3742 O O . GLN A 1 477 ? 63.828 -58.984 -68.714 1.00 47.09 477 GLN A O 1
ATOM 3747 N N . ILE A 1 478 ? 64.118 -57.077 -67.589 1.00 41.59 478 ILE A N 1
ATOM 3748 C CA . ILE A 1 478 ? 65.224 -57.601 -66.763 1.00 41.59 478 ILE A CA 1
ATOM 3749 C C . ILE A 1 478 ? 64.715 -57.982 -65.352 1.00 41.59 478 ILE A C 1
ATOM 3751 O O . ILE A 1 478 ? 64.240 -57.106 -64.626 1.00 41.59 478 ILE A O 1
ATOM 3755 N N . PRO A 1 479 ? 64.800 -59.268 -64.933 1.00 39.62 479 PRO A N 1
ATOM 3756 C CA . PRO A 1 479 ? 64.436 -59.726 -63.588 1.00 39.62 479 PRO A CA 1
ATOM 3757 C C . PRO A 1 479 ? 65.435 -59.287 -62.507 1.00 39.62 479 PRO A C 1
ATOM 3759 O O . PRO A 1 479 ? 66.635 -59.184 -62.749 1.00 39.62 479 PRO A O 1
ATOM 3762 N N . ALA A 1 480 ? 64.926 -59.105 -61.286 1.00 43.53 480 ALA A N 1
ATOM 3763 C CA . ALA A 1 480 ? 65.687 -58.733 -60.097 1.00 43.53 480 ALA A CA 1
ATOM 3764 C C . ALA A 1 480 ? 66.635 -59.844 -59.592 1.00 43.53 480 ALA A C 1
ATOM 3766 O O . ALA A 1 480 ? 66.212 -60.981 -59.384 1.00 43.53 480 ALA A O 1
ATOM 3767 N N . ALA A 1 481 ? 67.885 -59.475 -59.300 1.00 31.31 481 ALA A N 1
ATOM 3768 C CA . ALA A 1 481 ? 68.808 -60.162 -58.385 1.00 31.31 481 ALA A CA 1
ATOM 3769 C C . ALA A 1 481 ? 69.783 -59.094 -57.828 1.00 31.31 481 ALA A C 1
ATOM 3771 O O . ALA A 1 481 ? 70.419 -58.398 -58.615 1.00 31.31 481 ALA A O 1
ATOM 3772 N N . ASN A 1 482 ? 69.718 -58.722 -56.538 1.00 32.53 482 ASN A N 1
ATOM 3773 C CA . ASN A 1 482 ? 70.442 -59.305 -55.383 1.00 32.53 482 ASN A CA 1
ATOM 3774 C C . ASN A 1 482 ? 71.923 -59.570 -55.710 1.00 32.53 482 ASN A C 1
ATOM 3776 O O . ASN A 1 482 ? 72.189 -60.343 -56.619 1.00 32.53 482 ASN A O 1
ATOM 3780 N N . ASP A 1 483 ? 72.972 -59.101 -55.034 1.00 30.88 483 ASP A N 1
ATOM 3781 C CA . ASP A 1 483 ? 73.307 -58.352 -53.796 1.00 30.88 483 ASP A CA 1
ATOM 3782 C C . ASP A 1 483 ? 74.879 -58.191 -53.893 1.00 30.88 483 ASP A C 1
ATOM 3784 O O . ASP A 1 483 ? 75.416 -58.583 -54.938 1.00 30.88 483 ASP A O 1
ATOM 3788 N N . PRO A 1 484 ? 75.736 -57.791 -52.916 1.00 42.31 484 PRO A N 1
ATOM 3789 C CA . PRO A 1 484 ? 75.606 -57.014 -51.676 1.00 42.31 484 PRO A CA 1
ATOM 3790 C C . PRO A 1 484 ? 76.666 -55.878 -51.516 1.00 42.31 484 PRO A C 1
ATOM 3792 O O . PRO A 1 484 ? 77.704 -55.887 -52.165 1.00 42.31 484 PRO A O 1
ATOM 3795 N N . GLN A 1 485 ? 76.451 -54.984 -50.529 1.00 28.53 485 GLN A N 1
ATOM 3796 C CA . GLN A 1 485 ? 77.463 -54.195 -49.766 1.00 28.53 485 GLN A CA 1
ATOM 3797 C C . GLN A 1 485 ? 78.428 -53.253 -50.552 1.00 28.53 485 GLN A C 1
ATOM 3799 O O . GLN A 1 485 ? 79.015 -53.594 -51.559 1.00 28.53 485 GLN A O 1
ATOM 3804 N N . ARG A 1 486 ? 78.771 -52.035 -50.112 1.00 29.23 486 ARG A N 1
ATOM 3805 C CA . ARG A 1 486 ? 78.960 -51.528 -48.750 1.00 29.23 486 ARG A CA 1
ATOM 3806 C C . ARG A 1 486 ? 79.012 -49.992 -48.762 1.00 29.23 486 ARG A C 1
ATOM 3808 O O . ARG A 1 486 ? 79.584 -49.377 -49.654 1.00 29.23 486 ARG A O 1
ATOM 3815 N N . ASN A 1 487 ? 78.447 -49.434 -47.702 1.00 28.98 487 ASN A N 1
ATOM 3816 C CA . ASN A 1 487 ? 78.390 -48.032 -47.299 1.00 28.98 487 ASN A CA 1
ATOM 3817 C C . ASN A 1 487 ? 79.736 -47.288 -47.261 1.00 28.98 487 ASN A C 1
ATOM 3819 O O . ASN A 1 487 ? 80.723 -47.855 -46.805 1.00 28.98 487 ASN A O 1
ATOM 3823 N N . HIS A 1 488 ? 79.682 -45.982 -47.541 1.00 32.50 488 HIS A N 1
ATOM 3824 C CA . HIS A 1 488 ? 80.240 -44.898 -46.710 1.00 32.50 488 HIS A CA 1
ATOM 3825 C C . HIS A 1 488 ? 79.409 -43.629 -47.002 1.00 32.50 488 HIS A C 1
ATOM 3827 O O . HIS A 1 488 ? 79.395 -43.145 -48.125 1.00 32.50 488 HIS A O 1
ATOM 3833 N N . SER A 1 489 ? 78.450 -43.248 -46.153 1.00 28.06 489 SER A N 1
ATOM 3834 C CA . SER A 1 489 ? 78.587 -42.481 -44.900 1.00 28.06 489 SER A CA 1
ATOM 3835 C C . SER A 1 489 ? 79.029 -41.025 -45.108 1.00 28.06 489 SER A C 1
ATOM 3837 O O . SER A 1 489 ? 80.222 -40.736 -45.134 1.00 28.06 489 SER A O 1
ATOM 3839 N N . LEU A 1 490 ? 78.062 -40.105 -45.127 1.00 31.42 490 LEU A N 1
ATOM 3840 C CA . LEU A 1 490 ? 78.194 -38.823 -44.435 1.00 31.42 490 LEU A CA 1
ATOM 3841 C C . LEU A 1 490 ? 76.963 -38.663 -43.546 1.00 31.42 490 LEU A C 1
ATOM 3843 O O . LEU A 1 490 ? 75.826 -38.611 -44.012 1.00 31.42 490 LEU A O 1
ATOM 3847 N N . GLU A 1 491 ? 77.230 -38.716 -42.247 1.00 28.64 491 GLU A N 1
ATOM 3848 C CA . GLU A 1 491 ? 76.263 -38.669 -41.166 1.00 28.64 491 GLU A CA 1
ATOM 3849 C C . GLU A 1 491 ? 75.562 -37.316 -41.074 1.00 28.64 491 GLU A C 1
ATOM 3851 O O . GLU A 1 491 ? 76.168 -36.256 -40.942 1.00 28.64 491 GLU A O 1
ATOM 3856 N N . SER A 1 492 ? 74.243 -37.412 -41.016 1.00 29.75 492 SER A N 1
ATOM 3857 C CA . SER A 1 492 ? 73.372 -36.581 -40.201 1.00 29.75 492 SER A CA 1
ATOM 3858 C C . SER A 1 492 ? 73.475 -36.968 -38.715 1.00 29.75 492 SER A C 1
ATOM 3860 O O . SER A 1 492 ? 73.295 -38.148 -38.405 1.00 29.75 492 SER A O 1
ATOM 3862 N N . LYS A 1 493 ? 73.653 -35.989 -37.813 1.00 31.08 493 LYS A N 1
ATOM 3863 C CA . LYS A 1 493 ? 73.038 -35.860 -36.459 1.00 31.08 493 LYS A CA 1
ATOM 3864 C C . LYS A 1 493 ? 73.640 -34.626 -35.756 1.00 31.08 493 LYS A C 1
ATOM 3866 O O . LYS A 1 493 ? 74.851 -34.506 -35.688 1.00 31.08 493 LYS A O 1
ATOM 3871 N N . SER A 1 494 ? 72.839 -33.601 -35.432 1.00 25.17 494 SER A N 1
ATOM 3872 C CA . SER A 1 494 ? 71.987 -33.446 -34.220 1.00 25.17 494 SER A CA 1
ATOM 3873 C C . SER A 1 494 ? 72.809 -32.864 -33.051 1.00 25.17 494 SER A C 1
ATOM 3875 O O . SER A 1 494 ? 73.904 -33.348 -32.811 1.00 25.17 494 SER A O 1
ATOM 3877 N N . PHE A 1 495 ? 72.438 -31.789 -32.342 1.00 29.55 495 PHE A N 1
ATOM 3878 C CA . PHE A 1 495 ? 71.268 -31.571 -31.464 1.00 29.55 495 PHE A CA 1
ATOM 3879 C C . PHE A 1 495 ? 71.102 -30.042 -31.195 1.00 29.55 495 PHE A C 1
ATOM 3881 O O . PHE A 1 495 ? 72.108 -29.347 -31.114 1.00 29.55 495 PHE A O 1
ATOM 3888 N N . ARG A 1 496 ? 69.898 -29.429 -31.244 1.00 28.89 496 ARG A N 1
ATOM 3889 C CA . ARG A 1 496 ? 68.775 -29.331 -30.252 1.00 28.89 496 ARG A CA 1
ATOM 3890 C C . ARG A 1 496 ? 68.884 -28.070 -29.367 1.00 28.89 496 ARG A C 1
ATOM 3892 O O . ARG A 1 496 ? 69.896 -27.859 -28.720 1.00 28.89 496 ARG A O 1
ATOM 3899 N N . ASN A 1 497 ? 67.917 -27.151 -29.416 1.00 27.52 497 ASN A N 1
ATOM 3900 C CA . ASN A 1 497 ? 66.735 -27.029 -28.536 1.00 27.52 497 ASN A CA 1
ATOM 3901 C C . ASN A 1 497 ? 65.801 -25.957 -29.138 1.00 27.52 497 ASN A C 1
ATOM 3903 O O . ASN A 1 497 ? 66.301 -24.997 -29.705 1.00 27.52 497 ASN A O 1
ATOM 3907 N N . GLY A 1 498 ? 64.473 -25.982 -29.052 1.00 29.17 498 GLY A N 1
ATOM 3908 C CA . GLY A 1 498 ? 63.500 -26.870 -28.425 1.00 29.17 498 GLY A CA 1
ATOM 3909 C C . GLY A 1 498 ? 62.117 -26.237 -28.652 1.00 29.17 498 GLY A C 1
ATOM 3910 O O . GLY A 1 498 ? 61.963 -25.029 -28.496 1.00 29.17 498 GLY A O 1
ATOM 3911 N N . VAL A 1 499 ? 61.148 -27.045 -29.080 1.00 29.27 499 VAL A N 1
ATOM 3912 C CA . VAL A 1 499 ? 59.732 -26.698 -29.270 1.00 29.27 499 VAL A CA 1
ATOM 3913 C C . VAL A 1 499 ? 58.933 -27.390 -28.168 1.00 29.27 499 VAL A C 1
ATOM 3915 O O . VAL A 1 499 ? 59.211 -28.547 -27.858 1.00 29.27 499 VAL A O 1
ATOM 3918 N N . SER A 1 500 ? 57.908 -26.717 -27.655 1.00 28.55 500 SER A N 1
ATOM 3919 C CA . SER A 1 500 ? 56.691 -27.332 -27.105 1.00 28.55 500 SER A CA 1
ATOM 3920 C C . SER A 1 500 ? 55.511 -26.628 -27.796 1.00 28.55 500 SER A C 1
ATOM 3922 O O . SER A 1 500 ? 55.403 -25.412 -27.661 1.00 28.55 500 SER A O 1
ATOM 3924 N N . THR A 1 501 ? 54.837 -27.210 -28.805 1.00 30.75 501 THR A N 1
ATOM 3925 C CA . THR A 1 501 ? 53.690 -28.164 -28.753 1.00 30.75 501 THR A CA 1
ATOM 3926 C C . THR A 1 501 ? 52.599 -27.738 -27.767 1.00 30.75 501 THR A C 1
ATOM 3928 O O . THR A 1 501 ? 52.920 -27.461 -26.620 1.00 30.75 501 THR A O 1
ATOM 3931 N N . SER A 1 502 ? 51.301 -27.731 -28.074 1.00 30.50 502 SER A N 1
ATOM 3932 C CA . SER A 1 502 ? 50.514 -28.074 -29.272 1.00 30.50 502 SER A CA 1
ATOM 3933 C C . SER A 1 502 ? 49.042 -27.765 -28.945 1.00 30.50 502 SER A C 1
ATOM 3935 O O . SER A 1 502 ? 48.645 -27.825 -27.782 1.00 30.50 502 SER A O 1
ATOM 3937 N N . SER A 1 503 ? 48.237 -27.468 -29.960 1.00 29.00 503 SER A N 1
ATOM 3938 C CA . SER A 1 503 ? 46.779 -27.602 -29.928 1.00 29.00 503 SER A CA 1
ATOM 3939 C C . SER A 1 503 ? 46.377 -29.083 -30.034 1.00 29.00 503 SER A C 1
ATOM 3941 O O . SER A 1 503 ? 47.162 -29.872 -30.559 1.00 29.00 503 SER A O 1
ATOM 3943 N N . ASP A 1 504 ? 45.200 -29.465 -29.513 1.00 30.45 504 ASP A N 1
ATOM 3944 C CA . ASP A 1 504 ? 44.115 -30.100 -30.300 1.00 30.45 504 ASP A CA 1
ATOM 3945 C C . ASP A 1 504 ? 43.030 -30.803 -29.439 1.00 30.45 504 ASP A C 1
ATOM 3947 O O . ASP A 1 504 ? 43.287 -31.737 -28.688 1.00 30.45 504 ASP A O 1
ATOM 3951 N N . THR A 1 505 ? 41.797 -30.299 -29.595 1.00 30.36 505 THR A N 1
ATOM 3952 C CA . THR A 1 505 ? 40.518 -30.995 -29.891 1.00 30.36 505 THR A CA 1
ATOM 3953 C C . THR A 1 505 ? 40.120 -32.339 -29.236 1.00 30.36 505 THR A C 1
ATOM 3955 O O . THR A 1 505 ? 40.690 -33.377 -29.548 1.00 30.36 505 THR A O 1
ATOM 3958 N N . SER A 1 506 ? 38.984 -32.334 -28.505 1.00 28.17 506 SER A N 1
ATOM 3959 C CA . SER A 1 506 ? 37.677 -32.947 -28.894 1.00 28.17 506 SER A CA 1
ATOM 3960 C C . SER A 1 506 ? 36.901 -33.735 -27.812 1.00 28.17 506 SER A C 1
ATOM 3962 O O . SER A 1 506 ? 37.423 -34.629 -27.161 1.00 28.17 506 SER A O 1
ATOM 3964 N N . SER A 1 507 ? 35.591 -33.434 -27.770 1.00 28.03 507 SER A N 1
ATOM 3965 C CA . SER A 1 507 ? 34.409 -34.296 -27.528 1.00 28.03 507 SER A CA 1
ATOM 3966 C C . SER A 1 507 ? 34.146 -35.018 -26.184 1.00 28.03 507 SER A C 1
ATOM 3968 O O . SER A 1 507 ? 34.751 -36.031 -25.863 1.00 28.03 507 SER A O 1
ATOM 3970 N N . SER A 1 508 ? 33.050 -34.557 -25.559 1.00 27.47 508 SER A N 1
ATOM 3971 C CA . SER A 1 508 ? 31.829 -35.282 -25.130 1.00 27.47 508 SER A CA 1
ATOM 3972 C C . SER A 1 508 ? 31.783 -36.240 -23.921 1.00 27.47 508 SER A C 1
ATOM 3974 O O . SER A 1 508 ? 32.472 -37.251 -23.855 1.00 27.47 508 SER A O 1
ATOM 3976 N N . THR A 1 509 ? 30.695 -36.010 -23.164 1.00 27.34 509 THR A N 1
ATOM 3977 C CA . THR A 1 509 ? 29.786 -36.935 -22.441 1.00 27.34 509 THR A CA 1
ATOM 3978 C C . THR A 1 509 ? 30.076 -37.380 -20.998 1.00 27.34 509 THR A C 1
ATOM 3980 O O . THR A 1 509 ? 31.000 -38.131 -20.731 1.00 27.34 509 THR A O 1
ATOM 3983 N N . ALA A 1 510 ? 29.095 -37.026 -20.150 1.00 26.66 510 ALA A N 1
ATOM 3984 C CA . ALA A 1 510 ? 28.396 -37.865 -19.164 1.00 26.66 510 ALA A CA 1
ATOM 3985 C C . ALA A 1 510 ? 29.012 -38.136 -17.766 1.00 26.66 510 ALA A C 1
ATOM 3987 O O . ALA A 1 510 ? 29.857 -39.003 -17.594 1.00 26.66 510 ALA A O 1
ATOM 3988 N N . SER A 1 511 ? 28.371 -37.486 -16.778 1.00 27.66 511 SER A N 1
ATOM 3989 C CA . SER A 1 511 ? 27.737 -38.082 -15.578 1.00 27.66 511 SER A CA 1
ATOM 3990 C C . SER A 1 511 ? 28.535 -38.358 -14.289 1.00 27.66 511 SER A C 1
ATOM 3992 O O . SER A 1 511 ? 29.504 -39.105 -14.305 1.00 27.66 511 SER A O 1
ATOM 3994 N N . SER A 1 512 ? 27.927 -37.882 -13.176 1.00 28.44 512 SER A N 1
ATOM 3995 C CA . SER A 1 512 ? 27.908 -38.405 -11.776 1.00 28.44 512 SER A CA 1
ATOM 3996 C C . SER A 1 512 ? 29.254 -38.472 -11.024 1.00 28.44 512 SER A C 1
ATOM 3998 O O . SER A 1 512 ? 30.270 -38.780 -11.616 1.00 28.44 512 SER A O 1
ATOM 4000 N N . GLU A 1 513 ? 29.415 -38.220 -9.722 1.00 25.70 513 GLU A N 1
ATOM 4001 C CA . GLU A 1 513 ? 28.549 -38.127 -8.540 1.00 25.70 513 GLU A CA 1
ATOM 4002 C C . GLU A 1 513 ? 29.423 -37.524 -7.398 1.00 25.70 513 GLU A C 1
ATOM 4004 O O . GLU A 1 513 ? 30.612 -37.818 -7.354 1.00 25.70 513 GLU A O 1
ATOM 4009 N N . VAL A 1 514 ? 28.847 -36.675 -6.527 1.00 27.98 514 VAL A N 1
ATOM 4010 C CA . VAL A 1 514 ? 28.955 -36.652 -5.034 1.00 27.98 514 VAL A CA 1
ATOM 4011 C C . VAL A 1 514 ? 30.373 -36.817 -4.404 1.00 27.98 514 VAL A C 1
ATOM 4013 O O . VAL A 1 514 ? 31.047 -37.813 -4.601 1.00 27.98 514 VAL A O 1
ATOM 4016 N N . THR A 1 515 ? 30.934 -35.922 -3.567 1.00 27.23 515 THR A N 1
ATOM 4017 C CA . THR A 1 515 ? 30.540 -35.608 -2.169 1.00 27.23 515 THR A CA 1
ATOM 4018 C C . THR A 1 515 ? 31.452 -34.517 -1.546 1.00 27.23 515 THR A C 1
ATOM 4020 O O . THR A 1 515 ? 32.659 -34.528 -1.762 1.00 27.23 515 THR A O 1
ATOM 4023 N N . SER A 1 516 ? 30.838 -33.671 -0.703 1.00 26.83 516 SER A N 1
ATOM 4024 C CA . SER A 1 516 ? 31.276 -33.096 0.599 1.00 26.83 516 SER A CA 1
ATOM 4025 C C . SER A 1 516 ? 32.531 -32.216 0.807 1.00 26.83 516 SER A C 1
ATOM 4027 O O . SER A 1 516 ? 33.662 -32.650 0.616 1.00 26.83 516 SER A O 1
ATOM 4029 N N . SER A 1 517 ? 32.239 -31.087 1.491 1.00 27.86 517 SER A N 1
ATOM 4030 C CA . SER A 1 517 ? 32.959 -30.412 2.605 1.00 27.86 517 SER A CA 1
ATOM 4031 C C . SER A 1 517 ? 34.315 -29.734 2.312 1.00 27.86 517 SER A C 1
ATOM 4033 O O . SER A 1 517 ? 35.112 -30.248 1.551 1.00 27.86 517 SER A O 1
ATOM 4035 N N . GLU A 1 518 ? 34.684 -28.579 2.874 1.00 27.89 518 GLU A N 1
ATOM 4036 C CA . GLU A 1 518 ? 34.208 -27.898 4.079 1.00 27.89 518 GLU A CA 1
ATOM 4037 C C . GLU A 1 518 ? 34.638 -26.414 4.078 1.00 27.89 518 GLU A C 1
ATOM 4039 O O . GLU A 1 518 ? 35.577 -25.999 3.403 1.00 27.89 518 GLU A O 1
ATOM 4044 N N . SER A 1 519 ? 33.906 -25.632 4.862 1.00 28.58 519 SER A N 1
ATOM 4045 C CA . SER A 1 519 ? 34.056 -24.218 5.211 1.00 28.58 519 SER A CA 1
ATOM 4046 C C . SER A 1 519 ? 35.380 -23.822 5.881 1.00 28.58 519 SER A C 1
ATOM 4048 O O . SER A 1 519 ? 35.941 -24.602 6.642 1.00 28.58 519 SER A O 1
ATOM 4050 N N . SER A 1 520 ? 35.763 -22.542 5.787 1.00 30.61 520 SER A N 1
ATOM 4051 C CA . SER A 1 520 ? 36.139 -21.752 6.980 1.00 30.61 520 SER A CA 1
ATOM 4052 C C . SER A 1 520 ? 36.279 -20.252 6.684 1.00 30.61 520 SER A C 1
ATOM 4054 O O . SER A 1 520 ? 37.168 -19.795 5.972 1.00 30.61 520 SER A O 1
ATOM 4056 N N . SER A 1 521 ? 35.381 -19.476 7.290 1.00 36.78 521 SER A N 1
ATOM 4057 C CA . SER A 1 521 ? 35.663 -18.135 7.820 1.00 36.78 521 SER A CA 1
ATOM 4058 C C . SER A 1 521 ? 36.301 -18.290 9.208 1.00 36.78 521 SER A C 1
ATOM 4060 O O . SER A 1 521 ? 36.131 -19.343 9.827 1.00 36.78 521 SER A O 1
ATOM 4062 N N . PRO A 1 522 ? 37.008 -17.273 9.722 1.00 46.56 522 PRO A N 1
ATOM 4063 C CA . PRO A 1 522 ? 36.527 -16.581 10.937 1.00 46.56 522 PRO A CA 1
ATOM 4064 C C . PRO A 1 522 ? 36.939 -15.075 10.895 1.00 46.56 522 PRO A C 1
ATOM 4066 O O . PRO A 1 522 ? 37.634 -14.665 9.974 1.00 46.56 522 PRO A O 1
ATOM 4069 N N . SER A 1 523 ? 36.579 -14.128 11.765 1.00 32.09 523 SER A N 1
ATOM 4070 C CA . SER A 1 523 ? 35.841 -14.060 13.033 1.00 32.09 523 SER A CA 1
ATOM 4071 C C . SER A 1 523 ? 35.594 -12.569 13.349 1.00 32.09 523 SER A C 1
ATOM 4073 O O . SER A 1 523 ? 36.334 -11.701 12.888 1.00 32.09 523 SER A O 1
ATOM 4075 N N . LYS A 1 524 ? 34.562 -12.295 14.155 1.00 36.56 524 LYS A N 1
ATOM 4076 C CA . LYS A 1 524 ? 34.298 -11.022 14.851 1.00 36.56 524 LYS A CA 1
ATOM 4077 C C . LYS A 1 524 ? 35.242 -10.820 16.044 1.00 36.56 524 LYS A C 1
ATOM 4079 O O . LYS A 1 524 ? 35.554 -11.799 16.712 1.00 36.56 524 LYS A O 1
ATOM 4084 N N . GLU A 1 525 ? 35.498 -9.559 16.391 1.00 34.41 525 GLU A N 1
ATOM 4085 C CA . GLU A 1 525 ? 35.725 -9.071 17.763 1.00 34.41 525 GLU A CA 1
ATOM 4086 C C . GLU A 1 525 ? 35.346 -7.576 17.835 1.00 34.41 525 GLU A C 1
ATOM 4088 O O . GLU A 1 525 ? 35.668 -6.834 16.904 1.00 34.41 525 GLU A O 1
ATOM 4093 N N . GLY A 1 526 ? 34.666 -7.155 18.914 1.00 38.75 526 GLY A N 1
ATOM 4094 C CA . GLY A 1 526 ? 34.375 -5.749 19.255 1.00 38.75 526 GLY A CA 1
ATOM 4095 C C . GLY A 1 526 ? 32.910 -5.351 19.206 1.00 38.75 526 GLY A C 1
ATOM 4096 O O . GLY A 1 526 ? 32.507 -4.799 18.160 1.00 38.75 526 GLY A O 1
#

InterPro domains:
  IPR008803 RHD3/Sey1 [PTHR45923] (1-514)
  IPR046758 Sey1/RHD3-like, three-helix bundle domain [PF20428] (38-475)

Foldseek 3Di:
DVLLVVLLVLLVVLLVVLVVDPLNVVLLVVLVVAADFLQQVSVLVSVVVSLVVSCVSSVPGDPVSNVVSSVVSLVVVCVVCVVSLVSNLVRLLVVLLVVLVVQLVVCVVVVAQLVVSLVVSLVVSLVSSVVSNVSSHHPSDPDDSVVSSVVSVVSSVVVSVVVLVVVLVVLLVVLLVVLLVQQQVVLLVLLLVLDPCSQVVSLVSLVVSLVVSLVVSLVSCPSPPDDPVVNVVSSVVSSVSSVVSSLVNLLVVLVCLLVSLLVLLCQQLQADPVSHGDQLELPDDLVVSNLVSNLRSLSSNQSSFFRDNDPPPDDCSSVLCCCLQRVVVVCPPDDPDPDDDRCLVDQDHPPGDPSGGSAGSVRSVVSSVVSCVVCVVVSVVSVVSNVVNVVVVPDDDDPVLVVVCVVQPPVRSVVCVVDVVVVVVVVVVVVVVVVCCVVLPLVVLCVVPDVRSVVVCVVVVVVVVVVVVVCVVVVVPDDDDDDDDDDDDDDDDDDDDDDDDDDDDDDDDDDDDDDDDDDDDDDDDD

Secondary structure (DSSP, 8-state):
-HHHHHHHHHHHHHHHHHHT-HHHHHHHHHHHHSPPTTHHHHHHHHHHHHHHHHHHHTTTS-HHHHHHHHHHHHHHHHHHHHHHHHHHHHHHHHHHHHHHHHHHHHHHHTT--HHHHHHHHHHHHHHHHHHHHHHH--TT-----HHHHHHHHHHHHHHHHHHHHHHHHHHHHHHHHHHHHHHHHHHHHHHHH--TTHHHHHHHHHHHHHHHHHHHHHHHHGGG---HHHHHHHHHHHHHHHHHHHHHHHHHHHHTHHHHHHHHHHHHHHB-TTSPBPP--TT--HHHHHHHHHHHHHHHHHHHHB---STT----HHHHHHIIIIIHHHHTTS---TT---TTS-SS-TT--GGGBSS-HHHHHHHHHHHHHHHHHHHHHHHHHHHHHHHHTT-PPPHHHHHHHHHH-HHHHHHHHH-HHHHHHHHHHHHHHHHHHHHTTHHHHGGG-HHHHHHHHHHHHHHHHHHHHHHHHHTTSPPP----------------------------------------------

Radius of gyration: 57.26 Å; chains: 1; bounding box: 118×90×173 Å